Protein 3H1T (pdb70)

B-factor: mean 43.78, std 17.28, range [9.85, 126.11]

Secondary structure (DSSP, 8-state):
----HHHHIIIIIHHHHHHTTTTSTT-EEEEEEE-----EEEETTEEEE----EEEEEEEEETTEEEEEEEE--TTS-GGG--HHHHHHHHHT-SEEEEE-SS-EEEEETTT--EEEESSPPPHHHHHHHHHHHHT--GGGHHHHT--------HHHHHHHHHHHHHHHTT-SEE-B--TTS-HHHHHHHHHHHHHHTT--SS-SSSPP-EEEEE---TTT-SSEEE-----SS-SEEEEEGGG---GGGGS-TTS-SEEEES----HHHHHHSTTSEEE---S-S-TTTHHHHHHS-S-SB---HHHHHHHTSS--EEEEEEEETT----SHHHHHHHHHTHHHHHHHHHH---S-TTSEEEEEESSHHHHH--HHHHHHTHHHHTT-TTSEEE-SSTTHHHHHHHHHHHH-TT-----EEEESSTTTTT---TTEEEEEEES-----HHHHHHTTS---BGGGTBS-EEEEE-SSSHHHHT--HHHH---SEEEEEEE-TTS-EE-

Organism: Vibrio vulnificus (strain YJ016) (NCBI:txid196600)

Radius of gyration: 26.31 Å; Cα contacts (8 Å, |Δi|>4): 1021; chains: 1; bounding box: 69×50×73 Å

CATH classification: 3.90.1570.30 (+2 more: 3.40.50.300, 3.40.50.300)

Foldseek 3Di:
DADDLVRLCVVFVVVLQVVQPQVPPQKHKDAFAFFFDAFWDADDPGIDGHDTDTFGIWIALGPLRTAEGEHTDTLVDDQVPCVVQVVVCVVLVHQWGWTYNRQWIWIQGNLVRDIGIDNGDHHSVRRVVSVCVSLVADPLCPQLLVQDFDDVAGSQLSNLLNLLLSCVRSPQLFAEAEAPQRCPPSSVQRNLNSQQVSCHFDVPDNHGFAEEEEECPNCVQPPLEDEQPPADLPHGYYYYYVVRPVVVCVVAQLASGQEYEYPAQLPVCSVVSNPPRRYYYHHDADDDVRPVSCVRRNDHSYYCFLANCSRRQAWAFEAEEEEEAPVPCDDDVVLLVVLLLLLQLVLLQVCVCCVPDLQQAEEAAAAAQVSQVVLVNNCVSVVVVCVVPVQCEEEQEVVCPPVNVVQLVQSQDLPHRDVRYYYYHQCQLQNHDRASRAEQEYSHDDDDSSLSSSVRNHTGAPVVSVRRHHYYYHHSNPSCVVPPDCPRNNDGPYYDYFYAYSNNHTDD

InterPro domains:
  IPR001650 Helicase, C-terminal domain-like [PF00271] (428-543)
  IPR006935 Helicase/UvrB, N-terminal [PF04851] (177-342)
  IPR013670 EcoEI R protein C-terminal domain [PF08463] (658-814)
  IPR014001 Helicase superfamily 1/2, ATP-binding domain [PS51192] (192-359)
  IPR014001 Helicase superfamily 1/2, ATP-binding domain [SM00487] (175-377)
  IPR027417 P-loop containing nucleoside triphosphate hydrolase [G3DSA:3.40.50.300] (158-359)
  IPR027417 P-loop containing nucleoside triphosphate hydrolase [G3DSA:3.40.50.300] (360-589)
  IPR027417 P-loop containing nucleoside triphosphate hydrolase [SSF52540] (168-383)
  IPR027417 P-loop containing nucleoside triphosphate hydrolase [SSF52540] (298-549)

Structure (mmCIF, N/CA/C/O backbone):
data_3H1T
#
_entry.id   3H1T
#
_cell.length_a   71.244
_cell.length_b   88.780
_cell.length_c   114.227
_cell.angle_alpha   90.00
_cell.angle_beta   90.00
_cell.angle_gamma   90.00
#
_symmetry.space_group_name_H-M   'P 21 21 21'
#
loop_
_entity.id
_entity.type
_entity.pdbx_description
1 polymer 'Type I site-specific restriction-modification system, R (Restriction) subunit'
2 water water
#
loop_
_atom_site.group_PDB
_atom_site.id
_atom_site.type_symbol
_atom_site.label_atom_id
_atom_site.label_alt_id
_atom_site.label_comp_id
_atom_site.label_asym_id
_atom_site.label_entity_id
_atom_site.label_seq_id
_atom_site.pdbx_PDB_ins_code
_atom_site.Cartn_x
_atom_site.Cartn_y
_atom_site.Cartn_z
_atom_site.occupancy
_atom_site.B_iso_or_equiv
_atom_site.auth_seq_id
_atom_site.auth_comp_id
_atom_site.auth_asym_id
_atom_site.auth_atom_id
_atom_site.pdbx_PDB_model_num
ATOM 1 N N . SER A 1 21 ? 35.947 34.785 71.351 1.00 57.10 21 SER A N 1
ATOM 2 C CA . SER A 1 21 ? 35.565 35.831 72.369 1.00 58.91 21 SER A CA 1
ATOM 3 C C . SER A 1 21 ? 36.784 36.466 73.004 1.00 60.31 21 SER A C 1
ATOM 4 O O . SER A 1 21 ? 36.693 37.517 73.642 1.00 60.80 21 SER A O 1
ATOM 14 N N . ALA A 1 23 ? 39.364 36.221 71.012 1.00 52.00 23 ALA A N 1
ATOM 15 C CA . ALA A 1 23 ? 39.835 36.492 69.666 1.00 47.09 23 ALA A CA 1
ATOM 16 C C . ALA A 1 23 ? 39.755 37.971 69.319 1.00 45.35 23 ALA A C 1
ATOM 17 O O . ALA A 1 23 ? 38.776 38.652 69.659 1.00 42.30 23 ALA A O 1
ATOM 19 N N . LEU A 1 24 ? 40.805 38.464 68.664 1.00 40.28 24 LEU A N 1
ATOM 20 C CA . LEU A 1 24 ? 40.875 39.859 68.273 1.00 39.04 24 LEU A CA 1
ATOM 21 C C . LEU A 1 24 ? 40.329 40.171 66.894 1.00 39.34 24 LEU A C 1
ATOM 22 O O . LEU A 1 24 ? 40.509 39.412 65.926 1.00 38.19 24 LEU A O 1
ATOM 27 N N . ASN A 1 25 ? 39.654 41.318 66.852 1.00 61.90 25 ASN A N 1
ATOM 28 C CA . ASN A 1 25 ? 39.031 41.942 65.683 1.00 61.72 25 ASN A CA 1
ATOM 29 C C . ASN A 1 25 ? 40.099 42.070 64.608 1.00 61.32 25 ASN A C 1
ATOM 30 O O . ASN A 1 25 ? 41.291 41.951 64.905 1.00 62.06 25 ASN A O 1
ATOM 35 N N . GLU A 1 26 ? 39.702 42.313 63.363 1.00 45.82 26 GLU A N 1
ATOM 36 C CA . GLU A 1 26 ? 40.715 42.504 62.338 1.00 42.40 26 GLU A CA 1
ATOM 37 C C . GLU A 1 26 ? 41.363 43.813 62.753 1.00 40.81 26 GLU A C 1
ATOM 38 O O . GLU A 1 26 ? 42.574 43.979 62.715 1.00 41.12 26 GLU A O 1
ATOM 44 N N . ALA A 1 27 ? 40.517 44.748 63.159 1.00 37.86 27 ALA A N 1
ATOM 45 C CA . ALA A 1 27 ? 40.954 46.065 63.583 1.00 35.47 27 ALA A CA 1
ATOM 46 C C . ALA A 1 27 ? 41.792 45.966 64.838 1.00 36.19 27 ALA A C 1
ATOM 47 O O . ALA A 1 27 ? 42.809 46.641 64.960 1.00 35.32 27 ALA A O 1
ATOM 49 N N . ASP A 1 28 ? 41.385 45.101 65.763 1.00 37.71 28 ASP A N 1
ATOM 50 C CA . ASP A 1 28 ? 42.130 44.944 67.002 1.00 37.28 28 ASP A CA 1
ATOM 51 C C . ASP A 1 28 ? 43.509 44.341 66.756 1.00 35.08 28 ASP A C 1
ATOM 52 O O . ASP A 1 28 ? 44.490 44.772 67.367 1.00 33.81 28 ASP A O 1
ATOM 57 N N . THR A 1 29 ? 43.611 43.380 65.839 1.00 34.40 29 THR A N 1
ATOM 58 C CA . THR A 1 29 ? 44.925 42.786 65.595 1.00 31.90 29 THR A CA 1
ATOM 59 C C . THR A 1 29 ? 45.862 43.701 64.822 1.00 31.44 29 THR A C 1
ATOM 60 O O . THR A 1 29 ? 47.078 43.544 64.882 1.00 33.53 29 THR A O 1
ATOM 64 N N . CYS A 1 30 ? 45.311 44.656 64.088 1.00 32.49 30 CYS A N 1
ATOM 65 C CA . CYS A 1 30 ? 46.159 45.593 63.366 1.00 31.33 30 CYS A CA 1
ATOM 66 C C . CYS A 1 30 ? 46.741 46.556 64.393 1.00 32.46 30 CYS A C 1
ATOM 67 O O . CYS A 1 30 ? 47.895 46.978 64.292 1.00 32.85 30 CYS A O 1
ATOM 70 N N . ARG A 1 31 ? 45.933 46.911 65.383 1.00 32.58 31 ARG A N 1
ATOM 71 C CA . ARG A 1 31 ? 46.372 47.843 66.415 1.00 33.97 31 ARG A CA 1
ATOM 72 C C . ARG A 1 31 ? 47.389 47.170 67.330 1.00 33.99 31 ARG A C 1
ATOM 73 O O . ARG A 1 31 ? 48.447 47.734 67.630 1.00 32.80 31 ARG A O 1
ATOM 81 N N . VAL A 1 32 ? 47.097 45.940 67.735 1.00 36.00 32 VAL A N 1
ATOM 82 C CA . VAL A 1 32 ? 47.980 45.214 68.632 1.00 35.18 32 VAL A CA 1
ATOM 83 C C . VAL A 1 32 ? 49.196 44.546 67.966 1.00 36.73 32 VAL A C 1
ATOM 84 O O . VAL A 1 32 ? 50.292 44.552 68.553 1.00 34.79 32 VAL A O 1
ATOM 88 N N . TYR A 1 33 ? 49.043 43.997 66.757 1.00 35.23 33 TYR A N 1
ATOM 89 C CA . TYR A 1 33 ? 50.197 43.362 66.106 1.00 33.64 33 TYR A CA 1
ATOM 90 C C . TYR A 1 33 ? 50.742 44.010 64.843 1.00 35.35 33 TYR A C 1
ATOM 91 O O . TYR A 1 33 ? 51.922 44.372 64.782 1.00 35.24 33 TYR A O 1
ATOM 100 N N . VAL A 1 34 ? 49.891 44.137 63.825 1.00 28.70 34 VAL A N 1
ATOM 101 C CA . VAL A 1 34 ? 50.322 44.654 62.544 1.00 24.79 34 VAL A CA 1
ATOM 102 C C . VAL A 1 34 ? 50.990 46.021 62.538 1.00 26.80 34 VAL A C 1
ATOM 103 O O . VAL A 1 34 ? 52.139 46.137 62.100 1.00 26.91 34 VAL A O 1
ATOM 107 N N . THR A 1 35 ? 50.296 47.056 63.000 1.00 29.56 35 THR A N 1
ATOM 108 C CA . THR A 1 35 ? 50.897 48.391 63.017 1.00 28.54 35 THR A CA 1
ATOM 109 C C . THR A 1 35 ? 52.190 48.440 63.844 1.00 29.10 35 THR A C 1
ATOM 110 O O . THR A 1 35 ? 53.181 49.035 63.434 1.00 30.57 35 THR A O 1
ATOM 114 N N . PRO A 1 36 ? 52.194 47.825 65.034 1.00 26.03 36 PRO A N 1
ATOM 115 C CA . PRO A 1 36 ? 53.448 47.887 65.784 1.00 23.96 36 PRO A CA 1
ATOM 116 C C . PRO A 1 36 ? 54.607 47.238 65.016 1.00 25.12 36 PRO A C 1
ATOM 117 O O . PRO A 1 36 ? 55.707 47.782 64.954 1.00 25.86 36 PRO A O 1
ATOM 121 N N . LYS A 1 37 ? 54.356 46.084 64.410 1.00 29.93 37 LYS A N 1
ATOM 122 C CA . LYS A 1 37 ? 55.408 45.393 63.660 1.00 27.73 37 LYS A CA 1
ATOM 123 C C . LYS A 1 37 ? 55.859 46.204 62.455 1.00 28.82 37 LYS A C 1
ATOM 124 O O . LYS A 1 37 ? 57.032 46.154 62.074 1.00 31.23 37 LYS A O 1
ATOM 130 N N . LEU A 1 38 ? 54.947 46.957 61.849 1.00 25.74 38 LEU A N 1
ATOM 131 C CA . LEU A 1 38 ? 55.339 47.775 60.700 1.00 27.93 38 LEU A CA 1
ATOM 132 C C . LEU A 1 38 ? 56.268 48.908 61.172 1.00 29.27 38 LEU A C 1
ATOM 133 O O . LEU A 1 38 ? 57.279 49.218 60.520 1.00 28.39 38 LEU A O 1
ATOM 138 N N . LYS A 1 39 ? 55.934 49.515 62.312 1.00 32.86 39 LYS A N 1
ATOM 139 C CA . LYS A 1 39 ? 56.746 50.593 62.869 1.00 33.03 39 LYS A CA 1
ATOM 140 C C . LYS A 1 39 ? 58.099 50.051 63.331 1.00 34.00 39 LYS A C 1
ATOM 141 O O . LYS A 1 39 ? 59.140 50.672 63.128 1.00 35.04 39 LYS A O 1
ATOM 147 N N . GLU A 1 40 ? 58.082 48.890 63.961 1.00 31.50 40 GLU A N 1
ATOM 148 C CA . GLU A 1 40 ? 59.315 48.269 64.409 1.00 32.07 40 GLU A CA 1
ATOM 149 C C . GLU A 1 40 ? 60.266 48.074 63.214 1.00 31.99 40 GLU A C 1
ATOM 150 O O . GLU A 1 40 ? 61.487 48.068 63.381 1.00 31.51 40 GLU A O 1
ATOM 156 N N . SER A 1 41 ? 59.712 47.921 62.011 1.00 32.65 41 SER A N 1
ATOM 157 C CA . SER A 1 41 ? 60.543 47.717 60.828 1.00 32.74 41 SER A CA 1
ATOM 158 C C . SER A 1 41 ? 60.910 49.011 60.108 1.00 34.06 41 SER A C 1
ATOM 159 O O . SER A 1 41 ? 61.456 48.980 59.007 1.00 33.62 41 SER A O 1
ATOM 162 N N . GLY A 1 42 ? 60.602 50.146 60.733 1.00 33.76 42 GLY A N 1
ATOM 163 C CA . GLY A 1 42 ? 60.966 51.436 60.171 1.00 31.80 42 GLY A CA 1
ATOM 164 C C . GLY A 1 42 ? 60.136 52.086 59.096 1.00 34.31 42 GLY A C 1
ATOM 165 O O . GLY A 1 42 ? 60.648 52.992 58.430 1.00 35.52 42 GLY A O 1
ATOM 166 N N . TRP A 1 43 ? 58.878 51.676 58.939 1.00 32.80 43 TRP A N 1
ATOM 167 C CA . TRP A 1 43 ? 58.023 52.240 57.898 1.00 33.98 43 TRP A CA 1
ATOM 168 C C . TRP A 1 43 ? 57.403 53.578 58.242 1.00 36.14 43 TRP A C 1
ATOM 169 O O . TRP A 1 43 ? 56.693 54.171 57.419 1.00 35.55 43 TRP A O 1
ATOM 180 N N . GLU A 1 44 ? 57.711 54.078 59.436 1.00 39.07 44 GLU A N 1
ATOM 181 C CA . GLU A 1 44 ? 57.176 55.361 59.889 1.00 40.90 44 GLU A CA 1
ATOM 182 C C . GLU A 1 44 ? 58.279 56.402 60.096 1.00 40.32 44 GLU A C 1
ATOM 183 O O . GLU A 1 44 ? 58.017 57.509 60.561 1.00 41.63 44 GLU A O 1
ATOM 189 N N . ASN A 1 45 ? 59.507 56.026 59.743 1.00 39.44 45 ASN A N 1
ATOM 190 C CA . ASN A 1 45 ? 60.677 56.890 59.859 1.00 39.29 45 ASN A CA 1
ATOM 191 C C . ASN A 1 45 ? 60.883 57.585 58.521 1.00 40.80 45 ASN A C 1
ATOM 192 O O . ASN A 1 45 ? 61.190 56.931 57.519 1.00 40.69 45 ASN A O 1
ATOM 197 N N . ASN A 1 46 ? 60.747 58.910 58.513 1.00 52.90 46 ASN A N 1
ATOM 198 C CA . ASN A 1 46 ? 60.878 59.722 57.298 1.00 53.26 46 ASN A CA 1
ATOM 199 C C . ASN A 1 46 ? 62.125 59.375 56.462 1.00 52.75 46 ASN A C 1
ATOM 200 O O . ASN A 1 46 ? 63.206 59.184 57.006 1.00 52.63 46 ASN A O 1
ATOM 205 N N . PRO A 1 47 ? 62.000 59.416 55.120 1.00 41.26 47 PRO A N 1
ATOM 206 C CA . PRO A 1 47 ? 60.815 59.740 54.318 1.00 39.77 47 PRO A CA 1
ATOM 207 C C . PRO A 1 47 ? 59.739 58.664 54.153 1.00 37.82 47 PRO A C 1
ATOM 208 O O . PRO A 1 47 ? 58.677 58.933 53.594 1.00 37.61 47 PRO A O 1
ATOM 212 N N . SER A 1 48 ? 59.986 57.456 54.641 1.00 42.64 48 SER A N 1
ATOM 213 C CA . SER A 1 48 ? 58.994 56.394 54.487 1.00 41.90 48 SER A CA 1
ATOM 214 C C . SER A 1 48 ? 57.726 56.672 55.281 1.00 42.14 48 SER A C 1
ATOM 215 O O . SER A 1 48 ? 57.752 57.439 56.244 1.00 42.28 48 SER A O 1
ATOM 218 N N . ALA A 1 49 ? 56.619 56.051 54.878 1.00 39.89 49 ALA A N 1
ATOM 219 C CA . ALA A 1 49 ? 55.351 56.235 55.580 1.00 38.13 49 ALA A CA 1
ATOM 220 C C . ALA A 1 49 ? 54.454 55.002 55.466 1.00 39.50 49 ALA A C 1
ATOM 221 O O . ALA A 1 49 ? 54.731 54.076 54.691 1.00 39.70 49 ALA A O 1
ATOM 223 N N . ILE A 1 50 ? 53.398 54.997 56.276 1.00 38.81 50 ILE A N 1
ATOM 224 C CA . ILE A 1 50 ? 52.397 53.936 56.305 1.00 38.85 50 ILE A CA 1
ATOM 225 C C . ILE A 1 50 ? 51.076 54.646 56.148 1.00 37.14 50 ILE A C 1
ATOM 226 O O . ILE A 1 50 ? 50.809 55.627 56.843 1.00 39.02 50 ILE A O 1
ATOM 231 N N . THR A 1 51 ? 50.247 54.186 55.228 1.00 31.27 51 THR A N 1
ATOM 232 C CA . THR A 1 51 ? 48.939 54.782 55.082 1.00 27.32 51 THR A CA 1
ATOM 233 C C . THR A 1 51 ? 47.922 53.652 55.159 1.00 27.93 51 THR A C 1
ATOM 234 O O . THR A 1 51 ? 47.769 52.824 54.251 1.00 27.65 51 THR A O 1
ATOM 238 N N . GLU A 1 52 ? 47.261 53.592 56.305 1.00 33.87 52 GLU A N 1
ATOM 239 C CA . GLU A 1 52 ? 46.246 52.587 56.562 1.00 35.73 52 GLU A CA 1
ATOM 240 C C . GLU A 1 52 ? 44.988 52.943 55.798 1.00 35.82 52 GLU A C 1
ATOM 241 O O . GLU A 1 52 ? 44.656 54.115 55.628 1.00 36.66 52 GLU A O 1
ATOM 247 N N . GLN A 1 53 ? 44.271 51.916 55.375 1.00 31.86 53 GLN A N 1
ATOM 248 C CA . GLN A 1 53 ? 43.045 52.123 54.643 1.00 33.71 53 GLN A CA 1
ATOM 249 C C . GLN A 1 53 ? 43.307 53.089 53.494 1.00 32.91 53 GLN A C 1
ATOM 250 O O . GLN A 1 53 ? 42.748 54.179 53.453 1.00 32.76 53 GLN A O 1
ATOM 256 N N . TYR A 1 54 ? 44.173 52.687 52.571 1.00 36.56 54 TYR A N 1
ATOM 257 C CA . TYR A 1 54 ? 44.496 53.503 51.405 1.00 34.15 54 TYR A CA 1
ATOM 258 C C . TYR A 1 54 ? 43.341 53.376 50.405 1.00 32.80 54 TYR A C 1
ATOM 259 O O . TYR A 1 54 ? 43.117 52.305 49.834 1.00 32.36 54 TYR A O 1
ATOM 268 N N . THR A 1 55 ? 42.586 54.454 50.234 1.00 32.51 55 THR A N 1
ATOM 269 C CA . THR A 1 55 ? 41.474 54.460 49.296 1.00 31.48 55 THR A CA 1
ATOM 270 C C . THR A 1 55 ? 42.036 55.124 48.055 1.00 30.37 55 THR A C 1
ATOM 271 O O . THR A 1 55 ? 42.539 56.245 48.120 1.00 30.27 55 THR A O 1
ATOM 275 N N . PHE A 1 56 ? 41.968 54.436 46.924 1.00 29.61 56 PHE A N 1
ATOM 276 C CA . PHE A 1 56 ? 42.543 54.981 45.706 1.00 29.75 56 PHE A CA 1
ATOM 277 C C . PHE A 1 56 ? 41.610 54.961 44.506 1.00 30.64 56 PHE A C 1
ATOM 278 O O . PHE A 1 56 ? 42.040 55.233 43.387 1.00 31.01 56 PHE A O 1
ATOM 286 N N . THR A 1 57 ? 40.346 54.623 44.733 1.00 29.34 57 THR A N 1
ATOM 287 C CA . THR A 1 57 ? 39.350 54.574 43.664 1.00 30.10 57 THR A CA 1
ATOM 288 C C . THR A 1 57 ? 38.152 55.438 44.073 1.00 31.59 57 THR A C 1
ATOM 289 O O . THR A 1 57 ? 38.032 55.809 45.239 1.00 30.07 57 THR A O 1
ATOM 293 N N . ASP A 1 58 ? 37.294 55.797 43.120 1.00 31.46 58 ASP A N 1
ATOM 294 C CA . ASP A 1 58 ? 36.138 56.634 43.428 1.00 29.93 58 ASP A CA 1
ATOM 295 C C . ASP A 1 58 ? 34.813 55.899 43.447 1.00 30.80 58 ASP A C 1
ATOM 296 O O . ASP A 1 58 ? 33.798 56.488 43.803 1.00 29.91 58 ASP A O 1
ATOM 301 N N . GLY A 1 59 ? 34.814 54.623 43.076 1.00 29.15 59 GLY A N 1
ATOM 302 C CA . GLY A 1 59 ? 33.573 53.869 43.092 1.00 28.25 59 GLY A CA 1
ATOM 303 C C . GLY A 1 59 ? 32.905 53.794 41.732 1.00 27.94 59 GLY A C 1
ATOM 304 O O . GLY A 1 59 ? 32.541 54.808 41.135 1.00 27.49 59 GLY A O 1
ATOM 305 N N . ARG A 1 60 ? 32.728 52.583 41.232 1.00 29.29 60 ARG A N 1
ATOM 306 C CA . ARG A 1 60 ? 32.099 52.424 39.934 1.00 32.26 60 ARG A CA 1
ATOM 307 C C . ARG A 1 60 ? 30.689 52.991 39.941 1.00 33.09 60 ARG A C 1
ATOM 308 O O . ARG A 1 60 ? 29.911 52.732 40.859 1.00 34.08 60 ARG A O 1
ATOM 316 N N . VAL A 1 61 ? 30.373 53.793 38.928 1.00 34.71 61 VAL A N 1
ATOM 317 C CA . VAL A 1 61 ? 29.034 54.342 38.807 1.00 36.36 61 VAL A CA 1
ATOM 318 C C . VAL A 1 61 ? 28.150 53.155 38.453 1.00 40.14 61 VAL A C 1
ATOM 319 O O . VAL A 1 61 ? 28.333 52.517 37.414 1.00 39.79 61 VAL A O 1
ATOM 323 N N . GLN A 1 62 ? 27.205 52.851 39.332 1.00 44.10 62 GLN A N 1
ATOM 324 C CA . GLN A 1 62 ? 26.300 51.725 39.140 1.00 48.55 62 GLN A CA 1
ATOM 325 C C . GLN A 1 62 ? 24.853 52.164 39.048 1.00 51.64 62 GLN A C 1
ATOM 326 O O . GLN A 1 62 ? 24.534 53.350 39.169 1.00 52.12 62 GLN A O 1
ATOM 332 N N . PHE A 1 63 ? 23.972 51.188 38.844 1.00 70.85 63 PHE A N 1
ATOM 333 C CA . PHE A 1 63 ? 22.540 51.444 38.764 1.00 74.65 63 PHE A CA 1
ATOM 334 C C . PHE A 1 63 ? 21.794 50.441 39.631 1.00 77.36 63 PHE A C 1
ATOM 335 O O . PHE A 1 63 ? 22.219 49.299 39.809 1.00 78.11 63 PHE A O 1
ATOM 343 N N . LYS A 1 64 ? 20.681 50.881 40.194 1.00 91.81 64 LYS A N 1
ATOM 344 C CA . LYS A 1 64 ? 19.871 50.017 41.049 1.00 93.76 64 LYS A CA 1
ATOM 345 C C . LYS A 1 64 ? 18.442 50.451 40.810 1.00 94.77 64 LYS A C 1
ATOM 346 O O . LYS A 1 64 ? 18.083 51.598 41.110 1.00 95.23 64 LYS A O 1
ATOM 352 N N . GLY A 1 65 ? 17.614 49.543 40.304 1.00 85.53 65 GLY A N 1
ATOM 353 C CA . GLY A 1 65 ? 16.243 49.913 40.014 1.00 85.85 65 GLY A CA 1
ATOM 354 C C . GLY A 1 65 ? 16.341 50.973 38.930 1.00 85.85 65 GLY A C 1
ATOM 355 O O . GLY A 1 65 ? 17.113 50.846 37.974 1.00 85.26 65 GLY A O 1
ATOM 356 N N . SER A 1 66 ? 15.585 52.044 39.074 1.00 91.11 66 SER A N 1
ATOM 357 C CA . SER A 1 66 ? 15.622 53.121 38.102 1.00 91.32 66 SER A CA 1
ATOM 358 C C . SER A 1 66 ? 16.597 54.198 38.575 1.00 90.38 66 SER A C 1
ATOM 359 O O . SER A 1 66 ? 16.714 55.249 37.946 1.00 90.38 66 SER A O 1
ATOM 362 N N . LYS A 1 67 ? 17.332 53.925 39.653 1.00 78.83 67 LYS A N 1
ATOM 363 C CA . LYS A 1 67 ? 18.241 54.921 40.234 1.00 77.41 67 LYS A CA 1
ATOM 364 C C . LYS A 1 67 ? 19.749 54.629 40.199 1.00 75.72 67 LYS A C 1
ATOM 365 O O . LYS A 1 67 ? 20.167 53.470 40.248 1.00 75.28 67 LYS A O 1
ATOM 371 N N . VAL A 1 68 ? 20.561 55.684 40.115 1.00 66.35 68 VAL A N 1
ATOM 372 C CA . VAL A 1 68 ? 22.024 55.537 40.019 1.00 63.53 68 VAL A CA 1
ATOM 373 C C . VAL A 1 68 ? 22.846 55.875 41.263 1.00 61.15 68 VAL A C 1
ATOM 374 O O . VAL A 1 68 ? 22.443 56.708 42.069 1.00 60.48 68 VAL A O 1
ATOM 378 N N . GLN A 1 69 ? 24.011 55.231 41.384 1.00 59.18 69 GLN A N 1
ATOM 379 C CA . GLN A 1 69 ? 24.933 55.444 42.511 1.00 57.65 69 GLN A CA 1
ATOM 380 C C . GLN A 1 69 ? 26.314 54.836 42.250 1.00 54.48 69 GLN A C 1
ATOM 381 O O . GLN A 1 69 ? 26.520 54.128 41.270 1.00 54.05 69 GLN A O 1
ATOM 387 N N . ARG A 1 70 ? 27.263 55.138 43.127 1.00 44.41 70 ARG A N 1
ATOM 388 C CA . ARG A 1 70 ? 28.606 54.585 43.036 1.00 41.48 70 ARG A CA 1
ATOM 389 C C . ARG A 1 70 ? 28.601 53.447 44.055 1.00 40.42 70 ARG A C 1
ATOM 390 O O . ARG A 1 70 ? 27.975 53.566 45.100 1.00 39.88 70 ARG A O 1
ATOM 398 N N . GLY A 1 71 ? 29.228 52.322 43.753 1.00 35.63 71 GLY A N 1
ATOM 399 C CA . GLY A 1 71 ? 29.324 51.269 44.745 1.00 38.22 71 GLY A CA 1
ATOM 400 C C . GLY A 1 71 ? 30.816 51.304 44.928 1.00 35.40 71 GLY A C 1
ATOM 401 O O . GLY A 1 71 ? 31.350 52.348 45.279 1.00 34.18 71 GLY A O 1
ATOM 402 N N . GLU A 1 72 ? 31.459 50.152 44.833 1.00 51.45 72 GLU A N 1
ATOM 403 C CA . GLU A 1 72 ? 32.915 50.066 44.830 1.00 50.28 72 GLU A CA 1
ATOM 404 C C . GLU A 1 72 ? 33.702 50.829 45.923 1.00 47.68 72 GLU A C 1
ATOM 405 O O . GLU A 1 72 ? 33.395 50.694 47.091 1.00 48.99 72 GLU A O 1
ATOM 411 N N . GLN A 1 73 ? 34.733 51.575 45.487 1.00 35.59 73 GLN A N 1
ATOM 412 C CA . GLN A 1 73 ? 35.658 52.345 46.348 1.00 34.49 73 GLN A CA 1
ATOM 413 C C . GLN A 1 73 ? 36.763 51.410 46.836 1.00 32.47 73 GLN A C 1
ATOM 414 O O . GLN A 1 73 ? 36.693 50.899 47.936 1.00 34.50 73 GLN A O 1
ATOM 420 N N . LYS A 1 74 ? 37.776 51.177 46.000 1.00 28.94 74 LYS A N 1
ATOM 421 C CA . LYS A 1 74 ? 38.864 50.258 46.343 1.00 27.53 74 LYS A CA 1
ATOM 422 C C . LYS A 1 74 ? 39.776 50.782 47.444 1.00 28.42 74 LYS A C 1
ATOM 423 O O . LYS A 1 74 ? 40.178 51.950 47.431 1.00 27.52 74 LYS A O 1
ATOM 429 N N . ARG A 1 75 ? 40.141 49.895 48.369 1.00 35.91 75 ARG A N 1
ATOM 430 C CA . ARG A 1 75 ? 40.934 50.268 49.534 1.00 35.26 75 ARG A CA 1
ATOM 431 C C . ARG A 1 75 ? 41.854 49.120 49.959 1.00 33.18 75 ARG A C 1
ATOM 432 O O . ARG A 1 75 ? 41.456 47.952 49.949 1.00 33.76 75 ARG A O 1
ATOM 440 N N . ALA A 1 76 ? 43.087 49.456 50.307 1.00 26.54 76 ALA A N 1
ATOM 441 C CA . ALA A 1 76 ? 44.041 48.460 50.767 1.00 25.27 76 ALA A CA 1
ATOM 442 C C . ALA A 1 76 ? 44.276 48.702 52.262 1.00 24.75 76 ALA A C 1
ATOM 443 O O . ALA A 1 76 ? 44.362 49.850 52.690 1.00 24.42 76 ALA A O 1
ATOM 445 N N . ASP A 1 77 ? 44.363 47.637 53.053 1.00 25.94 77 ASP A N 1
ATOM 446 C CA . ASP A 1 77 ? 44.576 47.797 54.489 1.00 27.46 77 ASP A CA 1
ATOM 447 C C . ASP A 1 77 ? 45.765 48.707 54.783 1.00 27.76 77 ASP A C 1
ATOM 448 O O . ASP A 1 77 ? 45.644 49.647 55.564 1.00 29.31 77 ASP A O 1
ATOM 453 N N . TYR A 1 78 ? 46.907 48.432 54.161 1.00 26.22 78 TYR A N 1
ATOM 454 C CA . TYR A 1 78 ? 48.088 49.252 54.348 1.00 25.27 78 TYR A CA 1
ATOM 455 C C . TYR A 1 78 ? 48.838 49.411 53.048 1.00 25.20 78 TYR A C 1
ATOM 456 O O . TYR A 1 78 ? 48.898 48.500 52.233 1.00 24.90 78 TYR A O 1
ATOM 465 N N . LEU A 1 79 ? 49.422 50.587 52.874 1.00 29.28 79 LEU A N 1
ATOM 466 C CA . LEU A 1 79 ? 50.211 50.892 51.710 1.00 28.58 79 LEU A CA 1
ATOM 467 C C . LEU A 1 79 ? 51.525 51.310 52.346 1.00 29.84 79 LEU A C 1
ATOM 468 O O . LEU A 1 79 ? 51.543 52.149 53.243 1.00 31.27 79 LEU A O 1
ATOM 473 N N . LEU A 1 80 ? 52.627 50.713 51.912 1.00 24.78 80 LEU A N 1
ATOM 474 C CA . LEU A 1 80 ? 53.921 51.052 52.480 1.00 24.54 80 LEU A CA 1
ATOM 475 C C . LEU A 1 80 ? 54.656 51.908 51.476 1.00 25.14 80 LEU A C 1
ATOM 476 O O . LEU A 1 80 ? 54.972 51.450 50.391 1.00 25.73 80 LEU A O 1
ATOM 481 N N . LYS A 1 81 ? 54.914 53.161 51.831 1.00 27.47 81 LYS A N 1
ATOM 482 C CA . LYS A 1 81 ? 55.603 54.064 50.924 1.00 28.16 81 LYS A CA 1
ATOM 483 C C . LYS A 1 81 ? 57.059 54.213 51.312 1.00 28.76 81 LYS A C 1
ATOM 484 O O . LYS A 1 81 ? 57.376 54.503 52.466 1.00 29.33 81 LYS A O 1
ATOM 490 N N . TYR A 1 82 ? 57.948 53.972 50.355 1.00 36.36 82 TYR A N 1
ATOM 491 C CA . TYR A 1 82 ? 59.370 54.117 50.624 1.00 36.93 82 TYR A CA 1
ATOM 492 C C . TYR A 1 82 ? 59.623 55.602 50.846 1.00 36.71 82 TYR A C 1
ATOM 493 O O . TYR A 1 82 ? 60.356 56.014 51.745 1.00 37.02 82 TYR A O 1
ATOM 502 N N . THR A 1 83 ? 58.982 56.386 49.993 1.00 30.72 83 THR A N 1
ATOM 503 C CA . THR A 1 83 ? 59.054 57.829 50.012 1.00 32.56 83 THR A CA 1
ATOM 504 C C . THR A 1 83 ? 57.613 58.321 49.892 1.00 32.91 83 THR A C 1
ATOM 505 O O . THR A 1 83 ? 56.695 57.520 49.678 1.00 33.44 83 THR A O 1
ATOM 509 N N . ARG A 1 84 ? 57.407 59.619 50.082 1.00 34.23 84 ARG A N 1
ATOM 510 C CA . ARG A 1 84 ? 56.078 60.197 50.015 1.00 34.48 84 ARG A CA 1
ATOM 511 C C . ARG A 1 84 ? 55.496 59.944 48.641 1.00 34.23 84 ARG A C 1
ATOM 512 O O . ARG A 1 84 ? 54.359 59.496 48.521 1.00 33.82 84 ARG A O 1
ATOM 520 N N . ASP A 1 85 ? 56.292 60.214 47.610 1.00 34.19 85 ASP A N 1
ATOM 521 C CA . ASP A 1 85 ? 55.877 60.034 46.229 1.00 33.41 85 ASP A CA 1
ATOM 522 C C . ASP A 1 85 ? 56.352 58.716 45.651 1.00 33.48 85 ASP A C 1
ATOM 523 O O . ASP A 1 85 ? 56.449 58.575 44.431 1.00 32.81 85 ASP A O 1
ATOM 528 N N . PHE A 1 86 ? 56.644 57.752 46.521 1.00 34.26 86 PHE A N 1
ATOM 529 C CA . PHE A 1 86 ? 57.119 56.461 46.033 1.00 34.55 86 PHE A CA 1
ATOM 530 C C . PHE A 1 86 ? 56.625 55.235 46.808 1.00 33.71 86 PHE A C 1
ATOM 531 O O . PHE A 1 86 ? 57.322 54.709 47.680 1.00 33.31 86 PHE A O 1
ATOM 539 N N . PRO A 1 87 ? 55.407 54.765 46.500 1.00 31.73 87 PRO A N 1
ATOM 540 C CA . PRO A 1 87 ? 54.830 53.588 47.152 1.00 28.25 87 PRO A CA 1
ATOM 541 C C . PRO A 1 87 ? 55.666 52.354 46.783 1.00 28.41 87 PRO A C 1
ATOM 542 O O . PRO A 1 87 ? 56.264 52.310 45.707 1.00 29.13 87 PRO A O 1
ATOM 546 N N . ILE A 1 88 ? 55.732 51.355 47.650 1.00 24.06 88 ILE A N 1
ATOM 547 C CA . ILE A 1 88 ? 56.529 50.200 47.318 1.00 23.64 88 ILE A CA 1
ATOM 548 C C . ILE A 1 88 ? 55.953 48.834 47.699 1.00 22.21 88 ILE A C 1
ATOM 549 O O . ILE A 1 88 ? 56.323 47.835 47.102 1.00 24.05 88 ILE A O 1
ATOM 554 N N . ALA A 1 89 ? 55.048 48.775 48.668 1.00 19.54 89 ALA A N 1
ATOM 555 C CA . ALA A 1 89 ? 54.440 47.496 49.059 1.00 18.16 89 ALA A CA 1
ATOM 556 C C . ALA A 1 89 ? 53.005 47.628 49.566 1.00 19.92 89 ALA A C 1
ATOM 557 O O . ALA A 1 89 ? 52.512 48.726 49.819 1.00 19.67 89 ALA A O 1
ATOM 559 N N . VAL A 1 90 ? 52.337 46.496 49.730 1.00 22.75 90 VAL A N 1
ATOM 560 C CA . VAL A 1 90 ? 50.965 46.524 50.207 1.00 23.78 90 VAL A CA 1
ATOM 561 C C . VAL A 1 90 ? 50.681 45.357 51.155 1.00 25.06 90 VAL A C 1
ATOM 562 O O . VAL A 1 90 ? 51.256 44.277 51.011 1.00 24.14 90 VAL A O 1
ATOM 566 N N . VAL A 1 91 ? 49.807 45.584 52.128 1.00 22.79 91 VAL A N 1
ATOM 567 C CA . VAL A 1 91 ? 49.492 44.560 53.111 1.00 23.24 91 VAL A CA 1
ATOM 568 C C . VAL A 1 91 ? 48.005 44.258 53.272 1.00 24.82 91 VAL A C 1
ATOM 569 O O . VAL A 1 91 ? 47.174 45.160 53.323 1.00 24.73 91 VAL A O 1
ATOM 573 N N . GLU A 1 92 ? 47.671 42.982 53.367 1.00 30.26 92 GLU A N 1
ATOM 574 C CA . GLU A 1 92 ? 46.294 42.576 53.592 1.00 33.02 92 GLU A CA 1
ATOM 575 C C . GLU A 1 92 ? 46.287 42.015 55.014 1.00 34.34 92 GLU A C 1
ATOM 576 O O . GLU A 1 92 ? 46.993 41.054 55.308 1.00 35.45 92 GLU A O 1
ATOM 582 N N . ALA A 1 93 ? 45.512 42.615 55.903 1.00 37.21 93 ALA A N 1
ATOM 583 C CA . ALA A 1 93 ? 45.474 42.130 57.272 1.00 38.80 93 ALA A CA 1
ATOM 584 C C . ALA A 1 93 ? 44.217 41.310 57.472 1.00 38.62 93 ALA A C 1
ATOM 585 O O . ALA A 1 93 ? 43.239 41.469 56.745 1.00 39.77 93 ALA A O 1
ATOM 587 N N . LYS A 1 94 ? 44.259 40.405 58.434 1.00 33.72 94 LYS A N 1
ATOM 588 C CA . LYS A 1 94 ? 43.125 39.565 58.735 1.00 33.53 94 LYS A CA 1
ATOM 589 C C . LYS A 1 94 ? 43.130 39.380 60.241 1.00 33.85 94 LYS A C 1
ATOM 590 O O . LYS A 1 94 ? 44.143 39.620 60.894 1.00 33.80 94 LYS A O 1
ATOM 596 N N . PRO A 1 95 ? 41.995 38.977 60.827 1.00 30.68 95 PRO A N 1
ATOM 597 C CA . PRO A 1 95 ? 41.968 38.778 62.284 1.00 29.71 95 PRO A CA 1
ATOM 598 C C . PRO A 1 95 ? 42.975 37.708 62.742 1.00 29.50 95 PRO A C 1
ATOM 599 O O . PRO A 1 95 ? 43.226 36.749 62.014 1.00 28.98 95 PRO A O 1
ATOM 603 N N . GLU A 1 96 ? 43.550 37.855 63.937 1.00 35.07 96 GLU A N 1
ATOM 604 C CA . GLU A 1 96 ? 44.538 36.881 64.422 1.00 37.92 96 GLU A CA 1
ATOM 605 C C . GLU A 1 96 ? 44.133 35.412 64.365 1.00 38.74 96 GLU A C 1
ATOM 606 O O . GLU A 1 96 ? 44.975 34.546 64.147 1.00 39.97 96 GLU A O 1
ATOM 612 N N . ASN A 1 97 ? 42.849 35.129 64.525 1.00 39.86 97 ASN A N 1
ATOM 613 C CA . ASN A 1 97 ? 42.355 33.750 64.494 1.00 40.50 97 ASN A CA 1
ATOM 614 C C . ASN A 1 97 ? 42.312 33.079 63.122 1.00 40.88 97 ASN A C 1
ATOM 615 O O . ASN A 1 97 ? 42.126 31.865 63.031 1.00 41.87 97 ASN A O 1
ATOM 620 N N . SER A 1 98 ? 42.471 33.850 62.053 1.00 38.30 98 SER A N 1
ATOM 621 C CA . SER A 1 98 ? 42.433 33.277 60.711 1.00 38.78 98 SER A CA 1
ATOM 622 C C . SER A 1 98 ? 43.814 33.010 60.099 1.00 38.34 98 SER A C 1
ATOM 623 O O . SER A 1 98 ? 44.784 33.706 60.381 1.00 38.56 98 SER A O 1
ATOM 626 N N . PRO A 1 99 ? 43.908 31.985 59.245 1.00 46.77 99 PRO A N 1
ATOM 627 C CA . PRO A 1 99 ? 45.144 31.577 58.557 1.00 46.49 99 PRO A CA 1
ATOM 628 C C . PRO A 1 99 ? 45.745 32.681 57.668 1.00 46.45 99 PRO A C 1
ATOM 629 O O . PRO A 1 99 ? 44.997 33.406 57.006 1.00 46.61 99 PRO A O 1
ATOM 633 N N . VAL A 1 100 ? 47.071 32.817 57.642 1.00 34.23 100 VAL A N 1
ATOM 634 C CA . VAL A 1 100 ? 47.701 33.857 56.822 1.00 33.64 100 VAL A CA 1
ATOM 635 C C . VAL A 1 100 ? 47.513 33.722 55.320 1.00 33.33 100 VAL A C 1
ATOM 636 O O . VAL A 1 100 ? 47.195 34.696 54.652 1.00 33.56 100 VAL A O 1
ATOM 640 N N . GLY A 1 101 ? 47.713 32.520 54.793 1.00 30.68 101 GLY A N 1
ATOM 641 C CA . GLY A 1 101 ? 47.575 32.295 53.367 1.00 33.09 101 GLY A CA 1
ATOM 642 C C . GLY A 1 101 ? 46.260 32.750 52.772 1.00 34.97 101 GLY A C 1
ATOM 643 O O . GLY A 1 101 ? 46.097 32.730 51.555 1.00 35.11 101 GLY A O 1
ATOM 644 N N . GLN A 1 102 ? 45.322 33.153 53.622 1.00 58.44 102 GLN A N 1
ATOM 645 C CA . GLN A 1 102 ? 44.004 33.577 53.173 1.00 58.60 102 GLN A CA 1
ATOM 646 C C . GLN A 1 102 ? 44.073 34.860 52.355 1.00 57.28 102 GLN A C 1
ATOM 647 O O . GLN A 1 102 ? 43.621 34.890 51.210 1.00 60.05 102 GLN A O 1
ATOM 653 N N . GLY A 1 103 ? 44.644 35.915 52.931 1.00 37.33 103 GLY A N 1
ATOM 654 C CA . GLY A 1 103 ? 44.742 37.185 52.227 1.00 33.40 103 GLY A CA 1
ATOM 655 C C . GLY A 1 103 ? 45.818 37.304 51.161 1.00 31.04 103 GLY A C 1
ATOM 656 O O . GLY A 1 103 ? 46.002 38.391 50.619 1.00 29.45 103 GLY A O 1
ATOM 665 N N . GLN A 1 105 ? 46.173 36.016 47.870 1.00 34.09 105 GLN A N 1
ATOM 666 C CA . GLN A 1 105 ? 45.751 36.378 46.526 1.00 33.00 105 GLN A CA 1
ATOM 667 C C . GLN A 1 105 ? 45.124 37.771 46.514 1.00 30.72 105 GLN A C 1
ATOM 668 O O . GLN A 1 105 ? 45.282 38.503 45.548 1.00 32.03 105 GLN A O 1
ATOM 674 N N . GLN A 1 106 ? 44.454 38.159 47.594 1.00 29.89 106 GLN A N 1
ATOM 675 C CA . GLN A 1 106 ? 43.870 39.500 47.651 1.00 29.95 106 GLN A CA 1
ATOM 676 C C . GLN A 1 106 ? 44.965 40.571 47.694 1.00 30.52 106 GLN A C 1
ATOM 677 O O . GLN A 1 106 ? 44.837 41.634 47.094 1.00 30.33 106 GLN A O 1
ATOM 683 N N . ALA A 1 107 ? 46.035 40.288 48.427 1.00 28.13 107 ALA A N 1
ATOM 684 C CA . ALA A 1 107 ? 47.146 41.222 48.540 1.00 27.51 107 ALA A CA 1
ATOM 685 C C . ALA A 1 107 ? 47.902 41.294 47.221 1.00 24.94 107 ALA A C 1
ATOM 686 O O . ALA A 1 107 ? 48.351 42.360 46.816 1.00 23.16 107 ALA A O 1
ATOM 688 N N . LYS A 1 108 ? 48.048 40.151 46.559 1.00 26.65 108 LYS A N 1
ATOM 689 C CA . LYS A 1 108 ? 48.733 40.095 45.269 1.00 28.03 108 LYS A CA 1
ATOM 690 C C . LYS A 1 108 ? 47.939 40.898 44.232 1.00 29.82 108 LYS A C 1
ATOM 691 O O . LYS A 1 108 ? 48.505 41.565 43.374 1.00 30.40 108 LYS A O 1
ATOM 697 N N . ASP A 1 109 ? 46.615 40.834 44.333 1.00 28.77 109 ASP A N 1
ATOM 698 C CA . ASP A 1 109 ? 45.742 41.547 43.412 1.00 30.24 109 ASP A CA 1
ATOM 699 C C . ASP A 1 109 ? 45.887 43.063 43.544 1.00 30.45 109 ASP A C 1
ATOM 700 O O . ASP A 1 109 ? 45.783 43.773 42.552 1.00 30.85 109 ASP A O 1
ATOM 705 N N . TYR A 1 110 ? 46.119 43.556 44.759 1.00 29.94 110 TYR A N 1
ATOM 706 C CA . TYR A 1 110 ? 46.279 44.991 44.988 1.00 29.13 110 TYR A CA 1
ATOM 707 C C . TYR A 1 110 ? 47.654 45.439 44.519 1.00 27.71 110 TYR A C 1
ATOM 708 O O . TYR A 1 110 ? 47.840 46.570 44.063 1.00 28.45 110 TYR A O 1
ATOM 717 N N . ALA A 1 111 ? 48.618 44.542 44.667 1.00 24.04 111 ALA A N 1
ATOM 718 C CA . ALA A 1 111 ? 49.985 44.806 44.264 1.00 22.02 111 ALA A CA 1
ATOM 719 C C . ALA A 1 111 ? 49.990 44.989 42.764 1.00 22.12 111 ALA A C 1
ATOM 720 O O . ALA A 1 111 ? 50.534 45.953 42.238 1.00 21.90 111 ALA A O 1
ATOM 722 N N . GLU A 1 112 ? 49.361 44.044 42.077 1.00 25.51 112 GLU A N 1
ATOM 723 C CA . GLU A 1 112 ? 49.268 44.079 40.626 1.00 26.70 112 GLU A CA 1
ATOM 724 C C . GLU A 1 112 ? 48.511 45.337 40.159 1.00 27.89 112 GLU A C 1
ATOM 725 O O . GLU A 1 112 ? 48.923 45.984 39.199 1.00 30.05 112 GLU A O 1
ATOM 731 N N . ILE A 1 113 ? 47.429 45.711 40.835 1.00 19.95 113 ILE A N 1
ATOM 732 C CA . ILE A 1 113 ? 46.683 46.903 40.441 1.00 19.26 113 ILE A CA 1
ATOM 733 C C . ILE A 1 113 ? 47.436 48.217 40.701 1.00 20.73 113 ILE A C 1
ATOM 734 O O . ILE A 1 113 ? 47.347 49.149 39.917 1.00 22.45 113 ILE A O 1
ATOM 739 N N . LEU A 1 114 ? 48.164 48.280 41.811 1.00 24.33 114 LEU A N 1
ATOM 740 C CA . LEU A 1 114 ? 48.916 49.469 42.188 1.00 24.56 114 LEU A CA 1
ATOM 741 C C . LEU A 1 114 ? 50.333 49.478 41.619 1.00 25.10 114 LEU A C 1
ATOM 742 O O . LEU A 1 114 ? 51.103 50.397 41.883 1.00 27.36 114 LEU A O 1
ATOM 747 N N . GLY A 1 115 ? 50.686 48.456 40.855 1.00 22.85 115 GLY A N 1
ATOM 748 C CA . GLY A 1 115 ? 52.017 48.404 40.280 1.00 23.97 115 GLY A CA 1
ATOM 749 C C . GLY A 1 115 ? 53.151 48.173 41.259 1.00 26.30 115 GLY A C 1
ATOM 750 O O . GLY A 1 115 ? 54.259 48.686 41.055 1.00 27.67 115 GLY A O 1
ATOM 751 N N . LEU A 1 116 ? 52.897 47.401 42.311 1.00 27.75 116 LEU A N 1
ATOM 752 C CA . LEU A 1 116 ? 53.918 47.147 43.325 1.00 26.53 116 LEU A CA 1
ATOM 753 C C . LEU A 1 116 ? 54.541 45.776 43.152 1.00 28.11 116 LEU A C 1
ATOM 754 O O . LEU A 1 116 ? 53.933 44.879 42.569 1.00 28.92 116 LEU A O 1
ATOM 759 N N . LYS A 1 117 ? 55.763 45.628 43.656 1.00 27.32 117 LYS A N 1
ATOM 760 C CA . LYS A 1 117 ? 56.524 44.385 43.562 1.00 26.33 117 LYS A CA 1
ATOM 761 C C . LYS A 1 117 ? 56.558 43.589 44.859 1.00 24.96 117 LYS A C 1
ATOM 762 O O . LYS A 1 117 ? 57.175 42.529 44.907 1.00 27.44 117 LYS A O 1
ATOM 768 N N . PHE A 1 118 ? 55.920 44.083 45.912 1.00 22.35 118 PHE A N 1
ATOM 769 C CA . PHE A 1 118 ? 55.922 43.360 47.178 1.00 20.24 118 PHE A CA 1
ATOM 770 C C . PHE A 1 118 ? 54.528 43.277 47.792 1.00 21.42 118 PHE A C 1
ATOM 771 O O . PHE A 1 118 ? 53.835 44.280 47.929 1.00 20.61 118 PHE A O 1
ATOM 779 N N . ALA A 1 119 ? 54.110 42.076 48.160 1.00 22.01 119 ALA A N 1
ATOM 780 C CA . ALA A 1 119 ? 52.789 41.911 48.741 1.00 22.51 119 ALA A CA 1
ATOM 781 C C . ALA A 1 119 ? 52.831 41.093 50.022 1.00 23.21 119 ALA A C 1
ATOM 782 O O . ALA A 1 119 ? 53.557 40.106 50.102 1.00 24.52 119 ALA A O 1
ATOM 784 N N . TYR A 1 120 ? 52.047 41.494 51.019 1.00 24.80 120 TYR A N 1
ATOM 785 C CA . TYR A 1 120 ? 52.025 40.801 52.301 1.00 23.53 120 TYR A CA 1
ATOM 786 C C . TYR A 1 120 ? 50.643 40.460 52.808 1.00 21.59 120 TYR A C 1
ATOM 787 O O . TYR A 1 120 ? 49.700 41.212 52.656 1.00 23.62 120 TYR A O 1
ATOM 796 N N . SER A 1 121 ? 50.530 39.301 53.420 1.00 21.50 121 SER A N 1
ATOM 797 C CA . SER A 1 121 ? 49.295 38.887 54.019 1.00 23.20 121 SER A CA 1
ATOM 798 C C . SER A 1 121 ? 49.707 38.613 55.457 1.00 25.00 121 SER A C 1
ATOM 799 O O . SER A 1 121 ? 50.730 37.973 55.697 1.00 27.48 121 SER A O 1
ATOM 802 N N . THR A 1 122 ? 48.933 39.100 56.419 1.00 22.38 122 THR A N 1
ATOM 803 C CA . THR A 1 122 ? 49.282 38.891 57.805 1.00 22.94 122 THR A CA 1
ATOM 804 C C . THR A 1 122 ? 48.060 38.771 58.678 1.00 24.74 122 THR A C 1
ATOM 805 O O . THR A 1 122 ? 47.006 39.315 58.356 1.00 25.40 122 THR A O 1
ATOM 809 N N . ASN A 1 123 ? 48.212 38.047 59.785 1.00 25.79 123 ASN A N 1
ATOM 810 C CA . ASN A 1 123 ? 47.139 37.867 60.748 1.00 25.19 123 ASN A CA 1
ATOM 811 C C . ASN A 1 123 ? 47.640 38.334 62.102 1.00 25.41 123 ASN A C 1
ATOM 812 O O . ASN A 1 123 ? 47.120 37.925 63.140 1.00 27.23 123 ASN A O 1
ATOM 817 N N . GLY A 1 124 ? 48.642 39.207 62.085 1.00 22.91 124 GLY A N 1
ATOM 818 C CA . GLY A 1 124 ? 49.197 39.695 63.331 1.00 27.51 124 GLY A CA 1
ATOM 819 C C . GLY A 1 124 ? 50.436 38.928 63.763 1.00 28.60 124 GLY A C 1
ATOM 820 O O . GLY A 1 124 ? 51.542 39.482 63.790 1.00 28.66 124 GLY A O 1
ATOM 821 N N . HIS A 1 125 ? 50.285 37.646 64.087 1.00 33.89 125 HIS A N 1
ATOM 822 C CA . HIS A 1 125 ? 51.454 36.887 64.501 1.00 36.73 125 HIS A CA 1
ATOM 823 C C . HIS A 1 125 ? 52.246 36.333 63.340 1.00 36.10 125 HIS A C 1
ATOM 824 O O . HIS A 1 125 ? 53.450 36.165 63.453 1.00 37.36 125 HIS A O 1
ATOM 831 N N . GLU A 1 126 ? 51.593 36.081 62.215 1.00 34.86 126 GLU A N 1
ATOM 832 C CA . GLU A 1 126 ? 52.310 35.555 61.056 1.00 32.38 126 GLU A CA 1
ATOM 833 C C . GLU A 1 126 ? 52.342 36.546 59.902 1.00 31.49 126 GLU A C 1
ATOM 834 O O . GLU A 1 126 ? 51.470 37.401 59.775 1.00 29.32 126 GLU A O 1
ATOM 840 N N . ILE A 1 127 ? 53.358 36.413 59.056 1.00 29.88 127 ILE A N 1
ATOM 841 C CA . ILE A 1 127 ? 53.519 37.287 57.908 1.00 28.82 127 ILE A CA 1
ATOM 842 C C . ILE A 1 127 ? 53.876 36.462 56.685 1.00 27.94 127 ILE A C 1
ATOM 843 O O . ILE A 1 127 ? 54.842 35.713 56.700 1.00 29.80 127 ILE A O 1
ATOM 848 N N . LEU A 1 128 ? 53.085 36.586 55.633 1.00 29.45 128 LEU A N 1
ATOM 849 C CA . LEU A 1 128 ? 53.325 35.847 54.400 1.00 29.02 128 LEU A CA 1
ATOM 850 C C . LEU A 1 128 ? 53.689 36.842 53.299 1.00 27.89 128 LEU A C 1
ATOM 851 O O . LEU A 1 128 ? 52.939 37.773 53.035 1.00 27.38 128 LEU A O 1
ATOM 856 N N . GLU A 1 129 ? 54.828 36.642 52.646 1.00 33.13 129 GLU A N 1
ATOM 857 C CA . GLU A 1 129 ? 55.269 37.553 51.600 1.00 30.93 129 GLU A CA 1
ATOM 858 C C . GLU A 1 129 ? 55.313 36.939 50.199 1.00 31.01 129 GLU A C 1
ATOM 859 O O . GLU A 1 129 ? 55.725 35.796 50.029 1.00 31.65 129 GLU A O 1
ATOM 865 N N . PHE A 1 130 ? 54.852 37.689 49.205 1.00 26.48 130 PHE A N 1
ATOM 866 C CA . PHE A 1 130 ? 54.975 37.235 47.840 1.00 26.32 130 PHE A CA 1
ATOM 867 C C . PHE A 1 130 ? 55.838 38.316 47.222 1.00 27.45 130 PHE A C 1
ATOM 868 O O . PHE A 1 130 ? 55.472 39.490 47.197 1.00 26.48 130 PHE A O 1
ATOM 876 N N . ASP A 1 131 ? 56.998 37.922 46.732 1.00 29.29 131 ASP A N 1
ATOM 877 C CA . ASP A 1 131 ? 57.919 38.875 46.147 1.00 30.04 131 ASP A CA 1
ATOM 878 C C . ASP A 1 131 ? 57.921 38.709 44.631 1.00 30.60 131 ASP A C 1
ATOM 879 O O . ASP A 1 131 ? 58.351 37.675 44.115 1.00 30.84 131 ASP A O 1
ATOM 884 N N . TYR A 1 132 ? 57.433 39.720 43.917 1.00 29.58 132 TYR A N 1
ATOM 885 C CA . TYR A 1 132 ? 57.398 39.640 42.469 1.00 28.88 132 TYR A CA 1
ATOM 886 C C . TYR A 1 132 ? 58.782 39.603 41.830 1.00 31.86 132 TYR A C 1
ATOM 887 O O . TYR A 1 132 ? 58.929 39.092 40.717 1.00 30.70 132 TYR A O 1
ATOM 896 N N . THR A 1 133 ? 59.797 40.113 42.530 1.00 32.29 133 THR A N 1
ATOM 897 C CA . THR A 1 133 ? 61.144 40.116 41.970 1.00 31.42 133 THR A CA 1
ATOM 898 C C . THR A 1 133 ? 61.777 38.719 41.981 1.00 32.65 133 THR A C 1
ATOM 899 O O . THR A 1 133 ? 62.700 38.461 41.219 1.00 32.57 133 THR A O 1
ATOM 903 N N . THR A 1 134 ? 61.289 37.820 42.831 1.00 30.44 134 THR A N 1
ATOM 904 C CA . THR A 1 134 ? 61.828 36.462 42.863 1.00 31.35 134 THR A CA 1
ATOM 905 C C . THR A 1 134 ? 60.763 35.410 42.569 1.00 32.85 134 THR A C 1
ATOM 906 O O . THR A 1 134 ? 61.075 34.288 42.179 1.00 33.12 134 THR A O 1
ATOM 910 N N . GLY A 1 135 ? 59.504 35.772 42.771 1.00 36.23 135 GLY A N 1
ATOM 911 C CA . GLY A 1 135 ? 58.429 34.835 42.534 1.00 34.27 135 GLY A CA 1
ATOM 912 C C . GLY A 1 135 ? 58.268 33.860 43.682 1.00 35.60 135 GLY A C 1
ATOM 913 O O . GLY A 1 135 ? 57.488 32.921 43.582 1.00 36.54 135 GLY A O 1
ATOM 914 N N . GLU A 1 136 ? 59.001 34.072 44.771 1.00 33.51 136 GLU A N 1
ATOM 915 C CA . GLU A 1 136 ? 58.942 33.212 45.949 1.00 34.18 136 GLU A CA 1
ATOM 916 C C . GLU A 1 136 ? 57.885 33.672 46.953 1.00 35.04 136 GLU A C 1
ATOM 917 O O . GLU A 1 136 ? 57.723 34.868 47.188 1.00 34.55 136 GLU A O 1
ATOM 923 N N . GLU A 1 137 ? 57.161 32.727 47.547 1.00 29.80 137 GLU A N 1
ATOM 924 C CA . GLU A 1 137 ? 56.155 33.064 48.546 1.00 29.43 137 GLU A CA 1
ATOM 925 C C . GLU A 1 137 ? 56.602 32.416 49.845 1.00 29.65 137 GLU A C 1
ATOM 926 O O . GLU A 1 137 ? 56.801 31.203 49.900 1.00 29.64 137 GLU A O 1
ATOM 932 N N . GLN A 1 138 ? 56.752 33.209 50.897 1.00 35.26 138 GLN A N 1
ATOM 933 C CA . GLN A 1 138 ? 57.219 32.640 52.151 1.00 36.12 138 GLN A CA 1
ATOM 934 C C . GLN A 1 138 ? 56.864 33.416 53.412 1.00 35.98 138 GLN A C 1
ATOM 935 O O . GLN A 1 138 ? 56.561 34.604 53.376 1.00 36.80 138 GLN A O 1
ATOM 941 N N . LEU A 1 139 ? 56.904 32.716 54.536 1.00 34.44 139 LEU A N 1
ATOM 942 C CA . LEU A 1 139 ? 56.630 33.322 55.829 1.00 33.15 139 LEU A CA 1
ATOM 943 C C . LEU A 1 139 ? 57.884 34.051 56.319 1.00 32.57 139 LEU A C 1
ATOM 944 O O . LEU A 1 139 ? 59.003 33.562 56.139 1.00 33.40 139 LEU A O 1
ATOM 949 N N . LEU A 1 140 ? 57.707 35.220 56.925 1.00 30.66 140 LEU A N 1
ATOM 950 C CA . LEU A 1 140 ? 58.844 35.978 57.431 1.00 28.73 140 LEU A CA 1
ATOM 951 C C . LEU A 1 140 ? 58.708 36.114 58.928 1.00 29.46 140 LEU A C 1
ATOM 952 O O . LEU A 1 140 ? 57.607 36.002 59.476 1.00 28.05 140 LEU A O 1
ATOM 957 N N . SER A 1 141 ? 59.833 36.358 59.594 1.00 34.33 141 SER A N 1
ATOM 958 C CA . SER A 1 141 ? 59.834 36.530 61.042 1.00 34.67 141 SER A CA 1
ATOM 959 C C . SER A 1 141 ? 59.488 37.974 61.369 1.00 33.00 141 SER A C 1
ATOM 960 O O . SER A 1 141 ? 59.294 38.334 62.528 1.00 34.17 141 SER A O 1
ATOM 963 N N . ARG A 1 142 ? 59.408 38.788 60.326 1.00 29.40 142 ARG A N 1
ATOM 964 C CA . ARG A 1 142 ? 59.093 40.198 60.476 1.00 29.25 142 ARG A CA 1
ATOM 965 C C . ARG A 1 142 ? 59.014 40.882 59.109 1.00 28.00 142 ARG A C 1
ATOM 966 O O . ARG A 1 142 ? 59.422 40.319 58.098 1.00 25.84 142 ARG A O 1
ATOM 974 N N . PHE A 1 143 ? 58.468 42.093 59.089 1.00 27.29 143 PHE A N 1
ATOM 975 C CA . PHE A 1 143 ? 58.359 42.870 57.860 1.00 24.88 143 PHE A CA 1
ATOM 976 C C . PHE A 1 143 ? 59.703 43.401 57.396 1.00 24.27 143 PHE A C 1
ATOM 977 O O . PHE A 1 143 ? 60.534 43.785 58.199 1.00 23.13 143 PHE A O 1
ATOM 985 N N . PRO A 1 144 ? 59.936 43.423 56.076 1.00 28.24 144 PRO A N 1
ATOM 986 C CA . PRO A 1 144 ? 61.200 43.948 55.566 1.00 27.65 144 PRO A CA 1
ATOM 987 C C . PRO A 1 144 ? 61.214 45.450 55.881 1.00 30.69 144 PRO A C 1
ATOM 988 O O . PRO A 1 144 ? 60.161 46.065 56.119 1.00 27.73 144 PRO A O 1
ATOM 992 N N . THR A 1 145 ? 62.396 46.054 55.855 1.00 34.50 145 THR A N 1
ATOM 993 C CA . THR A 1 145 ? 62.498 47.470 56.129 1.00 34.21 145 THR A CA 1
ATOM 994 C C . THR A 1 145 ? 62.416 48.220 54.805 1.00 35.41 145 THR A C 1
ATOM 995 O O . THR A 1 145 ? 62.642 47.643 53.738 1.00 35.34 145 THR A O 1
ATOM 999 N N . PRO A 1 146 ? 62.071 49.522 54.852 1.00 29.55 146 PRO A N 1
ATOM 1000 C CA . PRO A 1 146 ? 61.991 50.304 53.615 1.00 30.29 146 PRO A CA 1
ATOM 1001 C C . PRO A 1 146 ? 63.247 50.149 52.764 1.00 31.30 146 PRO A C 1
ATOM 1002 O O . PRO A 1 146 ? 63.178 49.991 51.548 1.00 32.65 146 PRO A O 1
ATOM 1006 N N . ASP A 1 147 ? 64.393 50.200 53.421 1.00 31.82 147 ASP A N 1
ATOM 1007 C CA . ASP A 1 147 ? 65.683 50.086 52.752 1.00 33.76 147 ASP A CA 1
ATOM 1008 C C . ASP A 1 147 ? 65.880 48.723 52.095 1.00 33.29 147 ASP A C 1
ATOM 1009 O O . ASP A 1 147 ? 66.356 48.643 50.960 1.00 34.06 147 ASP A O 1
ATOM 1014 N N . GLU A 1 148 ? 65.514 47.654 52.801 1.00 34.80 148 GLU A N 1
ATOM 1015 C CA . GLU A 1 148 ? 65.656 46.303 52.260 1.00 34.54 148 GLU A CA 1
ATOM 1016 C C . GLU A 1 148 ? 64.838 46.147 50.972 1.00 34.49 148 GLU A C 1
ATOM 1017 O O . GLU A 1 148 ? 65.350 45.655 49.964 1.00 34.99 148 GLU A O 1
ATOM 1023 N N . LEU A 1 149 ? 63.571 46.564 50.996 1.00 31.23 149 LEU A N 1
ATOM 1024 C CA . LEU A 1 149 ? 62.731 46.454 49.808 1.00 30.62 149 LEU A CA 1
ATOM 1025 C C . LEU A 1 149 ? 63.210 47.302 48.632 1.00 31.63 149 LEU A C 1
ATOM 1026 O O . LEU A 1 149 ? 63.205 46.842 47.491 1.00 31.25 149 LEU A O 1
ATOM 1031 N N . PHE A 1 150 ? 63.611 48.542 48.905 1.00 30.70 150 PHE A N 1
ATOM 1032 C CA . PHE A 1 150 ? 64.082 49.448 47.863 1.00 31.05 150 PHE A CA 1
ATOM 1033 C C . PHE A 1 150 ? 65.374 48.913 47.245 1.00 31.42 150 PHE A C 1
ATOM 1034 O O . PHE A 1 150 ? 65.639 49.121 46.065 1.00 31.07 150 PHE A O 1
ATOM 1042 N N . LYS A 1 151 ? 66.183 48.226 48.047 1.00 38.84 151 LYS A N 1
ATOM 1043 C CA . LYS A 1 151 ? 67.427 47.650 47.534 1.00 39.88 151 LYS A CA 1
ATOM 1044 C C . LYS A 1 151 ? 67.064 46.472 46.631 1.00 39.97 151 LYS A C 1
ATOM 1045 O O . LYS A 1 151 ? 67.765 46.185 45.663 1.00 39.41 151 LYS A O 1
ATOM 1051 N N . ARG A 1 152 ? 65.981 45.774 46.975 1.00 39.88 152 ARG A N 1
ATOM 1052 C CA . ARG A 1 152 ? 65.507 44.640 46.177 1.00 39.69 152 ARG A CA 1
ATOM 1053 C C . ARG A 1 152 ? 64.902 45.178 44.882 1.00 39.86 152 ARG A C 1
ATOM 1054 O O . ARG A 1 152 ? 65.099 44.620 43.809 1.00 42.20 152 ARG A O 1
ATOM 1062 N N . LEU A 1 153 ? 64.152 46.265 45.003 1.00 33.86 153 LEU A N 1
ATOM 1063 C CA . LEU A 1 153 ? 63.490 46.887 43.873 1.00 34.59 153 LEU A CA 1
ATOM 1064 C C . LEU A 1 153 ? 64.493 47.401 42.845 1.00 36.18 153 LEU A C 1
ATOM 1065 O O . LEU A 1 153 ? 64.352 47.125 41.654 1.00 36.68 153 LEU A O 1
ATOM 1070 N N . CYS A 1 154 ? 65.521 48.114 43.300 1.00 39.51 154 CYS A N 1
ATOM 1071 C CA . CYS A 1 154 ? 66.527 48.649 42.390 1.00 38.52 154 CYS A CA 1
ATOM 1072 C C . CYS A 1 154 ? 67.394 47.558 41.779 1.00 38.69 154 CYS A C 1
ATOM 1073 O O . CYS A 1 154 ? 67.822 47.670 40.633 1.00 37.79 154 CYS A O 1
ATOM 1076 N N . GLY A 1 155 ? 67.634 46.496 42.541 1.00 47.83 155 GLY A N 1
ATOM 1077 C CA . GLY A 1 155 ? 68.453 45.402 42.045 1.00 49.12 155 GLY A CA 1
ATOM 1078 C C . GLY A 1 155 ? 67.827 44.663 40.871 1.00 51.42 155 GLY A C 1
ATOM 1079 O O . GLY A 1 155 ? 68.486 44.382 39.860 1.00 52.65 155 GLY A O 1
ATOM 1080 N N . ASP A 1 156 ? 66.545 44.340 41.004 1.00 49.30 156 ASP A N 1
ATOM 1081 C CA . ASP A 1 156 ? 65.820 43.628 39.969 1.00 49.68 156 ASP A CA 1
ATOM 1082 C C . ASP A 1 156 ? 65.554 44.496 38.750 1.00 50.60 156 ASP A C 1
ATOM 1083 O O . ASP A 1 156 ? 65.530 44.005 37.621 1.00 51.16 156 ASP A O 1
ATOM 1088 N N . GLU A 1 157 ? 65.363 45.789 38.986 1.00 43.11 157 GLU A N 1
ATOM 1089 C CA . GLU A 1 157 ? 65.094 46.763 37.931 1.00 43.84 157 GLU A CA 1
ATOM 1090 C C . GLU A 1 157 ? 66.390 47.337 37.326 1.00 44.71 157 GLU A C 1
ATOM 1091 O O . GLU A 1 157 ? 66.354 48.022 36.302 1.00 43.61 157 GLU A O 1
ATOM 1097 N N . GLY A 1 158 ? 67.534 47.066 37.953 1.00 59.03 158 GLY A N 1
ATOM 1098 C CA . GLY A 1 158 ? 68.796 47.556 37.421 1.00 57.58 158 GLY A CA 1
ATOM 1099 C C . GLY A 1 158 ? 68.951 49.061 37.355 1.00 57.48 158 GLY A C 1
ATOM 1100 O O . GLY A 1 158 ? 69.072 49.638 36.281 1.00 60.38 158 GLY A O 1
ATOM 1101 N N . ILE A 1 159 ? 68.981 49.704 38.511 1.00 46.08 159 ILE A N 1
ATOM 1102 C CA . ILE A 1 159 ? 69.136 51.148 38.558 1.00 44.82 159 ILE A CA 1
ATOM 1103 C C . ILE A 1 159 ? 70.382 51.467 39.368 1.00 45.81 159 ILE A C 1
ATOM 1104 O O . ILE A 1 159 ? 70.477 51.133 40.551 1.00 45.23 159 ILE A O 1
ATOM 1109 N N . LYS A 1 160 ? 71.340 52.101 38.698 1.00 52.06 160 LYS A N 1
ATOM 1110 C CA . LYS A 1 160 ? 72.627 52.475 39.281 1.00 52.32 160 LYS A CA 1
ATOM 1111 C C . LYS A 1 160 ? 72.457 53.464 40.423 1.00 52.12 160 LYS A C 1
ATOM 1112 O O . LYS A 1 160 ? 71.445 54.155 40.493 1.00 51.43 160 LYS A O 1
ATOM 1118 N N . ASP A 1 161 ? 73.441 53.527 41.318 1.00 54.30 161 ASP A N 1
ATOM 1119 C CA . ASP A 1 161 ? 73.355 54.437 42.455 1.00 56.34 161 ASP A CA 1
ATOM 1120 C C . ASP A 1 161 ? 73.236 55.898 42.025 1.00 56.13 161 ASP A C 1
ATOM 1121 O O . ASP A 1 161 ? 72.546 56.690 42.681 1.00 55.08 161 ASP A O 1
ATOM 1126 N N . GLU A 1 162 ? 73.901 56.253 40.928 1.00 58.81 162 GLU A N 1
ATOM 1127 C CA . GLU A 1 162 ? 73.861 57.615 40.415 1.00 59.21 162 GLU A CA 1
ATOM 1128 C C . GLU A 1 162 ? 72.444 58.040 40.031 1.00 59.26 162 GLU A C 1
ATOM 1129 O O . GLU A 1 162 ? 72.124 59.230 40.057 1.00 60.89 162 GLU A O 1
ATOM 1135 N N . ASP A 1 163 ? 71.593 57.080 39.682 1.00 46.05 163 ASP A N 1
ATOM 1136 C CA . ASP A 1 163 ? 70.236 57.398 39.254 1.00 43.19 163 ASP A CA 1
ATOM 1137 C C . ASP A 1 163 ? 69.176 57.299 40.334 1.00 40.65 163 ASP A C 1
ATOM 1138 O O . ASP A 1 163 ? 68.000 57.506 40.063 1.00 39.79 163 ASP A O 1
ATOM 1143 N N . LEU A 1 164 ? 69.584 56.996 41.558 1.00 42.76 164 LEU A N 1
ATOM 1144 C CA . LEU A 1 164 ? 68.620 56.890 42.645 1.00 42.02 164 LEU A CA 1
ATOM 1145 C C . LEU A 1 164 ? 67.878 58.193 42.951 1.00 41.34 164 LEU A C 1
ATOM 1146 O O . LEU A 1 164 ? 66.707 58.167 43.323 1.00 41.74 164 LEU A O 1
ATOM 1151 N N . ASP A 1 165 ? 68.546 59.331 42.793 1.00 47.40 165 ASP A N 1
ATOM 1152 C CA . ASP A 1 165 ? 67.897 60.599 43.105 1.00 47.14 165 ASP A CA 1
ATOM 1153 C C . ASP A 1 165 ? 66.928 61.037 42.025 1.00 47.18 165 ASP A C 1
ATOM 1154 O O . ASP A 1 165 ? 66.071 61.897 42.263 1.00 48.55 165 ASP A O 1
ATOM 1159 N N . THR A 1 166 ? 67.060 60.475 40.830 1.00 36.64 166 THR A N 1
ATOM 1160 C CA . THR A 1 166 ? 66.129 60.834 39.787 1.00 33.40 166 THR A CA 1
ATOM 1161 C C . THR A 1 166 ? 64.915 59.954 40.019 1.00 32.39 166 THR A C 1
ATOM 1162 O O . THR A 1 166 ? 63.778 60.429 39.987 1.00 33.04 166 THR A O 1
ATOM 1166 N N . LEU A 1 167 ? 65.159 58.680 40.303 1.00 32.04 167 LEU A N 1
ATOM 1167 C CA . LEU A 1 167 ? 64.082 57.738 40.549 1.00 30.00 167 LEU A CA 1
ATOM 1168 C C . LEU A 1 167 ? 63.177 58.223 41.666 1.00 29.35 167 LEU A C 1
ATOM 1169 O O . LEU A 1 167 ? 61.968 58.003 41.619 1.00 30.09 167 LEU A O 1
ATOM 1174 N N . LEU A 1 168 ? 63.759 58.892 42.662 1.00 29.67 168 LEU A N 1
ATOM 1175 C CA . LEU A 1 168 ? 62.987 59.384 43.800 1.00 30.07 168 LEU A CA 1
ATOM 1176 C C . LEU A 1 168 ? 62.666 60.870 43.731 1.00 30.89 168 LEU A C 1
ATOM 1177 O O . LEU A 1 168 ? 62.063 61.414 44.656 1.00 32.44 168 LEU A O 1
ATOM 1182 N N . SER A 1 169 ? 63.066 61.530 42.648 1.00 31.09 169 SER A N 1
ATOM 1183 C CA . SER A 1 169 ? 62.797 62.960 42.480 1.00 32.35 169 SER A CA 1
ATOM 1184 C C . SER A 1 169 ? 61.309 63.210 42.733 1.00 31.96 169 SER A C 1
ATOM 1185 O O . SER A 1 169 ? 60.465 62.596 42.099 1.00 30.89 169 SER A O 1
ATOM 1188 N N . PRO A 1 170 ? 60.977 64.121 43.667 1.00 33.45 170 PRO A N 1
ATOM 1189 C CA . PRO A 1 170 ? 59.605 64.484 44.051 1.00 34.41 170 PRO A CA 1
ATOM 1190 C C . PRO A 1 170 ? 58.685 64.968 42.939 1.00 34.50 170 PRO A C 1
ATOM 1191 O O . PRO A 1 170 ? 59.136 65.582 41.970 1.00 34.35 170 PRO A O 1
ATOM 1195 N N . TYR A 1 171 ? 57.398 64.654 43.065 1.00 40.75 171 TYR A N 1
ATOM 1196 C CA . TYR A 1 171 ? 56.413 65.120 42.111 1.00 43.40 171 TYR A CA 1
ATOM 1197 C C . TYR A 1 171 ? 56.285 66.590 42.441 1.00 46.08 171 TYR A C 1
ATOM 1198 O O . TYR A 1 171 ? 56.876 67.093 43.405 1.00 46.42 171 TYR A O 1
ATOM 1207 N N . HIS A 1 172 ? 55.487 67.277 41.644 1.00 35.54 172 HIS A N 1
ATOM 1208 C CA . HIS A 1 172 ? 55.221 68.669 41.892 1.00 38.18 172 HIS A CA 1
ATOM 1209 C C . HIS A 1 172 ? 53.815 68.592 42.489 1.00 41.64 172 HIS A C 1
ATOM 1210 O O . HIS A 1 172 ? 52.879 68.153 41.815 1.00 41.07 172 HIS A O 1
ATOM 1217 N N . HIS A 1 173 ? 53.651 68.998 43.751 1.00 66.12 173 HIS A N 1
ATOM 1218 C CA . HIS A 1 173 ? 52.346 68.877 44.404 1.00 68.75 173 HIS A CA 1
ATOM 1219 C C . HIS A 1 173 ? 51.458 70.071 44.710 1.00 70.13 173 HIS A C 1
ATOM 1220 O O . HIS A 1 173 ? 51.869 71.226 44.650 1.00 71.15 173 HIS A O 1
ATOM 1227 N N . VAL A 1 174 ? 50.218 69.718 45.061 1.00 80.36 174 VAL A N 1
ATOM 1228 C CA . VAL A 1 174 ? 49.154 70.649 45.436 1.00 80.67 174 VAL A CA 1
ATOM 1229 C C . VAL A 1 174 ? 48.873 71.719 44.400 1.00 81.24 174 VAL A C 1
ATOM 1230 O O . VAL A 1 174 ? 48.371 71.409 43.315 1.00 81.83 174 VAL A O 1
ATOM 1234 N N . PRO A 1 179 ? 48.519 63.164 41.913 1.00 37.31 179 PRO A N 1
ATOM 1235 C CA . PRO A 1 179 ? 48.192 62.241 40.826 1.00 35.99 179 PRO A CA 1
ATOM 1236 C C . PRO A 1 179 ? 47.647 60.899 41.302 1.00 35.43 179 PRO A C 1
ATOM 1237 O O . PRO A 1 179 ? 48.151 60.313 42.260 1.00 36.04 179 PRO A O 1
ATOM 1241 N N . ARG A 1 180 ? 46.597 60.438 40.629 1.00 31.17 180 ARG A N 1
ATOM 1242 C CA . ARG A 1 180 ? 45.946 59.172 40.942 1.00 28.59 180 ARG A CA 1
ATOM 1243 C C . ARG A 1 180 ? 46.922 57.996 40.886 1.00 26.57 180 ARG A C 1
ATOM 1244 O O . ARG A 1 180 ? 48.019 58.111 40.340 1.00 27.26 180 ARG A O 1
ATOM 1252 N N . TYR A 1 181 ? 46.508 56.868 41.453 1.00 32.21 181 TYR A N 1
ATOM 1253 C CA . TYR A 1 181 ? 47.332 55.668 41.496 1.00 30.27 181 TYR A CA 1
ATOM 1254 C C . TYR A 1 181 ? 47.853 55.208 40.136 1.00 29.78 181 TYR A C 1
ATOM 1255 O O . TYR A 1 181 ? 49.026 54.858 40.023 1.00 29.26 181 TYR A O 1
ATOM 1264 N N . TYR A 1 182 ? 47.013 55.222 39.102 1.00 23.49 182 TYR A N 1
ATOM 1265 C CA . TYR A 1 182 ? 47.471 54.774 37.792 1.00 24.18 182 TYR A CA 1
ATOM 1266 C C . TYR A 1 182 ? 48.407 55.759 37.099 1.00 25.95 182 TYR A C 1
ATOM 1267 O O . TYR A 1 182 ? 49.278 55.351 36.337 1.00 26.51 182 TYR A O 1
ATOM 1276 N N . GLN A 1 183 ? 48.240 57.050 37.371 1.00 28.73 183 GLN A N 1
ATOM 1277 C CA . GLN A 1 183 ? 49.122 58.054 36.769 1.00 28.38 183 GLN A CA 1
ATOM 1278 C C . GLN A 1 183 ? 50.517 57.882 37.344 1.00 27.03 183 GLN A C 1
ATOM 1279 O O . GLN A 1 183 ? 51.526 58.084 36.662 1.00 28.83 183 GLN A O 1
ATOM 1285 N N . GLN A 1 184 ? 50.565 57.509 38.617 1.00 25.26 184 GLN A N 1
ATOM 1286 C CA . GLN A 1 184 ? 51.822 57.281 39.288 1.00 25.22 184 GLN A CA 1
ATOM 1287 C C . GLN A 1 184 ? 52.528 56.057 38.697 1.00 26.38 184 GLN A C 1
ATOM 1288 O O . GLN A 1 184 ? 53.749 56.065 38.557 1.00 26.79 184 GLN A O 1
ATOM 1294 N N . ILE A 1 185 ? 51.771 55.004 38.373 1.00 24.46 185 ILE A N 1
ATOM 1295 C CA . ILE A 1 185 ? 52.346 53.803 37.779 1.00 24.37 185 ILE A CA 1
ATOM 1296 C C . ILE A 1 185 ? 52.998 54.227 36.478 1.00 23.56 185 ILE A C 1
ATOM 1297 O O . ILE A 1 185 ? 54.164 53.949 36.225 1.00 25.18 185 ILE A O 1
ATOM 1302 N N . ALA A 1 186 ? 52.221 54.923 35.659 1.00 25.72 186 ALA A N 1
ATOM 1303 C CA . ALA A 1 186 ? 52.696 55.402 34.377 1.00 26.89 186 ALA A CA 1
ATOM 1304 C C . ALA A 1 186 ? 53.967 56.231 34.542 1.00 28.59 186 ALA A C 1
ATOM 1305 O O . ALA A 1 186 ? 54.995 55.949 33.928 1.00 29.26 186 ALA A O 1
ATOM 1307 N N . ILE A 1 187 ? 53.896 57.249 35.387 1.00 28.11 187 ILE A N 1
ATOM 1308 C CA . ILE A 1 187 ? 55.035 58.117 35.607 1.00 29.74 187 ILE A CA 1
ATOM 1309 C C . ILE A 1 187 ? 56.303 57.404 36.051 1.00 29.75 187 ILE A C 1
ATOM 1310 O O . ILE A 1 187 ? 57.366 57.627 35.480 1.00 32.61 187 ILE A O 1
ATOM 1315 N N . ASN A 1 188 ? 56.197 56.549 37.061 1.00 31.11 188 ASN A N 1
ATOM 1316 C CA . ASN A 1 188 ? 57.346 55.821 37.584 1.00 31.13 188 ASN A CA 1
ATOM 1317 C C . ASN A 1 188 ? 57.967 54.825 36.598 1.00 31.78 188 ASN A C 1
ATOM 1318 O O . ASN A 1 188 ? 59.190 54.677 36.553 1.00 31.95 188 ASN A O 1
ATOM 1323 N N . ARG A 1 189 ? 57.139 54.145 35.808 1.00 26.83 189 ARG A N 1
ATOM 1324 C CA . ARG A 1 189 ? 57.672 53.181 34.850 1.00 26.89 189 ARG A CA 1
ATOM 1325 C C . ARG A 1 189 ? 58.366 53.868 33.692 1.00 26.28 189 ARG A C 1
ATOM 1326 O O . ARG A 1 189 ? 59.251 53.289 33.061 1.00 25.38 189 ARG A O 1
ATOM 1334 N N . ALA A 1 190 ? 57.953 55.100 33.415 1.00 29.41 190 ALA A N 1
ATOM 1335 C CA . ALA A 1 190 ? 58.538 55.884 32.343 1.00 29.73 190 ALA A CA 1
ATOM 1336 C C . ALA A 1 190 ? 59.924 56.320 32.790 1.00 30.19 190 ALA A C 1
ATOM 1337 O O . ALA A 1 190 ? 60.913 56.102 32.089 1.00 31.26 190 ALA A O 1
ATOM 1339 N N . VAL A 1 191 ? 59.983 56.923 33.974 1.00 29.27 191 VAL A N 1
ATOM 1340 C CA . VAL A 1 191 ? 61.235 57.395 34.557 1.00 29.17 191 VAL A CA 1
ATOM 1341 C C . VAL A 1 191 ? 62.200 56.237 34.728 1.00 28.68 191 VAL A C 1
ATOM 1342 O O . VAL A 1 191 ? 63.401 56.372 34.507 1.00 27.86 191 VAL A O 1
ATOM 1346 N N . GLN A 1 192 ? 61.647 55.096 35.125 1.00 29.25 192 GLN A N 1
ATOM 1347 C CA . GLN A 1 192 ? 62.413 53.866 35.332 1.00 31.53 192 GLN A CA 1
ATOM 1348 C C . GLN A 1 192 ? 62.977 53.410 33.986 1.00 32.00 192 GLN A C 1
ATOM 1349 O O . GLN A 1 192 ? 64.157 53.086 33.868 1.00 30.47 192 GLN A O 1
ATOM 1355 N N . SER A 1 193 ? 62.114 53.379 32.977 1.00 32.91 193 SER A N 1
ATOM 1356 C CA . SER A 1 193 ? 62.504 52.980 31.626 1.00 36.40 193 SER A CA 1
ATOM 1357 C C . SER A 1 193 ? 63.703 53.792 31.135 1.00 37.19 193 SER A C 1
ATOM 1358 O O . SER A 1 193 ? 64.682 53.239 30.628 1.00 35.62 193 SER A O 1
ATOM 1361 N N . VAL A 1 194 ? 63.606 55.109 31.275 1.00 42.00 194 VAL A N 1
ATOM 1362 C CA . VAL A 1 194 ? 64.658 56.017 30.854 1.00 41.87 194 VAL A CA 1
ATOM 1363 C C . VAL A 1 194 ? 65.948 55.734 31.606 1.00 40.61 194 VAL A C 1
ATOM 1364 O O . VAL A 1 194 ? 67.024 55.693 31.019 1.00 41.37 194 VAL A O 1
ATOM 1368 N N . LEU A 1 195 ? 65.838 55.506 32.906 1.00 47.45 195 LEU A N 1
ATOM 1369 C CA . LEU A 1 195 ? 67.024 55.230 33.699 1.00 47.94 195 LEU A CA 1
ATOM 1370 C C . LEU A 1 195 ? 67.692 53.920 33.299 1.00 48.80 195 LEU A C 1
ATOM 1371 O O . LEU A 1 195 ? 68.890 53.754 33.529 1.00 51.00 195 LEU A O 1
ATOM 1376 N N . GLN A 1 196 ? 66.935 53.004 32.691 1.00 39.11 196 GLN A N 1
ATOM 1377 C CA . GLN A 1 196 ? 67.471 51.700 32.267 1.00 38.17 196 GLN A CA 1
ATOM 1378 C C . GLN A 1 196 ? 68.041 51.763 30.845 1.00 38.39 196 GLN A C 1
ATOM 1379 O O . GLN A 1 196 ? 68.578 50.779 30.326 1.00 37.52 196 GLN A O 1
ATOM 1385 N N . GLY A 1 197 ? 67.891 52.920 30.214 1.00 38.50 197 GLY A N 1
ATOM 1386 C CA . GLY A 1 197 ? 68.397 53.092 28.871 1.00 38.62 197 GLY A CA 1
ATOM 1387 C C . GLY A 1 197 ? 67.477 52.657 27.744 1.00 38.04 197 GLY A C 1
ATOM 1388 O O . GLY A 1 197 ? 67.947 52.322 26.658 1.00 38.52 197 GLY A O 1
ATOM 1389 N N . LYS A 1 198 ? 66.172 52.639 27.991 1.00 32.88 198 LYS A N 1
ATOM 1390 C CA . LYS A 1 198 ? 65.201 52.293 26.956 1.00 33.47 198 LYS A CA 1
ATOM 1391 C C . LYS A 1 198 ? 64.896 53.581 26.216 1.00 34.47 198 LYS A C 1
ATOM 1392 O O . LYS A 1 198 ? 64.152 54.432 26.711 1.00 34.89 198 LYS A O 1
ATOM 1398 N N . LYS A 1 199 ? 65.480 53.730 25.036 1.00 41.93 199 LYS A N 1
ATOM 1399 C CA . LYS A 1 199 ? 65.298 54.925 24.234 1.00 44.01 199 LYS A CA 1
ATOM 1400 C C . LYS A 1 199 ? 63.960 55.003 23.506 1.00 43.95 199 LYS A C 1
ATOM 1401 O O . LYS A 1 199 ? 63.752 55.899 22.694 1.00 43.93 199 LYS A O 1
ATOM 1407 N N . ARG A 1 200 ? 63.023 54.115 23.811 1.00 39.71 200 ARG A N 1
ATOM 1408 C CA . ARG A 1 200 ? 61.757 54.137 23.082 1.00 38.93 200 ARG A CA 1
ATOM 1409 C C . ARG A 1 200 ? 60.658 53.447 23.918 1.00 38.24 200 ARG A C 1
ATOM 1410 O O . ARG A 1 200 ? 60.617 52.216 23.961 1.00 38.56 200 ARG A O 1
ATOM 1418 N N . SER A 1 201 ? 59.779 54.204 24.582 1.00 38.45 201 SER A N 1
ATOM 1419 C CA . SER A 1 201 ? 58.712 53.588 25.399 1.00 38.16 201 SER A CA 1
ATOM 1420 C C . SER A 1 201 ? 57.280 54.023 25.060 1.00 37.31 201 SER A C 1
ATOM 1421 O O . SER A 1 201 ? 57.036 55.165 24.658 1.00 36.45 201 SER A O 1
ATOM 1424 N N . LEU A 1 202 ? 56.326 53.119 25.263 1.00 39.42 202 LEU A N 1
ATOM 1425 C CA . LEU A 1 202 ? 54.927 53.431 24.980 1.00 38.39 202 LEU A CA 1
ATOM 1426 C C . LEU A 1 202 ? 54.014 53.328 26.216 1.00 37.66 202 LEU A C 1
ATOM 1427 O O . LEU A 1 202 ? 54.196 52.458 27.078 1.00 36.66 202 LEU A O 1
ATOM 1432 N N . ILE A 1 203 ? 53.040 54.235 26.296 1.00 31.60 203 ILE A N 1
ATOM 1433 C CA . ILE A 1 203 ? 52.070 54.262 27.384 1.00 29.65 203 ILE A CA 1
ATOM 1434 C C . ILE A 1 203 ? 50.689 54.383 26.762 1.00 28.70 203 ILE A C 1
ATOM 1435 O O . ILE A 1 203 ? 50.454 55.274 25.955 1.00 30.21 203 ILE A O 1
ATOM 1440 N N . THR A 1 204 ? 49.782 53.487 27.126 1.00 28.73 204 THR A N 1
ATOM 1441 C CA . THR A 1 204 ? 48.425 53.533 26.608 1.00 29.51 204 THR A CA 1
ATOM 1442 C C . THR A 1 204 ? 47.475 53.918 27.735 1.00 28.81 204 THR A C 1
ATOM 1443 O O . THR A 1 204 ? 47.410 53.255 28.772 1.00 27.39 204 THR A O 1
ATOM 1455 N N . ALA A 1 206 ? 43.385 55.474 28.291 1.00 29.76 206 ALA A N 1
ATOM 1456 C CA . ALA A 1 206 ? 42.108 55.846 27.703 1.00 28.66 206 ALA A CA 1
ATOM 1457 C C . ALA A 1 206 ? 41.969 57.369 27.760 1.00 30.35 206 ALA A C 1
ATOM 1458 O O . ALA A 1 206 ? 42.420 58.015 28.708 1.00 30.20 206 ALA A O 1
ATOM 1460 N N . THR A 1 207 ? 41.360 57.944 26.731 1.00 28.56 207 THR A N 1
ATOM 1461 C CA . THR A 1 207 ? 41.182 59.383 26.684 1.00 30.81 207 THR A CA 1
ATOM 1462 C C . THR A 1 207 ? 40.430 59.911 27.907 1.00 29.90 207 THR A C 1
ATOM 1463 O O . THR A 1 207 ? 39.428 59.335 28.339 1.00 27.48 207 THR A O 1
ATOM 1467 N N . GLY A 1 208 ? 40.931 61.001 28.473 1.00 33.53 208 GLY A N 1
ATOM 1468 C CA . GLY A 1 208 ? 40.289 61.583 29.634 1.00 33.55 208 GLY A CA 1
ATOM 1469 C C . GLY A 1 208 ? 40.779 61.022 30.951 1.00 35.11 208 GLY A C 1
ATOM 1470 O O . GLY A 1 208 ? 40.119 61.170 31.970 1.00 37.33 208 GLY A O 1
ATOM 1471 N N . THR A 1 209 ? 41.942 60.391 30.949 1.00 34.55 209 THR A N 1
ATOM 1472 C CA . THR A 1 209 ? 42.464 59.832 32.184 1.00 34.29 209 THR A CA 1
ATOM 1473 C C . THR A 1 209 ? 43.688 60.558 32.751 1.00 34.17 209 THR A C 1
ATOM 1474 O O . THR A 1 209 ? 44.183 60.188 33.812 1.00 34.43 209 THR A O 1
ATOM 1478 N N . GLY A 1 210 ? 44.182 61.578 32.053 1.00 31.68 210 GLY A N 1
ATOM 1479 C CA . GLY A 1 210 ? 45.318 62.336 32.554 1.00 31.97 210 GLY A CA 1
ATOM 1480 C C . GLY A 1 210 ? 46.675 62.167 31.904 1.00 33.93 210 GLY A C 1
ATOM 1481 O O . GLY A 1 210 ? 47.700 62.249 32.584 1.00 35.81 210 GLY A O 1
ATOM 1482 N N . LYS A 1 211 ? 46.701 61.960 30.596 1.00 34.68 211 LYS A N 1
ATOM 1483 C CA . LYS A 1 211 ? 47.958 61.786 29.893 1.00 34.68 211 LYS A CA 1
ATOM 1484 C C . LYS A 1 211 ? 48.875 62.990 30.112 1.00 33.33 211 LYS A C 1
ATOM 1485 O O . LYS A 1 211 ? 50.089 62.837 30.221 1.00 33.15 211 LYS A O 1
ATOM 1491 N N . THR A 1 212 ? 48.290 64.181 30.210 1.00 38.87 212 THR A N 1
ATOM 1492 C CA . THR A 1 212 ? 49.084 65.394 30.421 1.00 40.67 212 THR A CA 1
ATOM 1493 C C . THR A 1 212 ? 49.663 65.479 31.829 1.00 40.73 212 THR A C 1
ATOM 1494 O O . THR A 1 212 ? 50.764 66.012 32.012 1.00 41.26 212 THR A O 1
ATOM 1498 N N . VAL A 1 213 ? 48.939 64.962 32.821 1.00 39.29 213 VAL A N 1
ATOM 1499 C CA . VAL A 1 213 ? 49.422 64.968 34.204 1.00 36.75 213 VAL A CA 1
ATOM 1500 C C . VAL A 1 213 ? 50.692 64.110 34.258 1.00 37.49 213 VAL A C 1
ATOM 1501 O O . VAL A 1 213 ? 51.686 64.465 34.907 1.00 38.55 213 VAL A O 1
ATOM 1505 N N . VAL A 1 214 ? 50.643 62.981 33.560 1.00 31.43 214 VAL A N 1
ATOM 1506 C CA . VAL A 1 214 ? 51.769 62.065 33.466 1.00 31.62 214 VAL A CA 1
ATOM 1507 C C . VAL A 1 214 ? 52.927 62.715 32.698 1.00 31.25 214 VAL A C 1
ATOM 1508 O O . VAL A 1 214 ? 54.062 62.712 33.156 1.00 29.44 214 VAL A O 1
ATOM 1512 N N . ALA A 1 215 ? 52.625 63.292 31.538 1.00 32.02 215 ALA A N 1
ATOM 1513 C CA . ALA A 1 215 ? 53.638 63.953 30.724 1.00 31.79 215 ALA A CA 1
ATOM 1514 C C . ALA A 1 215 ? 54.393 64.992 31.541 1.00 32.60 215 ALA A C 1
ATOM 1515 O O . ALA A 1 215 ? 55.624 65.049 31.487 1.00 31.41 215 ALA A O 1
ATOM 1517 N N . PHE A 1 216 ? 53.648 65.791 32.308 1.00 36.49 216 PHE A N 1
ATOM 1518 C CA . PHE A 1 216 ? 54.224 66.835 33.158 1.00 35.81 216 PHE A CA 1
ATOM 1519 C C . PHE A 1 216 ? 55.096 66.310 34.298 1.00 34.27 216 PHE A C 1
ATOM 1520 O O . PHE A 1 216 ? 56.208 66.786 34.488 1.00 35.06 216 PHE A O 1
ATOM 1528 N N . GLN A 1 217 ? 54.612 65.323 35.045 1.00 33.32 217 GLN A N 1
ATOM 1529 C CA . GLN A 1 217 ? 55.399 64.802 36.165 1.00 34.82 217 GLN A CA 1
ATOM 1530 C C . GLN A 1 217 ? 56.664 64.038 35.758 1.00 34.72 217 GLN A C 1
ATOM 1531 O O . GLN A 1 217 ? 57.634 63.998 36.513 1.00 34.17 217 GLN A O 1
ATOM 1537 N N . ILE A 1 218 ? 56.669 63.432 34.576 1.00 32.34 218 ILE A N 1
ATOM 1538 C CA . ILE A 1 218 ? 57.868 62.731 34.129 1.00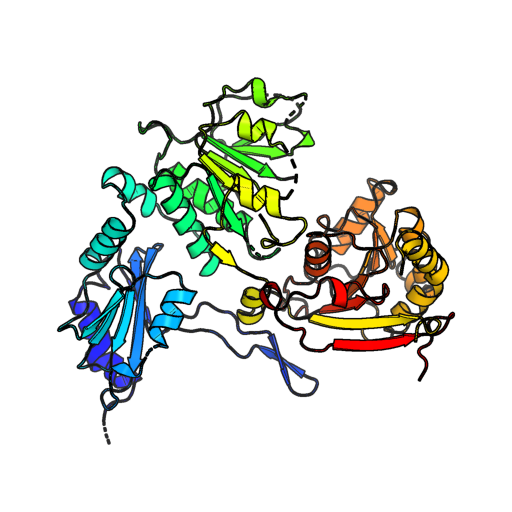 33.25 218 ILE A CA 1
ATOM 1539 C C . ILE A 1 218 ? 58.920 63.821 33.893 1.00 34.68 218 ILE A C 1
ATOM 1540 O O . ILE A 1 218 ? 60.057 63.730 34.360 1.00 35.57 218 ILE A O 1
ATOM 1545 N N . SER A 1 219 ? 58.507 64.863 33.173 1.00 38.29 219 SER A N 1
ATOM 1546 C CA . SER A 1 219 ? 59.368 65.999 32.853 1.00 39.17 219 SER A CA 1
ATOM 1547 C C . SER A 1 219 ? 59.892 66.645 34.126 1.00 38.77 219 SER A C 1
ATOM 1548 O O . SER A 1 219 ? 61.089 66.891 34.258 1.00 38.49 219 SER A O 1
ATOM 1551 N N . TRP A 1 220 ? 58.999 66.921 35.066 1.00 33.57 220 TRP A N 1
ATOM 1552 C CA . TRP A 1 220 ? 59.423 67.547 36.304 1.00 35.25 220 TRP A CA 1
ATOM 1553 C C . TRP A 1 220 ? 60.424 66.661 37.053 1.00 36.63 220 TRP A C 1
ATOM 1554 O O . TRP A 1 220 ? 61.500 67.125 37.440 1.00 36.48 220 TRP A O 1
ATOM 1565 N N . LYS A 1 221 ? 60.092 65.385 37.233 1.00 36.81 221 LYS A N 1
ATOM 1566 C CA . LYS A 1 221 ? 60.985 64.469 37.935 1.00 36.87 221 LYS A CA 1
ATOM 1567 C C . LYS A 1 221 ? 62.397 64.489 37.346 1.00 37.73 221 LYS A C 1
ATOM 1568 O O . LYS A 1 221 ? 63.367 64.738 38.064 1.00 38.17 221 LYS A O 1
ATOM 1574 N N . LEU A 1 222 ? 62.512 64.241 36.044 1.00 41.82 222 LEU A N 1
ATOM 1575 C CA . LEU A 1 222 ? 63.815 64.227 35.387 1.00 42.88 222 LEU A CA 1
ATOM 1576 C C . LEU A 1 222 ? 64.484 65.602 35.308 1.00 44.16 222 LEU A C 1
ATOM 1577 O O . LEU A 1 222 ? 65.703 65.701 35.441 1.00 44.09 222 LEU A O 1
ATOM 1582 N N . TRP A 1 223 ? 63.699 66.658 35.107 1.00 44.59 223 TRP A N 1
ATOM 1583 C CA . TRP A 1 223 ? 64.259 68.006 35.004 1.00 46.25 223 TRP A CA 1
ATOM 1584 C C . TRP A 1 223 ? 64.891 68.470 36.315 1.00 47.20 223 TRP A C 1
ATOM 1585 O O . TRP A 1 223 ? 66.102 68.687 36.408 1.00 47.60 223 TRP A O 1
ATOM 1596 N N . SER A 1 224 ? 64.057 68.623 37.331 1.00 45.32 224 SER A N 1
ATOM 1597 C CA . SER A 1 224 ? 64.523 69.069 38.627 1.00 45.77 224 SER A CA 1
ATOM 1598 C C . SER A 1 224 ? 65.679 68.233 39.166 1.00 44.90 224 SER A C 1
ATOM 1599 O O . SER A 1 224 ? 66.465 68.720 39.972 1.00 46.01 224 SER A O 1
ATOM 1602 N N . ALA A 1 225 ? 65.786 66.985 38.718 1.00 41.96 225 ALA A N 1
ATOM 1603 C CA . ALA A 1 225 ? 66.833 66.077 39.182 1.00 42.58 225 ALA A CA 1
ATOM 1604 C C . ALA A 1 225 ? 68.144 66.240 38.412 1.00 44.10 225 ALA A C 1
ATOM 1605 O O . ALA A 1 225 ? 69.153 65.598 38.734 1.00 42.99 225 ALA A O 1
ATOM 1607 N N . ARG A 1 226 ? 68.119 67.095 37.396 1.00 53.97 226 ARG A N 1
ATOM 1608 C CA . ARG A 1 226 ? 69.286 67.351 36.562 1.00 54.74 226 ARG A CA 1
ATOM 1609 C C . ARG A 1 226 ? 69.688 66.096 35.782 1.00 53.52 226 ARG A C 1
ATOM 1610 O O . ARG A 1 226 ? 70.876 65.855 35.552 1.00 54.69 226 ARG A O 1
ATOM 1618 N N . TRP A 1 227 ? 68.704 65.290 35.385 1.00 44.63 227 TRP A N 1
ATOM 1619 C CA . TRP A 1 227 ? 68.964 64.083 34.602 1.00 42.93 227 TRP A CA 1
ATOM 1620 C C . TRP A 1 227 ? 69.181 64.461 33.141 1.00 43.50 227 TRP A C 1
ATOM 1621 O O . TRP A 1 227 ? 68.642 65.462 32.660 1.00 43.92 227 TRP A O 1
ATOM 1632 N N . ASN A 1 228 ? 69.956 63.656 32.425 1.00 35.89 228 ASN A N 1
ATOM 1633 C CA . ASN A 1 228 ? 70.166 63.901 31.011 1.00 38.20 228 ASN A CA 1
ATOM 1634 C C . ASN A 1 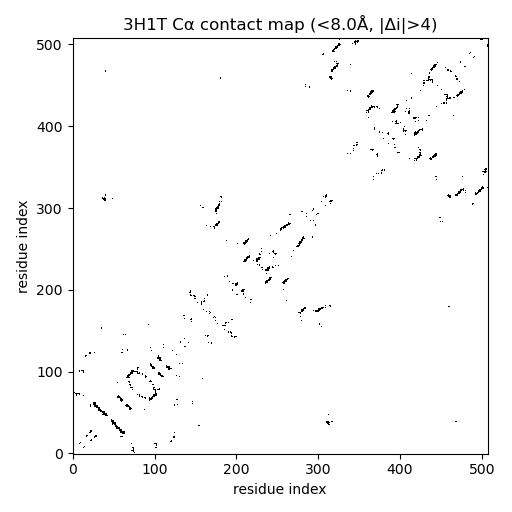228 ? 70.956 62.783 30.354 1.00 38.92 228 ASN A C 1
ATOM 1635 O O . ASN A 1 228 ? 71.535 61.934 31.034 1.00 38.06 228 ASN A O 1
ATOM 1640 N N . ARG A 1 229 ? 70.940 62.771 29.026 1.00 56.81 229 ARG A N 1
ATOM 1641 C CA . ARG A 1 229 ? 71.630 61.765 28.223 1.00 59.27 229 ARG A CA 1
ATOM 1642 C C . ARG A 1 229 ? 73.135 61.595 28.469 1.00 61.78 229 ARG A C 1
ATOM 1643 O O . ARG A 1 229 ? 73.651 60.464 28.497 1.00 61.44 229 ARG A O 1
ATOM 1651 N N . THR A 1 230 ? 73.845 62.709 28.626 1.00 66.64 230 THR A N 1
ATOM 1652 C CA . THR A 1 230 ? 75.291 62.654 28.820 1.00 67.58 230 THR A CA 1
ATOM 1653 C C . THR A 1 230 ? 75.737 62.407 30.259 1.00 67.94 230 THR A C 1
ATOM 1654 O O . THR A 1 230 ? 76.810 61.841 30.499 1.00 69.12 230 THR A O 1
ATOM 1658 N N . GLY A 1 231 ? 74.929 62.859 31.211 1.00 63.27 231 GLY A N 1
ATOM 1659 C CA . GLY A 1 231 ? 75.248 62.625 32.609 1.00 63.97 231 GLY A CA 1
ATOM 1660 C C . GLY A 1 231 ? 76.086 63.658 33.339 1.00 64.47 231 GLY A C 1
ATOM 1661 O O . GLY A 1 231 ? 76.778 63.336 34.308 1.00 64.55 231 GLY A O 1
ATOM 1662 N N . ASP A 1 232 ? 76.051 64.901 32.885 1.00 65.62 232 ASP A N 1
ATOM 1663 C CA . ASP A 1 232 ? 76.769 65.943 33.591 1.00 67.15 232 ASP A CA 1
ATOM 1664 C C . ASP A 1 232 ? 75.730 66.613 34.487 1.00 69.07 232 ASP A C 1
ATOM 1665 O O . ASP A 1 232 ? 74.703 66.009 34.828 1.00 68.91 232 ASP A O 1
ATOM 1670 N N . TYR A 1 233 ? 75.964 67.869 34.842 1.00 88.00 233 TYR A N 1
ATOM 1671 C CA . TYR A 1 233 ? 75.022 68.568 35.700 1.00 88.87 233 TYR A CA 1
ATOM 1672 C C . TYR A 1 233 ? 73.905 69.348 34.995 1.00 88.14 233 TYR A C 1
ATOM 1673 O O . TYR A 1 233 ? 72.891 69.673 35.623 1.00 88.00 233 TYR A O 1
ATOM 1682 N N . ARG A 1 234 ? 74.056 69.612 33.699 1.00 70.00 234 ARG A N 1
ATOM 1683 C CA . ARG A 1 234 ? 73.052 70.371 32.943 1.00 67.69 234 ARG A CA 1
ATOM 1684 C C . ARG A 1 234 ? 71.621 69.865 33.075 1.00 65.24 234 ARG A C 1
ATOM 1685 O O . ARG A 1 234 ? 71.385 68.665 33.249 1.00 64.64 234 ARG A O 1
ATOM 1693 N N . LYS A 1 235 ? 70.668 70.793 3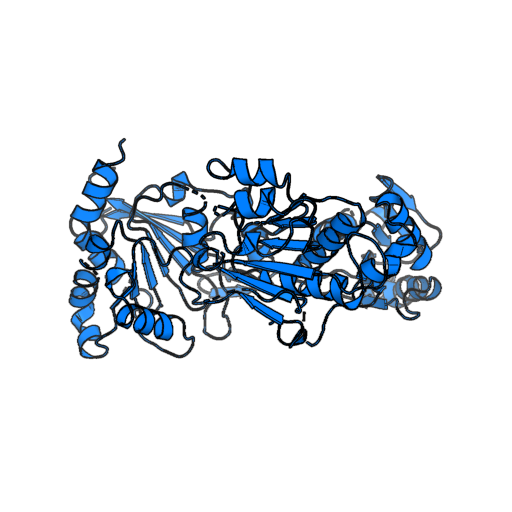3.005 1.00 58.34 235 LYS A N 1
ATOM 1694 C CA . LYS A 1 235 ? 69.256 70.447 33.028 1.00 55.26 235 LYS A CA 1
ATOM 1695 C C . LYS A 1 235 ? 69.021 69.712 31.710 1.00 54.39 235 LYS A C 1
ATOM 1696 O O . LYS A 1 235 ? 69.776 69.864 30.741 1.00 53.42 235 LYS A O 1
ATOM 1702 N N . PRO A 1 236 ? 67.967 68.898 31.653 1.00 58.46 236 PRO A N 1
ATOM 1703 C CA . PRO A 1 236 ? 67.709 68.189 30.402 1.00 58.82 236 PRO A CA 1
ATOM 1704 C C . PRO A 1 236 ? 66.914 69.080 29.442 1.00 59.40 236 PRO A C 1
ATOM 1705 O O . PRO A 1 236 ? 66.306 70.070 29.854 1.00 60.05 236 PRO A O 1
ATOM 1709 N N . ARG A 1 237 ? 66.921 68.750 28.157 1.00 59.03 237 ARG A N 1
ATOM 1710 C CA . ARG A 1 237 ? 66.138 69.535 27.208 1.00 59.41 237 ARG A CA 1
ATOM 1711 C C . ARG A 1 237 ? 65.015 68.586 26.798 1.00 58.38 237 ARG A C 1
ATOM 1712 O O . ARG A 1 237 ? 65.274 67.446 26.375 1.00 57.74 237 ARG A O 1
ATOM 1720 N N . ILE A 1 238 ? 63.775 69.060 26.919 1.00 44.93 238 ILE A N 1
ATOM 1721 C CA . ILE A 1 238 ? 62.595 68.247 26.652 1.00 43.31 238 ILE A CA 1
ATOM 1722 C C . ILE A 1 238 ? 61.611 68.885 25.679 1.00 41.87 238 ILE A C 1
ATOM 1723 O O . ILE A 1 238 ? 61.207 70.039 25.861 1.00 41.61 238 ILE A O 1
ATOM 1728 N N . LEU A 1 239 ? 61.196 68.114 24.675 1.00 40.83 239 LEU A N 1
ATOM 1729 C CA . LEU A 1 239 ? 60.230 68.570 23.676 1.00 39.72 239 LEU A CA 1
ATOM 1730 C C . LEU A 1 239 ? 58.893 67.827 23.804 1.00 39.85 239 LEU A C 1
ATOM 1731 O O . LEU A 1 239 ? 58.848 66.603 23.710 1.00 39.09 239 LEU A O 1
ATOM 1736 N N . PHE A 1 240 ? 57.812 68.569 24.018 1.00 37.87 240 PHE A N 1
ATOM 1737 C CA . PHE A 1 240 ? 56.482 67.980 24.112 1.00 39.70 240 PHE A CA 1
ATOM 1738 C C . PHE A 1 240 ? 55.804 68.304 22.776 1.00 40.11 240 PHE A C 1
ATOM 1739 O O . PHE A 1 240 ? 55.766 69.462 22.372 1.00 39.06 240 PHE A O 1
ATOM 1747 N N . LEU A 1 241 ? 55.294 67.281 22.091 1.00 45.92 241 LEU A N 1
ATOM 1748 C CA . LEU A 1 241 ? 54.627 67.445 20.798 1.00 45.95 241 LEU A CA 1
ATOM 1749 C C . LEU A 1 241 ? 53.192 66.942 20.886 1.00 47.83 241 LEU A C 1
ATOM 1750 O O . LEU A 1 241 ? 52.944 65.837 21.363 1.00 48.11 241 LEU A O 1
ATOM 1755 N N . ALA A 1 242 ? 52.251 67.735 20.403 1.00 56.57 242 ALA A N 1
ATOM 1756 C CA . ALA A 1 242 ? 50.859 67.347 20.397 1.00 58.84 242 ALA A CA 1
ATOM 1757 C C . ALA A 1 242 ? 50.283 68.029 19.171 1.00 60.42 242 ALA A C 1
ATOM 1758 O O . ALA A 1 242 ? 51.012 68.322 18.212 1.00 60.35 242 ALA A O 1
ATOM 1760 N N . ASP A 1 243 ? 48.972 68.244 19.177 1.00 67.26 243 ASP A N 1
ATOM 1761 C CA . ASP A 1 243 ? 48.302 68.975 18.100 1.00 68.44 243 ASP A CA 1
ATOM 1762 C C . ASP A 1 243 ? 47.037 69.618 18.663 1.00 68.21 243 ASP A C 1
ATOM 1763 O O . ASP A 1 243 ? 46.819 70.817 18.520 1.00 67.97 243 ASP A O 1
ATOM 1768 N N . THR A 1 255 ? 49.172 73.909 33.033 1.00 68.68 255 THR A N 1
ATOM 1769 C CA . THR A 1 255 ? 49.606 72.752 33.809 1.00 69.00 255 THR A CA 1
ATOM 1770 C C . THR A 1 255 ? 51.119 72.786 33.974 1.00 69.28 255 THR A C 1
ATOM 1771 O O . THR A 1 255 ? 51.659 72.295 34.968 1.00 69.27 255 THR A O 1
ATOM 1775 N N . PHE A 1 256 ? 51.795 73.378 32.992 1.00 66.79 256 PHE A N 1
ATOM 1776 C CA . PHE A 1 256 ? 53.247 73.457 33.004 1.00 66.36 256 PHE A CA 1
ATOM 1777 C C . PHE A 1 256 ? 53.822 74.746 33.561 1.00 66.35 256 PHE A C 1
ATOM 1778 O O . PHE A 1 256 ? 55.035 74.934 33.530 1.00 67.05 256 PHE A O 1
ATOM 1786 N N . THR A 1 257 ? 52.973 75.625 34.076 1.00 65.78 257 THR A N 1
ATOM 1787 C CA . THR A 1 257 ? 53.433 76.892 34.636 1.00 66.56 257 THR A CA 1
ATOM 1788 C C . THR A 1 257 ? 54.620 76.758 35.602 1.00 65.43 257 THR A C 1
ATOM 1789 O O . THR A 1 257 ? 55.481 77.637 35.665 1.00 65.03 257 THR A O 1
ATOM 1793 N N . PRO A 1 258 ? 54.683 75.650 36.370 1.00 56.84 258 PRO A N 1
ATOM 1794 C CA . PRO A 1 258 ? 55.781 75.414 37.313 1.00 56.03 258 PRO A CA 1
ATOM 1795 C C . PRO A 1 258 ? 57.167 75.496 36.670 1.00 56.77 258 PRO A C 1
ATOM 1796 O O . PRO A 1 258 ? 58.184 75.652 37.356 1.00 56.85 258 PRO A O 1
ATOM 1800 N N . PHE A 1 259 ? 57.199 75.351 35.352 1.00 72.16 259 PHE A N 1
ATOM 1801 C CA . PHE A 1 259 ? 58.440 75.393 34.586 1.00 73.15 259 PHE A CA 1
ATOM 1802 C C . PHE A 1 259 ? 58.862 76.821 34.241 1.00 74.29 259 PHE A C 1
ATOM 1803 O O . PHE A 1 259 ? 60.041 77.172 34.356 1.00 73.86 259 PHE A O 1
ATOM 1811 N N . GLY A 1 260 ? 57.884 77.619 33.818 1.00 76.90 260 GLY A N 1
ATOM 1812 C CA . GLY A 1 260 ? 58.093 79.006 33.462 1.00 77.04 260 GLY A CA 1
ATOM 1813 C C . GLY A 1 260 ? 59.488 79.510 33.163 1.00 77.83 260 GLY A C 1
ATOM 1814 O O . GLY A 1 260 ? 60.402 79.446 33.995 1.00 78.20 260 GLY A O 1
ATOM 1815 N N . ASP A 1 261 ? 59.637 80.015 31.942 1.00 70.01 261 ASP A N 1
ATOM 1816 C CA . ASP A 1 261 ? 60.879 80.605 31.466 1.00 69.62 261 ASP A CA 1
ATOM 1817 C C . ASP A 1 261 ? 61.914 79.578 31.105 1.00 69.81 261 ASP A C 1
ATOM 1818 O O . ASP A 1 261 ? 63.001 79.911 30.609 1.00 69.13 261 ASP A O 1
ATOM 1823 N N . ALA A 1 262 ? 61.583 78.323 31.370 1.00 78.50 262 ALA A N 1
ATOM 1824 C CA . ALA A 1 262 ? 62.426 77.212 30.970 1.00 78.07 262 ALA A CA 1
ATOM 1825 C C . ALA A 1 262 ? 61.612 76.800 29.736 1.00 77.43 262 ALA A C 1
ATOM 1826 O O . ALA A 1 262 ? 62.095 76.175 28.792 1.00 77.81 262 ALA A O 1
ATOM 1828 N N . ARG A 1 263 ? 60.355 77.232 29.788 1.00 65.34 263 ARG A N 1
ATOM 1829 C CA . ARG A 1 263 ? 59.327 77.010 28.788 1.00 65.22 263 ARG A CA 1
ATOM 1830 C C . ARG A 1 263 ? 59.510 77.820 27.508 1.00 66.69 263 ARG A C 1
ATOM 1831 O O . ARG A 1 263 ? 59.957 78.971 27.541 1.00 67.47 263 ARG A O 1
ATOM 1839 N N . HIS A 1 264 ? 59.148 77.204 26.386 1.00 71.03 264 HIS A N 1
ATOM 1840 C CA . HIS A 1 264 ? 59.235 77.850 25.094 1.00 71.14 264 HIS A CA 1
ATOM 1841 C C . HIS A 1 264 ? 58.382 77.152 24.037 1.00 70.59 264 HIS A C 1
ATOM 1842 O O . HIS A 1 264 ? 58.542 75.958 23.781 1.00 70.86 264 HIS A O 1
ATOM 1849 N N . LYS A 1 265 ? 57.473 77.889 23.418 1.00 54.07 265 LYS A N 1
ATOM 1850 C CA . LYS A 1 265 ? 56.662 77.293 22.377 1.00 53.87 265 LYS A CA 1
ATOM 1851 C C . LYS A 1 265 ? 57.356 77.627 21.067 1.00 53.69 265 LYS A C 1
ATOM 1852 O O . LYS A 1 265 ? 57.865 78.735 20.882 1.00 52.77 265 LYS A O 1
ATOM 1858 N N . ILE A 1 266 ? 57.405 76.672 20.158 1.00 78.85 266 ILE A N 1
ATOM 1859 C CA . ILE A 1 266 ? 58.039 76.946 18.894 1.00 79.87 266 ILE A CA 1
ATOM 1860 C C . ILE A 1 266 ? 56.930 77.473 17.985 1.00 81.11 266 ILE A C 1
ATOM 1861 O O . ILE A 1 266 ? 56.027 76.719 17.596 1.00 80.26 266 ILE A O 1
ATOM 1866 N N . GLU A 1 267 ? 56.982 78.773 17.689 1.00 79.10 267 GLU A N 1
ATOM 1867 C CA . GLU A 1 267 ? 55.994 79.450 16.845 1.00 79.90 267 GLU A CA 1
ATOM 1868 C C . GLU A 1 267 ? 56.625 80.229 15.693 1.00 80.33 267 GLU A C 1
ATOM 1869 O O . GLU A 1 267 ? 57.850 80.394 15.620 1.00 80.91 267 GLU A O 1
ATOM 1875 N N . GLY A 1 268 ? 55.759 80.719 14.808 1.00 73.61 268 GLY A N 1
ATOM 1876 C CA . GLY A 1 268 ? 56.189 81.502 13.661 1.00 73.17 268 GLY A CA 1
ATOM 1877 C C . GLY A 1 268 ? 57.187 80.788 12.769 1.00 72.64 268 GLY A C 1
ATOM 1878 O O . GLY A 1 268 ? 58.393 81.015 12.894 1.00 71.54 268 GLY A O 1
ATOM 1879 N N . VAL A 1 271 ? 62.868 77.960 16.932 1.00 91.53 271 VAL A N 1
ATOM 1880 C CA . VAL A 1 271 ? 63.824 78.984 16.536 1.00 91.09 271 VAL A CA 1
ATOM 1881 C C . VAL A 1 271 ? 64.854 79.224 17.624 1.00 90.48 271 VAL A C 1
ATOM 1882 O O . VAL A 1 271 ? 66.043 79.396 17.348 1.00 91.05 271 VAL A O 1
ATOM 1886 N N . VAL A 1 272 ? 64.387 79.209 18.866 1.00 79.79 272 VAL A N 1
ATOM 1887 C CA . VAL A 1 272 ? 65.211 79.465 20.039 1.00 77.39 272 VAL A CA 1
ATOM 1888 C C . VAL A 1 272 ? 65.931 78.272 20.652 1.00 76.19 272 VAL A C 1
ATOM 1889 O O . VAL A 1 272 ? 65.286 77.319 21.080 1.00 76.50 272 VAL A O 1
ATOM 1893 N N . LYS A 1 273 ? 67.260 78.347 20.719 1.00 71.57 273 LYS A N 1
ATOM 1894 C CA . LYS A 1 273 ? 68.080 77.280 21.308 1.00 71.80 273 LYS A CA 1
ATOM 1895 C C . LYS A 1 273 ? 68.634 77.630 22.688 1.00 71.11 273 LYS A C 1
ATOM 1896 O O . LYS A 1 273 ? 69.724 77.183 23.058 1.00 70.87 273 LYS A O 1
ATOM 1902 N N . SER A 1 274 ? 67.887 78.414 23.458 1.00 79.81 274 SER A N 1
ATOM 1903 C CA . SER A 1 274 ? 68.351 78.780 24.789 1.00 79.91 274 SER A CA 1
ATOM 1904 C C . SER A 1 274 ? 67.454 78.272 25.928 1.00 79.52 274 SER A C 1
ATOM 1905 O O . SER A 1 274 ? 67.902 78.187 27.075 1.00 78.77 274 SER A O 1
ATOM 1908 N N . ARG A 1 275 ? 66.201 77.931 25.619 1.00 67.21 275 ARG A N 1
ATOM 1909 C CA . ARG A 1 275 ? 65.267 77.431 26.638 1.00 66.26 275 ARG A CA 1
ATOM 1910 C C . ARG A 1 275 ? 65.524 75.966 27.035 1.00 65.04 275 ARG A C 1
ATOM 1911 O O . ARG A 1 275 ? 66.494 75.356 26.573 1.00 64.76 275 ARG A O 1
ATOM 1919 N N . GLU A 1 276 ? 64.659 75.407 27.889 1.00 75.69 276 GLU A N 1
ATOM 1920 C CA . GLU A 1 276 ? 64.814 74.016 28.353 1.00 74.29 276 GLU A CA 1
ATOM 1921 C C . GLU A 1 276 ? 63.607 73.109 28.096 1.00 72.34 276 GLU A C 1
ATOM 1922 O O . GLU A 1 276 ? 63.768 71.932 27.767 1.00 72.89 276 GLU A O 1
ATOM 1928 N N . ILE A 1 277 ? 62.402 73.637 28.277 1.00 51.56 277 ILE A N 1
ATOM 1929 C CA . ILE A 1 277 ? 61.192 72.856 28.034 1.00 49.92 277 ILE A CA 1
ATOM 1930 C C . ILE A 1 277 ? 60.420 73.414 26.841 1.00 49.29 277 ILE A C 1
ATOM 1931 O O . ILE A 1 277 ? 59.845 74.505 26.917 1.00 47.69 277 ILE A O 1
ATOM 1936 N N . TYR A 1 278 ? 60.397 72.647 25.752 1.00 61.08 278 TYR A N 1
ATOM 1937 C CA . TYR A 1 278 ? 59.723 73.055 24.516 1.00 61.47 278 TYR A CA 1
ATOM 1938 C C . TYR A 1 278 ? 58.387 72.384 24.190 1.00 61.28 278 TYR A C 1
ATOM 1939 O O . TYR A 1 278 ? 58.178 71.206 24.492 1.00 61.20 278 TYR A O 1
ATOM 1948 N N . PHE A 1 279 ? 57.495 73.145 23.560 1.00 51.24 279 PHE A N 1
ATOM 1949 C CA . PHE A 1 279 ? 56.187 72.644 23.151 1.00 51.20 279 PHE A CA 1
ATOM 1950 C C . PHE A 1 279 ? 56.078 72.938 21.660 1.00 52.03 279 PHE A C 1
ATOM 1951 O O . PHE A 1 279 ? 56.586 73.954 21.190 1.00 51.91 279 PHE A O 1
ATOM 1959 N N . ALA A 1 280 ? 55.429 72.058 20.910 1.00 56.96 280 ALA A N 1
ATOM 1960 C CA . ALA A 1 280 ? 55.281 72.271 19.478 1.00 57.55 280 ALA A CA 1
ATOM 1961 C C . ALA A 1 280 ? 54.142 71.461 18.874 1.00 58.71 280 ALA A C 1
ATOM 1962 O O . ALA A 1 280 ? 53.898 70.313 19.256 1.00 59.86 280 ALA A O 1
ATOM 1964 N N . ILE A 1 281 ? 53.422 72.084 17.953 1.00 54.07 281 ILE A N 1
ATOM 1965 C CA . ILE A 1 281 ? 52.324 71.435 17.256 1.00 55.01 281 ILE A CA 1
ATOM 1966 C C . ILE A 1 281 ? 52.904 71.051 15.900 1.00 55.62 281 ILE A C 1
ATOM 1967 O O . ILE A 1 281 ? 53.694 71.802 15.334 1.00 55.48 281 ILE A O 1
ATOM 1972 N N . TYR A 1 282 ? 52.536 69.886 15.380 1.00 67.86 282 TYR A N 1
ATOM 1973 C CA . TYR A 1 282 ? 53.069 69.430 14.094 1.00 69.85 282 TYR A CA 1
ATOM 1974 C C . TYR A 1 282 ? 53.071 70.516 13.005 1.00 70.30 282 TYR A C 1
ATOM 1975 O O . TYR A 1 282 ? 54.045 70.655 12.264 1.00 70.89 282 TYR A O 1
ATOM 1984 N N . GLN A 1 283 ? 51.991 71.286 12.915 1.00 71.49 283 GLN A N 1
ATOM 1985 C CA . GLN A 1 283 ? 51.859 72.352 11.923 1.00 72.64 283 GLN A CA 1
ATOM 1986 C C . GLN A 1 283 ? 52.976 73.396 12.052 1.00 73.75 283 GLN A C 1
ATOM 1987 O O . GLN A 1 283 ? 53.356 74.041 11.073 1.00 74.33 283 GLN A O 1
ATOM 1993 N N . SER A 1 284 ? 53.503 73.554 13.264 1.00 68.97 284 SER A N 1
ATOM 1994 C CA . SER A 1 284 ? 54.554 74.533 13.538 1.00 67.59 284 SER A CA 1
ATOM 1995 C C . SER A 1 284 ? 55.966 73.963 13.422 1.00 66.54 284 SER A C 1
ATOM 1996 O O . SER A 1 284 ? 56.934 74.708 13.269 1.00 66.03 284 SER A O 1
ATOM 1999 N N . ILE A 1 285 ? 56.082 72.645 13.499 1.00 59.98 285 ILE A N 1
ATOM 2000 C CA . ILE A 1 285 ? 57.378 71.987 13.415 1.00 60.34 285 ILE A CA 1
ATOM 2001 C C . ILE A 1 285 ? 57.307 70.863 12.378 1.00 59.20 285 ILE A C 1
ATOM 2002 O O . ILE A 1 285 ? 58.061 70.843 11.406 1.00 58.71 285 ILE A O 1
ATOM 2007 N N . PRO A 1 292 ? 59.161 75.434 7.268 1.00 71.92 292 PRO A N 1
ATOM 2008 C CA . PRO A 1 292 ? 58.940 74.049 6.834 1.00 71.60 292 PRO A CA 1
ATOM 2009 C C . PRO A 1 292 ? 60.105 73.153 7.254 1.00 71.64 292 PRO A C 1
ATOM 2010 O O . PRO A 1 292 ? 61.189 73.243 6.682 1.00 71.29 292 PRO A O 1
ATOM 2014 N N . GLY A 1 293 ? 59.877 72.292 8.243 1.00 58.95 293 GLY A N 1
ATOM 2015 C CA . GLY A 1 293 ? 60.935 71.413 8.727 1.00 57.30 293 GLY A CA 1
ATOM 2016 C C . GLY A 1 293 ? 61.875 72.171 9.649 1.00 56.82 293 GLY A C 1
ATOM 2017 O O . GLY A 1 293 ? 63.086 71.915 9.709 1.00 55.94 293 GLY A O 1
ATOM 2018 N N . LEU A 1 294 ? 61.288 73.123 10.368 1.00 74.69 294 LEU A N 1
ATOM 2019 C CA . LEU A 1 294 ? 61.966 74.004 11.313 1.00 73.07 294 LEU A CA 1
ATOM 2020 C C . LEU A 1 294 ? 62.969 73.316 12.243 1.00 74.18 294 LEU A C 1
ATOM 2021 O O . LEU A 1 294 ? 64.067 73.824 12.469 1.00 75.57 294 LEU A O 1
ATOM 2026 N N . TYR A 1 295 ? 62.599 72.154 12.768 1.00 77.95 295 TYR A N 1
ATOM 2027 C CA . TYR A 1 295 ? 63.454 71.432 13.703 1.00 78.42 295 TYR A CA 1
ATOM 2028 C C . TYR A 1 295 ? 64.902 71.229 13.287 1.00 78.42 295 TYR A C 1
ATOM 2029 O O . TYR A 1 295 ? 65.788 71.139 14.145 1.00 78.92 295 TYR A O 1
ATOM 2038 N N . LYS A 1 296 ? 65.169 71.188 11.987 1.00 63.10 296 LYS A N 1
ATOM 2039 C CA . LYS A 1 296 ? 66.545 70.959 11.565 1.00 61.36 296 LYS A CA 1
ATOM 2040 C C . LYS A 1 296 ? 67.470 72.116 11.989 1.00 61.29 296 LYS A C 1
ATOM 2041 O O . LYS A 1 296 ? 68.693 72.025 11.869 1.00 60.49 296 LYS A O 1
ATOM 2047 N N . GLU A 1 297 ? 66.883 73.190 12.520 1.00 72.35 297 GLU A N 1
ATOM 2048 C CA . GLU A 1 297 ? 67.671 74.327 12.995 1.00 72.26 297 GLU A CA 1
ATOM 2049 C C . GLU A 1 297 ? 68.275 73.918 14.349 1.00 72.21 297 GLU A C 1
ATOM 2050 O O . GLU A 1 297 ? 69.234 74.529 14.840 1.00 72.00 297 GLU A O 1
ATOM 2056 N N . PHE A 1 298 ? 67.689 72.885 14.957 1.00 63.63 298 PHE A N 1
ATOM 2057 C CA . PHE A 1 298 ? 68.196 72.365 16.218 1.00 62.81 298 PHE A CA 1
ATOM 2058 C C . PHE A 1 298 ? 69.012 71.157 15.822 1.00 61.46 298 PHE A C 1
ATOM 2059 O O . PHE A 1 298 ? 68.670 70.447 14.872 1.00 60.73 298 PHE A O 1
ATOM 2067 N N . PRO A 1 299 ? 70.106 70.893 16.542 1.00 75.68 299 PRO A N 1
ATOM 2068 C CA . PRO A 1 299 ? 70.891 69.713 16.165 1.00 76.30 299 PRO A CA 1
ATOM 2069 C C . PRO A 1 299 ? 70.204 68.393 16.582 1.00 76.89 299 PRO A C 1
ATOM 2070 O O . PRO A 1 299 ? 69.271 68.391 17.399 1.00 78.03 299 PRO A O 1
ATOM 2074 N N . GLN A 1 300 ? 70.667 67.272 16.035 1.00 66.25 300 GLN A N 1
ATOM 2075 C CA . GLN A 1 300 ? 70.078 65.971 16.355 1.00 65.96 300 GLN A CA 1
ATOM 2076 C C . GLN A 1 300 ? 70.056 65.732 17.862 1.00 65.55 300 GLN A C 1
ATOM 2077 O O . GLN A 1 300 ? 69.011 65.441 18.450 1.00 65.71 300 GLN A O 1
ATOM 2083 N N . ASP A 1 301 ? 71.220 65.877 18.480 1.00 64.72 301 ASP A N 1
ATOM 2084 C CA . ASP A 1 301 ? 71.381 65.657 19.908 1.00 63.56 301 ASP A CA 1
ATOM 2085 C C . ASP A 1 301 ? 71.027 66.851 20.778 1.00 62.59 301 ASP A C 1
ATOM 2086 O O . ASP A 1 301 ? 71.599 67.026 21.860 1.00 63.76 301 ASP A O 1
ATOM 2091 N N . PHE A 1 302 ? 70.086 67.672 20.325 1.00 51.86 302 PHE A N 1
ATOM 2092 C CA . PHE A 1 302 ? 69.685 68.826 21.123 1.00 49.56 302 PHE A CA 1
ATOM 2093 C C . PHE A 1 302 ? 68.980 68.304 22.374 1.00 48.70 302 PHE A C 1
ATOM 2094 O O . PHE A 1 302 ? 69.520 68.388 23.484 1.00 49.14 302 PHE A O 1
ATOM 2102 N N . PHE A 1 303 ? 67.787 67.734 22.179 1.00 46.33 303 PHE A N 1
ATOM 2103 C CA . PHE A 1 303 ? 66.953 67.199 23.266 1.00 42.87 303 PHE A CA 1
ATOM 2104 C C . PHE A 1 303 ? 67.436 65.912 23.939 1.00 42.97 303 PHE A C 1
ATOM 2105 O O . PHE A 1 303 ? 68.063 65.053 23.314 1.00 41.97 303 PHE A O 1
ATOM 2113 N N . ASP A 1 304 ? 67.120 65.777 25.223 1.00 49.53 304 ASP A N 1
ATOM 2114 C CA . ASP A 1 304 ? 67.481 64.574 25.966 1.00 50.12 304 ASP A CA 1
ATOM 2115 C C . ASP A 1 304 ? 66.243 63.675 25.965 1.00 49.05 304 ASP A C 1
ATOM 2116 O O . ASP A 1 304 ? 66.328 62.441 26.070 1.00 48.22 304 ASP A O 1
ATOM 2121 N N . LEU A 1 305 ? 65.093 64.325 25.835 1.00 38.03 305 LEU A N 1
ATOM 2122 C CA . LEU A 1 305 ? 63.814 63.652 25.862 1.00 35.64 305 LEU A CA 1
ATOM 2123 C C . LEU A 1 305 ? 62.743 64.343 25.031 1.00 35.02 305 LEU A C 1
ATOM 2124 O O . LEU A 1 305 ? 62.690 65.571 24.939 1.00 35.47 305 LEU A O 1
ATOM 2129 N N . ILE A 1 306 ? 61.893 63.519 24.434 1.00 37.50 306 ILE A N 1
ATOM 2130 C CA . ILE A 1 306 ? 60.777 63.972 23.632 1.00 37.23 306 ILE A CA 1
ATOM 2131 C C . ILE A 1 306 ? 59.549 63.168 24.049 1.00 38.80 306 ILE A C 1
ATOM 2132 O O . ILE A 1 306 ? 59.605 61.936 24.121 1.00 39.17 306 ILE A O 1
ATOM 2137 N N . ILE A 1 307 ? 58.447 63.858 24.326 1.00 32.39 307 ILE A N 1
ATOM 2138 C CA . ILE A 1 307 ? 57.210 63.192 24.723 1.00 31.92 307 ILE A CA 1
ATOM 2139 C C . ILE A 1 307 ? 56.095 63.503 23.730 1.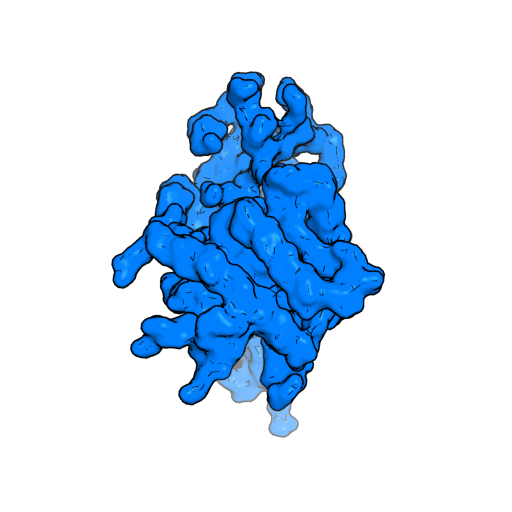00 32.50 307 ILE A C 1
ATOM 2140 O O . ILE A 1 307 ? 55.790 64.667 23.476 1.00 33.58 307 ILE A O 1
ATOM 2145 N N . ILE A 1 308 ? 55.491 62.463 23.164 1.00 34.62 308 ILE A N 1
ATOM 2146 C CA . ILE A 1 308 ? 54.430 62.644 22.178 1.00 36.74 308 ILE A CA 1
ATOM 2147 C C . ILE A 1 308 ? 53.033 62.445 22.753 1.00 39.58 308 ILE A C 1
ATOM 2148 O O . ILE A 1 308 ? 52.730 61.398 23.329 1.00 37.39 308 ILE A O 1
ATOM 2153 N N . ASP A 1 309 ? 52.190 63.459 22.574 1.00 40.51 309 ASP A N 1
ATOM 2154 C CA . ASP A 1 309 ? 50.816 63.457 23.065 1.00 42.12 309 ASP A CA 1
ATOM 2155 C C . ASP A 1 309 ? 50.026 62.247 22.566 1.00 43.37 309 ASP A C 1
ATOM 2156 O O . ASP A 1 309 ? 49.376 61.571 23.359 1.00 44.18 309 ASP A O 1
ATOM 2161 N N . GLU A 1 310 ? 50.058 61.997 21.256 1.00 42.54 310 GLU A N 1
ATOM 2162 C CA . GLU A 1 310 ? 49.369 60.853 20.634 1.00 44.48 310 GLU A CA 1
ATOM 2163 C C . GLU A 1 310 ? 50.197 60.343 19.466 1.00 46.10 310 GLU A C 1
ATOM 2164 O O . GLU A 1 310 ? 50.451 61.073 18.507 1.00 45.54 310 GLU A O 1
ATOM 2170 N N . CYS A 1 311 ? 50.582 59.072 19.548 1.00 61.09 311 CYS A N 1
ATOM 2171 C CA . CYS A 1 311 ? 51.410 58.432 18.532 1.00 63.63 311 CYS A CA 1
ATOM 2172 C C . CYS A 1 311 ? 50.685 57.966 17.271 1.00 64.14 311 CYS A C 1
ATOM 2173 O O . CYS A 1 311 ? 51.315 57.732 16.244 1.00 65.22 311 CYS A O 1
ATOM 2176 N N . HIS A 1 312 ? 49.368 57.826 17.332 1.00 61.86 312 HIS A N 1
ATOM 2177 C CA . HIS A 1 312 ? 48.642 57.391 16.148 1.00 61.90 312 HIS A CA 1
ATOM 2178 C C . HIS A 1 312 ? 47.765 58.513 15.588 1.00 62.42 312 HIS A C 1
ATOM 2179 O O . HIS A 1 312 ? 48.267 59.474 14.994 1.00 62.30 312 HIS A O 1
ATOM 2186 N N . TRP A 1 322 ? 56.180 63.357 10.569 1.00 76.62 322 TRP A N 1
ATOM 2187 C CA . TRP A 1 322 ? 56.301 63.125 12.001 1.00 75.89 322 TRP A CA 1
ATOM 2188 C C . TRP A 1 322 ? 57.398 62.115 12.397 1.00 75.42 322 TRP A C 1
ATOM 2189 O O . TRP A 1 322 ? 58.279 62.433 13.208 1.00 74.31 322 TRP A O 1
ATOM 2200 N N . ARG A 1 323 ? 57.348 60.908 11.833 1.00 60.03 323 ARG A N 1
ATOM 2201 C CA . ARG A 1 323 ? 58.353 59.894 12.146 1.00 56.35 323 ARG A CA 1
ATOM 2202 C C . ARG A 1 323 ? 59.715 60.466 11.761 1.00 56.11 323 ARG A C 1
ATOM 2203 O O . ARG A 1 323 ? 60.747 59.994 12.223 1.00 55.99 323 ARG A O 1
ATOM 2211 N N . GLU A 1 324 ? 59.712 61.496 10.917 1.00 45.79 324 GLU A N 1
ATOM 2212 C CA . GLU A 1 324 ? 60.955 62.131 10.479 1.00 44.80 324 GLU A CA 1
ATOM 2213 C C . GLU A 1 324 ? 61.567 62.996 11.566 1.00 42.67 324 GLU A C 1
ATOM 2214 O O . GLU A 1 324 ? 62.788 63.156 11.619 1.00 40.03 324 GLU A O 1
ATOM 2220 N N . ILE A 1 325 ? 60.714 63.568 12.414 1.00 47.25 325 ILE A N 1
ATOM 2221 C CA . ILE A 1 325 ? 61.170 64.403 13.522 1.00 46.88 325 ILE A CA 1
ATOM 2222 C C . ILE A 1 325 ? 61.800 63.447 14.512 1.00 45.71 325 ILE A C 1
ATOM 2223 O O . ILE A 1 325 ? 62.887 63.676 15.032 1.00 44.04 325 ILE A O 1
ATOM 2228 N N . LEU A 1 326 ? 61.089 62.353 14.743 1.00 52.77 326 LEU A N 1
ATOM 2229 C CA . LEU A 1 326 ? 61.530 61.320 15.656 1.00 53.27 326 LEU A CA 1
ATOM 2230 C C . LEU A 1 326 ? 62.775 60.622 15.140 1.00 54.75 326 LEU A C 1
ATOM 2231 O O . LEU A 1 326 ? 63.752 60.488 15.877 1.00 56.02 326 LEU A O 1
ATOM 2236 N N . GLU A 1 327 ? 62.769 60.174 13.887 1.00 72.66 327 GLU A N 1
ATOM 2237 C CA . GLU A 1 327 ? 63.966 59.502 13.384 1.00 74.01 327 GLU A CA 1
ATOM 2238 C C . GLU A 1 327 ? 65.101 60.509 13.187 1.00 74.10 327 GLU A C 1
ATOM 2239 O O . GLU A 1 327 ? 66.266 60.127 13.059 1.00 74.19 327 GLU A O 1
ATOM 2245 N N . TYR A 1 328 ? 64.761 61.795 13.168 1.00 54.65 328 TYR A N 1
ATOM 2246 C CA . TYR A 1 328 ? 65.779 62.828 13.033 1.00 53.76 328 TYR A CA 1
ATOM 2247 C C . TYR A 1 328 ? 66.344 63.086 14.417 1.00 53.54 328 TYR A C 1
ATOM 2248 O O . TYR A 1 328 ? 67.534 63.333 14.577 1.00 53.89 328 TYR A O 1
ATOM 2257 N N . PHE A 1 329 ? 65.479 63.020 15.420 1.00 58.90 329 PHE A N 1
ATOM 2258 C CA . PHE A 1 329 ? 65.908 63.293 16.771 1.00 59.02 329 PHE A CA 1
ATOM 2259 C C . PHE A 1 329 ? 66.374 62.124 17.607 1.00 58.81 329 PHE A C 1
ATOM 2260 O O . PHE A 1 329 ? 66.148 62.091 18.810 1.00 59.28 329 PHE A O 1
ATOM 2268 N N . GLU A 1 330 ? 66.977 61.131 16.968 1.00 67.59 330 GLU A N 1
ATOM 2269 C CA . GLU A 1 330 ? 67.571 60.036 17.720 1.00 67.58 330 GLU A CA 1
ATOM 2270 C C . GLU A 1 330 ? 68.879 60.774 18.023 1.00 68.86 330 GLU A C 1
ATOM 2271 O O . GLU A 1 330 ? 69.273 61.652 17.256 1.00 69.51 330 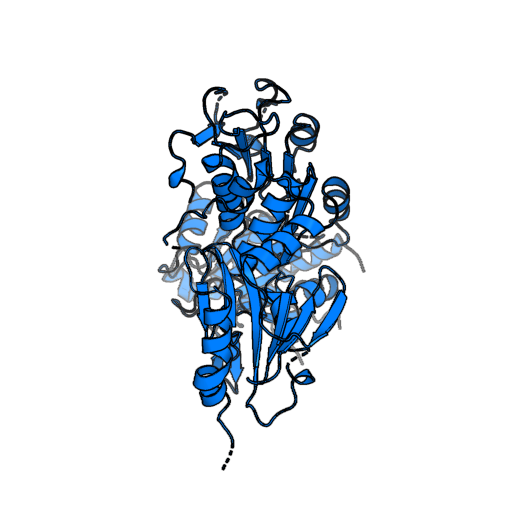GLU A O 1
ATOM 2277 N N . PRO A 1 331 ? 69.562 60.456 19.130 1.00 75.76 331 PRO A N 1
ATOM 2278 C CA . PRO A 1 331 ? 69.280 59.448 20.152 1.00 75.23 331 PRO A CA 1
ATOM 2279 C C . PRO A 1 331 ? 68.532 60.038 21.346 1.00 72.91 331 PRO A C 1
ATOM 2280 O O . PRO A 1 331 ? 68.783 59.646 22.491 1.00 74.81 331 PRO A O 1
ATOM 2284 N N . ALA A 1 332 ? 67.630 60.982 21.110 1.00 55.11 332 ALA A N 1
ATOM 2285 C CA . ALA A 1 332 ? 66.894 61.551 22.236 1.00 50.94 332 ALA A CA 1
ATOM 2286 C C . ALA A 1 332 ? 65.937 60.478 22.736 1.00 48.15 332 ALA A C 1
ATOM 2287 O O . ALA A 1 332 ? 65.315 59.774 21.931 1.00 48.14 332 ALA A O 1
ATOM 2289 N N . PHE A 1 333 ? 65.838 60.324 24.056 1.00 35.51 333 PHE A N 1
ATOM 2290 C CA . PHE A 1 333 ? 64.922 59.327 24.606 1.00 31.64 333 PHE A CA 1
ATOM 2291 C C . PHE A 1 333 ? 63.540 59.733 24.129 1.00 30.68 333 PHE A C 1
ATOM 2292 O O . PHE A 1 333 ? 63.226 60.926 24.071 1.00 28.87 333 PHE A O 1
ATOM 2300 N N . GLN A 1 334 ? 62.713 58.750 23.790 1.00 37.44 334 GLN A N 1
ATOM 2301 C CA . GLN A 1 334 ? 61.375 59.036 23.295 1.00 38.25 334 GLN A CA 1
ATOM 2302 C C . GLN A 1 334 ? 60.254 58.283 24.005 1.00 38.90 334 GLN A C 1
ATOM 2303 O O . GLN A 1 334 ? 60.267 57.049 24.057 1.00 39.23 334 GLN A O 1
ATOM 2309 N N . ILE A 1 335 ? 59.285 59.021 24.548 1.00 35.45 335 ILE A N 1
ATOM 2310 C CA . ILE A 1 335 ? 58.136 58.408 25.225 1.00 35.32 335 ILE A CA 1
ATOM 2311 C C . ILE A 1 335 ? 56.876 58.712 24.436 1.00 33.21 335 ILE A C 1
ATOM 2312 O O . ILE A 1 335 ? 56.480 59.873 24.272 1.00 34.35 335 ILE A O 1
ATOM 2317 N N . GLY A 1 336 ? 56.244 57.667 23.941 1.00 26.56 336 GLY A N 1
ATOM 2318 C CA . GLY A 1 336 ? 55.024 57.855 23.196 1.00 27.75 336 GLY A CA 1
ATOM 2319 C C . GLY A 1 336 ? 53.796 57.491 24.013 1.00 28.89 336 GLY A C 1
ATOM 2320 O O . GLY A 1 336 ? 53.779 56.513 24.772 1.00 28.65 336 GLY A O 1
ATOM 2329 N N . THR A 1 338 ? 49.526 56.922 23.727 1.00 32.03 338 THR A N 1
ATOM 2330 C CA . THR A 1 338 ? 48.450 56.671 22.783 1.00 31.54 338 THR A CA 1
ATOM 2331 C C . THR A 1 338 ? 47.200 56.388 23.589 1.00 29.24 338 THR A C 1
ATOM 2332 O O . THR A 1 338 ? 47.290 55.986 24.745 1.00 31.28 338 THR A O 1
ATOM 2336 N N . ALA A 1 339 ? 46.032 56.608 23.003 1.00 29.38 339 ALA A N 1
ATOM 2337 C CA . ALA A 1 339 ? 44.784 56.381 23.722 1.00 30.38 339 ALA A CA 1
ATOM 2338 C C . ALA A 1 339 ? 44.065 55.089 23.322 1.00 28.80 339 ALA A C 1
ATOM 2339 O O . ALA A 1 339 ? 43.061 54.722 23.918 1.00 28.11 339 ALA A O 1
ATOM 2341 N N . THR A 1 340 ? 44.584 54.396 22.322 1.00 29.73 340 THR A N 1
ATOM 2342 C CA . THR A 1 340 ? 43.967 53.159 21.874 1.00 30.37 340 THR A CA 1
ATOM 2343 C C . THR A 1 340 ? 44.988 52.027 21.969 1.00 28.10 340 THR A C 1
ATOM 2344 O O . THR A 1 340 ? 46.175 52.240 21.732 1.00 26.74 340 THR A O 1
ATOM 2348 N N . PRO A 1 341 ? 44.543 50.811 22.342 1.00 24.09 341 PRO A N 1
ATOM 2349 C CA . PRO A 1 341 ? 45.446 49.664 22.470 1.00 20.37 341 PRO A CA 1
ATOM 2350 C C . PRO A 1 341 ? 45.792 49.063 21.110 1.00 22.29 341 PRO A C 1
ATOM 2351 O O . PRO A 1 341 ? 45.229 49.452 20.097 1.00 23.21 341 PRO A O 1
ATOM 2355 N N . LEU A 1 342 ? 46.728 48.119 21.090 1.00 28.52 342 LEU A N 1
ATOM 2356 C CA . LEU A 1 342 ? 47.143 47.477 19.848 1.00 28.90 342 LEU A CA 1
ATOM 2357 C C . LEU A 1 342 ? 45.964 46.769 19.197 1.00 31.63 342 LEU A C 1
ATOM 2358 O O . LEU A 1 342 ? 45.438 45.802 19.744 1.00 30.84 342 LEU A O 1
ATOM 2363 N N . ARG A 1 343 ? 45.565 47.249 18.023 1.00 41.23 343 ARG A N 1
ATOM 2364 C CA . ARG A 1 343 ? 44.455 46.659 17.281 1.00 41.87 343 ARG A CA 1
ATOM 2365 C C . ARG A 1 343 ? 44.849 46.590 15.798 1.00 43.39 343 ARG A C 1
ATOM 2366 O O . ARG A 1 343 ? 46.038 46.597 15.482 1.00 46.66 343 ARG A O 1
ATOM 2374 N N . GLU A 1 344 ? 43.893 46.552 14.879 1.00 34.14 344 GLU A N 1
ATOM 2375 C CA . GLU A 1 344 ? 44.225 46.434 13.457 1.00 35.86 344 GLU A CA 1
ATOM 2376 C C . GLU A 1 344 ? 44.809 47.631 12.714 1.00 37.44 344 GLU A C 1
ATOM 2377 O O . GLU A 1 344 ? 45.665 47.456 11.833 1.00 35.73 344 GLU A O 1
ATOM 2383 N N . ASP A 1 345 ? 44.360 48.838 13.037 1.00 41.43 345 ASP A N 1
ATOM 2384 C CA . ASP A 1 345 ? 44.848 50.048 12.367 1.00 38.72 345 ASP A CA 1
ATOM 2385 C C . ASP A 1 345 ? 46.073 50.622 13.086 1.00 37.44 345 ASP A C 1
ATOM 2386 O O . ASP A 1 345 ? 46.800 51.463 12.558 1.00 38.45 345 ASP A O 1
ATOM 2391 N N . ASN A 1 346 ? 46.309 50.092 14.277 1.00 41.05 346 ASN A N 1
ATOM 2392 C CA . ASN A 1 346 ? 47.347 50.499 15.227 1.00 40.03 346 ASN A CA 1
ATOM 2393 C C . ASN A 1 346 ? 48.788 49.966 15.205 1.00 38.08 346 ASN A C 1
ATOM 2394 O O . ASN A 1 346 ? 49.690 50.611 15.765 1.00 37.75 346 ASN A O 1
ATOM 2399 N N . ARG A 1 347 ? 49.010 48.794 14.621 1.00 31.45 347 ARG A N 1
ATOM 2400 C CA . ARG A 1 347 ? 50.329 48.140 14.614 1.00 29.22 347 ARG A CA 1
ATOM 2401 C C . ARG A 1 347 ? 51.649 48.915 14.436 1.00 29.50 347 ARG A C 1
ATOM 2402 O O . ARG A 1 347 ? 52.607 48.668 15.199 1.00 28.51 347 ARG A O 1
ATOM 2410 N N . ASP A 1 348 ? 51.729 49.836 13.472 1.00 33.74 348 ASP A N 1
ATOM 2411 C CA . ASP A 1 348 ? 52.996 50.561 13.305 1.00 35.32 348 ASP A CA 1
ATOM 2412 C C . ASP A 1 348 ? 53.424 51.326 14.560 1.00 34.44 348 ASP A C 1
ATOM 2413 O O . ASP A 1 348 ? 54.626 51.498 14.823 1.00 35.43 348 ASP A O 1
ATOM 2418 N N . THR A 1 349 ? 52.455 51.786 15.336 1.00 35.00 349 THR A N 1
ATOM 2419 C CA . THR A 1 349 ? 52.782 52.495 16.553 1.00 34.66 349 THR A CA 1
ATOM 2420 C C . THR A 1 349 ? 53.420 51.564 17.560 1.00 31.57 349 THR A C 1
ATOM 2421 O O . THR A 1 349 ? 54.424 51.912 18.175 1.00 33.24 349 THR A O 1
ATOM 2425 N N . TYR A 1 350 ? 52.838 50.380 17.730 1.00 27.00 350 TYR A N 1
ATOM 2426 C CA . TYR A 1 350 ? 53.370 49.409 18.676 1.00 26.59 350 TYR A CA 1
ATOM 2427 C C . TYR A 1 350 ? 54.645 48.759 18.180 1.00 28.22 350 TYR A C 1
ATOM 2428 O O . TYR A 1 350 ? 55.365 48.135 18.957 1.00 27.04 350 TYR A O 1
ATOM 2437 N N . ARG A 1 351 ? 54.925 48.916 16.885 1.00 28.59 351 ARG A N 1
ATOM 2438 C CA . ARG A 1 351 ? 56.141 48.374 16.280 1.00 29.08 351 ARG A CA 1
ATOM 2439 C C . ARG A 1 351 ? 57.294 49.348 16.496 1.00 28.34 351 ARG A C 1
ATOM 2440 O O . ARG A 1 351 ? 58.416 48.952 16.790 1.00 29.42 351 ARG A O 1
ATOM 2448 N N . TYR A 1 352 ? 57.014 50.633 16.349 1.00 30.30 352 TYR A N 1
ATOM 2449 C CA . TYR A 1 352 ? 58.046 51.638 16.545 1.00 31.05 352 TYR A CA 1
ATOM 2450 C C . TYR A 1 352 ? 58.396 51.839 18.020 1.00 33.10 352 TYR A C 1
ATOM 2451 O O . TYR A 1 352 ? 59.568 51.828 18.381 1.00 33.56 352 TYR A O 1
ATOM 2460 N N . PHE A 1 353 ? 57.389 51.997 18.882 1.00 33.05 353 PHE A N 1
ATOM 2461 C CA . PHE A 1 353 ? 57.648 52.211 20.306 1.00 32.37 353 PHE A CA 1
ATOM 2462 C C . PHE A 1 353 ? 57.715 50.932 21.125 1.00 29.43 353 PHE A C 1
ATOM 2463 O O . PHE A 1 353 ? 58.208 50.938 22.246 1.00 30.62 353 PHE A O 1
ATOM 2471 N N . GLY A 1 354 ? 57.219 49.837 20.571 1.00 38.90 354 GLY A N 1
ATOM 2472 C CA . GLY A 1 354 ? 57.253 48.582 21.296 1.00 38.86 354 GLY A CA 1
ATOM 2473 C C . GLY A 1 354 ? 56.036 48.407 22.182 1.00 40.35 354 GLY A C 1
ATOM 2474 O O . GLY A 1 354 ? 55.136 49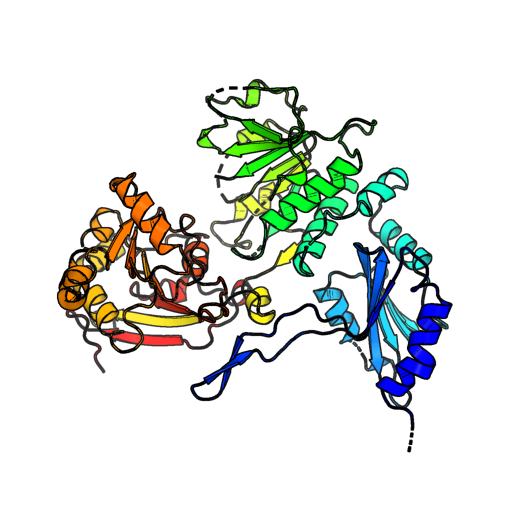.245 22.180 1.00 41.33 354 GLY A O 1
ATOM 2475 N N . ASN A 1 355 ? 55.991 47.322 22.945 1.00 36.05 355 ASN A N 1
ATOM 2476 C CA . ASN A 1 355 ? 54.853 47.100 23.810 1.00 37.02 355 ASN A CA 1
ATOM 2477 C C . ASN A 1 355 ? 54.812 48.090 24.959 1.00 34.93 355 ASN A C 1
ATOM 2478 O O . ASN A 1 355 ? 55.845 48.457 25.523 1.00 34.91 355 ASN A O 1
ATOM 2483 N N . PRO A 1 356 ? 53.601 48.540 25.310 1.00 22.94 356 PRO A N 1
ATOM 2484 C CA . PRO A 1 356 ? 53.364 49.503 26.387 1.00 21.86 356 PRO A CA 1
ATOM 2485 C C . PRO A 1 356 ? 53.943 49.107 27.743 1.00 20.79 356 PRO A C 1
ATOM 2486 O O . PRO A 1 356 ? 53.921 47.937 28.117 1.00 20.92 356 PRO A O 1
ATOM 2490 N N . ILE A 1 357 ? 54.474 50.088 28.467 1.00 27.52 357 ILE A N 1
ATOM 2491 C CA . ILE A 1 357 ? 55.032 49.837 29.794 1.00 27.32 357 ILE A CA 1
ATOM 2492 C C . ILE A 1 357 ? 53.894 49.825 30.819 1.00 27.09 357 ILE A C 1
ATOM 2493 O O . ILE A 1 357 ? 54.039 49.348 31.942 1.00 27.49 357 ILE A O 1
ATOM 2498 N N . TYR A 1 358 ? 52.747 50.344 30.387 1.00 26.69 358 TYR A N 1
ATOM 2499 C CA . TYR A 1 358 ? 51.547 50.400 31.199 1.00 26.39 358 TYR A CA 1
ATOM 2500 C C . TYR A 1 358 ? 50.330 50.712 30.329 1.00 28.56 358 TYR A C 1
ATOM 2501 O O . TYR A 1 358 ? 50.427 51.453 29.345 1.00 27.81 358 TYR A O 1
ATOM 2510 N N . THR A 1 359 ? 49.197 50.119 30.695 1.00 24.77 359 THR A N 1
ATOM 2511 C CA . THR A 1 359 ? 47.942 50.332 29.999 1.00 24.17 359 THR A CA 1
ATOM 2512 C C . THR A 1 359 ? 46.833 50.612 31.008 1.00 25.42 359 THR A C 1
ATOM 2513 O O . THR A 1 359 ? 46.615 49.831 31.926 1.00 24.17 359 THR A O 1
ATOM 2517 N N . TYR A 1 360 ? 46.146 51.741 30.852 1.00 29.64 360 TYR A N 1
ATOM 2518 C CA . TYR A 1 360 ? 45.014 52.075 31.711 1.00 26.77 360 TYR A CA 1
ATOM 2519 C C . TYR A 1 360 ? 43.841 52.165 30.751 1.00 26.40 360 TYR A C 1
ATOM 2520 O O . TYR A 1 360 ? 43.685 53.166 30.056 1.00 28.54 360 TYR A O 1
ATOM 2529 N N . SER A 1 361 ? 43.010 51.124 30.720 1.00 25.08 361 SER A N 1
ATOM 2530 C CA . SER A 1 361 ? 41.873 51.048 29.807 1.00 23.09 361 SER A CA 1
ATOM 2531 C C . SER A 1 361 ? 40.636 51.835 30.192 1.00 22.93 361 SER A C 1
ATOM 2532 O O . SER A 1 361 ? 40.571 52.453 31.247 1.00 24.42 361 SER A O 1
ATOM 2535 N N . LEU A 1 362 ? 39.655 51.799 29.297 1.00 27.43 362 LEU A N 1
ATOM 2536 C CA . LEU A 1 362 ? 38.377 52.457 29.522 1.00 28.67 362 LEU A CA 1
ATOM 2537 C C . LEU A 1 362 ? 37.677 51.605 30.568 1.00 28.24 362 LEU A C 1
ATOM 2538 O O . LEU A 1 362 ? 36.986 52.107 31.451 1.00 28.37 362 LEU A O 1
ATOM 2543 N N . ARG A 1 363 ? 37.875 50.298 30.435 1.00 23.85 363 ARG A N 1
ATOM 2544 C CA . ARG A 1 363 ? 37.324 49.295 31.331 1.00 21.14 363 ARG A CA 1
ATOM 2545 C C . ARG A 1 363 ? 37.752 49.575 32.773 1.00 22.68 363 ARG A C 1
ATOM 2546 O O . ARG A 1 363 ? 36.928 49.603 33.673 1.00 23.72 363 ARG A O 1
ATOM 2554 N N . GLN A 1 364 ? 39.046 49.777 32.992 1.00 25.86 364 GLN A N 1
ATOM 2555 C CA . GLN A 1 364 ? 39.547 50.052 34.336 1.00 26.36 364 GLN A CA 1
ATOM 2556 C C . GLN A 1 364 ? 39.051 51.413 34.826 1.00 26.87 364 GLN A C 1
ATOM 2557 O O . GLN A 1 364 ? 38.639 51.542 35.975 1.00 29.93 364 GLN A O 1
ATOM 2563 N N . GLY A 1 365 ? 39.097 52.419 33.957 1.00 23.82 365 GLY A N 1
ATOM 2564 C CA . GLY A 1 365 ? 38.617 53.734 34.325 1.00 25.31 365 GLY A CA 1
ATOM 2565 C C . GLY A 1 365 ? 37.172 53.700 34.796 1.00 27.39 365 GLY A C 1
ATOM 2566 O O . GLY A 1 365 ? 36.839 54.282 35.836 1.00 28.21 365 GLY A O 1
ATOM 2567 N N . ILE A 1 366 ? 36.299 53.023 34.062 1.00 23.98 366 ILE A N 1
ATOM 2568 C CA . ILE A 1 366 ? 34.905 52.947 34.483 1.00 24.60 366 ILE A CA 1
ATOM 2569 C C . ILE A 1 366 ? 34.810 52.209 35.809 1.00 25.75 366 ILE A C 1
ATOM 2570 O O . ILE A 1 366 ? 34.085 52.621 36.707 1.00 27.28 366 ILE A O 1
ATOM 2575 N N . ASP A 1 367 ? 35.552 51.118 35.938 1.00 31.28 367 ASP A N 1
ATOM 2576 C CA . ASP A 1 367 ? 35.504 50.370 37.176 1.00 31.07 367 ASP A CA 1
ATOM 2577 C C . ASP A 1 367 ? 36.036 51.148 38.371 1.00 31.17 367 ASP A C 1
ATOM 2578 O O . ASP A 1 367 ? 35.624 50.899 39.496 1.00 30.59 367 ASP A O 1
ATOM 2583 N N . ASP A 1 368 ? 36.939 52.092 38.134 1.00 25.29 368 ASP A N 1
ATOM 2584 C CA . ASP A 1 368 ? 37.499 52.863 39.233 1.00 24.62 368 ASP A CA 1
ATOM 2585 C C . ASP A 1 368 ? 36.671 54.104 39.547 1.00 25.86 368 ASP A C 1
ATOM 2586 O O . ASP A 1 368 ? 36.963 54.824 40.501 1.00 25.25 368 ASP A O 1
ATOM 2591 N N . GLY A 1 369 ? 35.650 54.351 38.733 1.00 25.87 369 GLY A N 1
ATOM 2592 C CA . GLY A 1 369 ? 34.812 55.514 38.939 1.00 27.69 369 GLY A CA 1
ATOM 2593 C C . GLY A 1 369 ? 35.440 56.791 38.400 1.00 27.24 369 GLY A C 1
ATOM 2594 O O . GLY A 1 369 ? 35.066 57.890 38.793 1.00 28.54 369 GLY A O 1
ATOM 2595 N N . PHE A 1 370 ? 36.396 56.645 37.487 1.00 30.93 370 PHE A N 1
ATOM 2596 C CA . PHE A 1 370 ? 37.092 57.789 36.909 1.00 29.83 370 PHE A CA 1
ATOM 2597 C C . PHE A 1 370 ? 36.660 58.148 35.499 1.00 28.71 370 PHE A C 1
ATOM 2598 O O . PHE A 1 370 ? 37.005 59.211 34.994 1.00 30.33 370 PHE A O 1
ATOM 2606 N N . LEU A 1 371 ? 35.930 57.247 34.862 1.00 24.67 371 LEU A N 1
ATOM 2607 C CA . LEU A 1 371 ? 35.415 57.477 33.521 1.00 25.90 371 LEU A CA 1
ATOM 2608 C C . LEU A 1 371 ? 33.956 57.056 33.587 1.00 26.85 371 LEU A C 1
ATOM 2609 O O . LEU A 1 371 ? 33.578 56.265 34.452 1.00 26.33 371 LEU A O 1
ATOM 2614 N N . ALA A 1 372 ? 33.138 57.568 32.673 1.00 30.50 372 ALA A N 1
ATOM 2615 C CA . ALA A 1 372 ? 31.710 57.281 32.696 1.00 30.28 372 ALA A CA 1
ATOM 2616 C C . ALA A 1 372 ? 31.215 56.050 31.948 1.00 30.09 372 ALA A C 1
ATOM 2617 O O . ALA A 1 372 ? 31.694 55.728 30.867 1.00 32.16 372 ALA A O 1
ATOM 2619 N N . PRO A 1 373 ? 30.250 55.328 32.533 1.00 27.04 373 PRO A N 1
ATOM 2620 C CA . PRO A 1 373 ? 29.681 54.132 31.888 1.00 27.26 373 PRO A CA 1
ATOM 2621 C C . PRO A 1 373 ? 28.712 54.542 30.755 1.00 29.13 373 PRO A C 1
ATOM 2622 O O . PRO A 1 373 ? 28.331 55.707 30.669 1.00 28.61 373 PRO A O 1
ATOM 2626 N N . TYR A 1 374 ? 28.291 53.610 29.905 1.00 30.14 374 TYR A N 1
ATOM 2627 C CA . TYR A 1 374 ? 27.423 53.984 28.789 1.00 31.58 374 TYR A CA 1
ATOM 2628 C C . TYR A 1 374 ? 26.356 52.966 28.396 1.00 32.97 374 TYR A C 1
ATOM 2629 O O . TYR A 1 374 ? 26.470 51.780 28.701 1.00 33.39 374 TYR A O 1
ATOM 2638 N N . ARG A 1 375 ? 25.316 53.454 27.725 1.00 32.82 375 ARG A N 1
ATOM 2639 C CA . ARG A 1 375 ? 24.245 52.606 27.214 1.00 32.80 375 ARG A CA 1
ATOM 2640 C C . ARG A 1 375 ? 24.317 52.646 25.696 1.00 32.85 375 ARG A C 1
ATOM 2641 O O . ARG A 1 375 ? 24.542 53.706 25.114 1.00 31.93 375 ARG A O 1
ATOM 2649 N N . VAL A 1 376 ? 24.149 51.505 25.044 1.00 32.69 376 VAL A N 1
ATOM 2650 C CA . VAL A 1 376 ? 24.157 51.510 23.600 1.00 32.47 376 VAL A CA 1
ATOM 2651 C C . VAL A 1 376 ? 22.738 51.291 23.078 1.00 32.29 376 VAL A C 1
ATOM 2652 O O . VAL A 1 376 ? 22.017 50.413 23.544 1.00 31.01 376 VAL A O 1
ATOM 2656 N N . HIS A 1 377 ? 22.334 52.129 22.132 1.00 37.38 377 HIS A N 1
ATOM 2657 C CA . HIS A 1 377 ? 21.025 52.033 21.504 1.00 37.13 377 HIS A CA 1
ATOM 2658 C C . HIS A 1 377 ? 21.348 51.923 20.030 1.00 37.79 377 HIS A C 1
ATOM 2659 O O . HIS A 1 377 ? 21.667 52.920 19.377 1.00 38.85 377 HIS A O 1
ATOM 2666 N N . ARG A 1 378 ? 21.328 50.696 19.525 1.00 33.49 378 ARG A N 1
ATOM 2667 C CA . ARG A 1 378 ? 21.613 50.411 18.127 1.00 33.64 378 ARG A CA 1
ATOM 2668 C C . ARG A 1 378 ? 20.280 50.617 17.397 1.00 34.55 378 ARG A C 1
ATOM 2669 O O . ARG A 1 378 ? 19.234 50.127 17.843 1.00 34.86 378 ARG A O 1
ATOM 2677 N N . VAL A 1 379 ? 20.305 51.368 16.303 1.00 32.23 379 VAL A N 1
ATOM 2678 C CA . VAL A 1 379 ? 19.094 51.620 15.543 1.00 33.03 379 VAL A CA 1
ATOM 2679 C C . VAL A 1 379 ? 19.279 51.182 14.109 1.00 34.48 379 VAL A C 1
ATOM 2680 O O . VAL A 1 379 ? 20.103 51.748 13.392 1.00 35.08 379 VAL A O 1
ATOM 2684 N N . ILE A 1 380 ? 18.529 50.175 13.680 1.00 29.41 380 ILE A N 1
ATOM 2685 C CA . ILE A 1 380 ? 18.664 49.720 12.313 1.00 32.03 380 ILE A CA 1
ATOM 2686 C C . ILE A 1 380 ? 17.411 50.030 11.496 1.00 33.36 380 ILE A C 1
ATOM 2687 O O . ILE A 1 380 ? 16.274 49.996 11.992 1.00 32.34 380 ILE A O 1
ATOM 2692 N N . SER A 1 381 ? 17.633 50.353 10.230 1.00 55.26 381 SER A N 1
ATOM 2693 C CA . SER A 1 381 ? 16.541 50.672 9.324 1.00 58.39 381 SER A CA 1
ATOM 2694 C C . SER A 1 381 ? 15.830 49.379 8.894 1.00 61.38 381 SER A C 1
ATOM 2695 O O . SER A 1 381 ? 16.477 48.374 8.568 1.00 61.23 381 SER A O 1
ATOM 2698 N N . GLU A 1 382 ? 14.498 49.416 8.892 1.00 63.41 382 GLU A N 1
ATOM 2699 C CA . GLU A 1 382 ? 13.672 48.261 8.534 1.00 65.79 382 GLU A CA 1
ATOM 2700 C C . GLU A 1 382 ? 14.082 47.521 7.270 1.00 66.78 382 GLU A C 1
ATOM 2701 O O . GLU A 1 382 ? 14.065 46.289 7.237 1.00 67.18 382 GLU A O 1
ATOM 2707 N N . VAL A 1 383 ? 14.440 48.249 6.223 1.00 68.68 383 VAL A N 1
ATOM 2708 C CA . VAL A 1 383 ? 14.802 47.582 4.983 1.00 70.90 383 VAL A CA 1
ATOM 2709 C C . VAL A 1 383 ? 15.783 46.447 5.254 1.00 73.20 383 VAL A C 1
ATOM 2710 O O . VAL A 1 383 ? 15.833 45.456 4.526 1.00 73.24 383 VAL A O 1
ATOM 2714 N N . ASP A 1 384 ? 16.582 46.587 6.303 1.00 85.34 384 ASP A N 1
ATOM 2715 C CA . ASP A 1 384 ? 17.485 45.506 6.646 1.00 87.66 384 ASP A CA 1
ATOM 2716 C C . ASP A 1 384 ? 16.920 44.872 7.901 1.00 89.27 384 ASP A C 1
ATOM 2717 O O . ASP A 1 384 ? 16.958 45.469 8.979 1.00 89.80 384 ASP A O 1
ATOM 2722 N N . ALA A 1 385 ? 16.358 43.676 7.752 1.00 97.12 385 ALA A N 1
ATOM 2723 C CA . ALA A 1 385 ? 15.804 42.939 8.882 1.00 97.49 385 ALA A CA 1
ATOM 2724 C C . ALA A 1 385 ? 15.929 41.449 8.592 1.00 97.58 385 ALA A C 1
ATOM 2725 O O . ALA A 1 385 ? 15.619 40.996 7.489 1.00 97.36 385 ALA A O 1
ATOM 2727 N N . THR A 1 409 ? 26.576 43.519 1.505 1.00 88.30 409 THR A N 1
ATOM 2728 C CA . THR A 1 409 ? 27.669 44.234 2.149 1.00 89.03 409 THR A CA 1
ATOM 2729 C C . THR A 1 409 ? 28.442 45.127 1.174 1.00 89.21 409 THR A C 1
ATOM 2730 O O . THR A 1 409 ? 28.779 44.710 0.062 1.00 89.36 409 THR A O 1
ATOM 2732 N N . LYS A 1 410 ? 28.710 46.363 1.591 1.00 83.26 410 LYS A N 1
ATOM 2733 C CA . LYS A 1 410 ? 29.455 47.310 0.766 1.00 82.45 410 LYS A CA 1
ATOM 2734 C C . LYS A 1 410 ? 30.060 48.418 1.622 1.00 81.99 410 LYS A C 1
ATOM 2735 O O . LYS A 1 410 ? 30.177 48.270 2.839 1.00 82.18 410 LYS A O 1
ATOM 2741 N N . ASP A 1 411 ? 30.429 49.538 1.009 1.00 78.72 411 ASP A N 1
ATOM 2742 C CA . ASP A 1 411 ? 31.057 50.605 1.776 1.00 77.79 411 ASP A CA 1
ATOM 2743 C C . ASP A 1 411 ? 30.731 52.002 1.265 1.00 76.53 411 ASP A C 1
ATOM 2744 O O . ASP A 1 411 ? 30.569 52.940 2.048 1.00 76.39 411 ASP A O 1
ATOM 2749 N N . PHE A 1 412 ? 30.655 52.137 -0.053 1.00 67.57 412 PHE A N 1
ATOM 2750 C CA . PHE A 1 412 ? 30.347 53.416 -0.665 1.00 65.37 412 PHE A CA 1
ATOM 2751 C C . PHE A 1 412 ? 28.834 53.618 -0.688 1.00 64.45 412 PHE A C 1
ATOM 2752 O O . PHE A 1 412 ? 28.354 54.747 -0.746 1.00 63.51 412 PHE A O 1
ATOM 2760 N N . GLU A 1 413 ? 28.088 52.516 -0.631 1.00 70.93 413 GLU A N 1
ATOM 2761 C CA . GLU A 1 413 ? 26.622 52.582 -0.609 1.00 70.06 413 GLU A CA 1
ATOM 2762 C C . GLU A 1 413 ? 26.217 52.816 0.836 1.00 67.88 413 GLU A C 1
ATOM 2763 O O . GLU A 1 413 ? 25.082 53.199 1.142 1.00 67.11 413 GLU A O 1
ATOM 2769 N N . ARG A 1 414 ? 27.164 52.540 1.725 1.00 75.86 414 ARG A N 1
ATOM 2770 C CA . ARG A 1 414 ? 26.960 52.697 3.152 1.00 72.18 414 ARG A CA 1
ATOM 2771 C C . ARG A 1 414 ? 26.671 54.160 3.424 1.00 69.29 414 ARG A C 1
ATOM 2772 O O . ARG A 1 414 ? 25.720 54.498 4.127 1.00 68.74 414 ARG A O 1
ATOM 2780 N N . VAL A 1 415 ? 27.490 55.026 2.839 1.00 49.60 415 VAL A N 1
ATOM 2781 C CA . VAL A 1 415 ? 27.332 56.452 3.030 1.00 46.35 415 VAL A CA 1
ATOM 2782 C C . VAL A 1 415 ? 26.126 56.938 2.245 1.00 45.09 415 VAL A C 1
ATOM 2783 O O . VAL A 1 415 ? 25.482 57.910 2.637 1.00 45.27 415 VAL A O 1
ATOM 2787 N N . ILE A 1 416 ? 25.804 56.269 1.144 1.00 39.91 416 ILE A N 1
ATOM 2788 C CA . ILE A 1 416 ? 24.632 56.665 0.375 1.00 38.06 416 ILE A CA 1
ATOM 2789 C C . ILE A 1 416 ? 23.407 56.561 1.272 1.00 35.88 416 ILE A C 1
ATOM 2790 O O . ILE A 1 416 ? 22.673 57.529 1.455 1.00 34.23 416 ILE A O 1
ATOM 2795 N N . ALA A 1 417 ? 23.208 55.375 1.833 1.00 40.47 417 ALA A N 1
ATOM 2796 C CA . ALA A 1 417 ? 22.090 55.107 2.716 1.00 39.48 417 ALA A CA 1
ATOM 2797 C C . ALA A 1 417 ? 22.067 56.048 3.908 1.00 39.20 417 ALA A C 1
ATOM 2798 O O . ALA A 1 417 ? 21.006 56.510 4.307 1.00 41.33 417 ALA A O 1
ATOM 2800 N N . LEU A 1 418 ? 23.236 56.340 4.469 1.00 45.68 418 LEU A N 1
ATOM 2801 C CA . LEU A 1 418 ? 23.323 57.233 5.625 1.00 45.55 418 LEU A CA 1
ATOM 2802 C C . LEU A 1 418 ? 22.850 58.649 5.325 1.00 43.64 418 LEU A C 1
ATOM 2803 O O . LEU A 1 418 ? 22.135 59.253 6.122 1.00 44.60 418 LEU A O 1
ATOM 2808 N N . LYS A 1 419 ? 23.249 59.183 4.181 1.00 40.01 419 LYS A N 1
ATOM 2809 C CA . LYS A 1 419 ? 22.831 60.535 3.816 1.00 38.84 419 LYS A CA 1
ATOM 2810 C C . LYS A 1 419 ? 21.378 60.589 3.348 1.00 37.85 419 LYS A C 1
ATOM 2811 O O . LYS A 1 419 ? 20.708 61.607 3.499 1.00 38.55 419 LYS A O 1
ATOM 2817 N N . ALA A 1 420 ? 20.890 59.490 2.792 1.00 36.15 420 ALA A N 1
ATOM 2818 C CA . ALA A 1 420 ? 19.522 59.434 2.310 1.00 35.84 420 ALA A CA 1
ATOM 2819 C C . ALA A 1 420 ? 18.541 59.307 3.479 1.00 37.01 420 ALA A C 1
ATOM 2820 O O . ALA A 1 420 ? 17.344 59.558 3.335 1.00 38.89 420 ALA A O 1
ATOM 2822 N N . ARG A 1 421 ? 19.044 58.941 4.651 1.00 34.17 421 ARG A N 1
ATOM 2823 C CA . ARG A 1 421 ? 18.167 58.777 5.807 1.00 34.40 421 ARG A CA 1
ATOM 2824 C C . ARG A 1 421 ? 18.301 59.850 6.875 1.00 33.35 421 ARG A C 1
ATOM 2825 O O . ARG A 1 421 ? 17.780 59.703 7.987 1.00 33.00 421 ARG A O 1
ATOM 2833 N N . THR A 1 422 ? 18.978 60.935 6.530 1.00 32.75 422 THR A N 1
ATOM 2834 C CA . THR A 1 422 ? 19.186 62.024 7.462 1.00 32.46 422 THR A CA 1
ATOM 2835 C C . THR A 1 422 ? 17.938 62.439 8.214 1.00 32.65 422 THR A C 1
ATOM 2836 O O . THR A 1 422 ? 17.997 62.701 9.403 1.00 34.02 422 THR A O 1
ATOM 2840 N N . ASP A 1 423 ? 16.800 62.498 7.536 1.00 32.67 423 ASP A N 1
ATOM 2841 C CA . ASP A 1 423 ? 15.579 62.907 8.209 1.00 32.25 423 ASP A CA 1
ATOM 2842 C C . ASP A 1 423 ? 15.008 61.850 9.134 1.00 30.68 423 ASP A C 1
ATOM 2843 O O . ASP A 1 423 ? 14.333 62.181 10.108 1.00 30.71 423 ASP A O 1
ATOM 2848 N N . ALA A 1 424 ? 15.257 60.577 8.843 1.00 34.52 424 ALA A N 1
ATOM 2849 C CA . ALA A 1 424 ? 14.748 59.519 9.718 1.00 32.00 424 ALA A CA 1
ATOM 2850 C C . ALA A 1 424 ? 15.478 59.582 11.052 1.00 30.31 424 ALA A C 1
ATOM 2851 O O . ALA A 1 424 ? 14.876 59.514 12.123 1.00 28.89 424 ALA A O 1
ATOM 2853 N N . PHE A 1 425 ? 16.797 59.694 10.955 1.00 28.32 425 PHE A N 1
ATOM 2854 C CA . PHE A 1 425 ? 17.668 59.762 12.113 1.00 26.26 425 PHE A CA 1
ATOM 2855 C C . PHE A 1 425 ? 17.335 60.973 12.955 1.00 26.43 425 PHE A C 1
ATOM 2856 O O . PHE A 1 425 ? 17.252 60.889 14.183 1.00 25.98 425 PHE A O 1
ATOM 2864 N N . ALA A 1 426 ? 17.131 62.106 12.291 1.00 25.40 426 ALA A N 1
ATOM 2865 C CA . ALA A 1 426 ? 16.801 63.335 13.007 1.00 28.05 426 ALA A CA 1
ATOM 2866 C C . ALA A 1 426 ? 15.475 63.205 13.724 1.00 28.24 426 ALA A C 1
ATOM 2867 O O . ALA A 1 426 ? 15.323 63.689 14.840 1.00 29.38 426 ALA A O 1
ATOM 2869 N N . LYS A 1 427 ? 14.508 62.544 13.097 1.00 28.62 427 LYS A N 1
ATOM 2870 C CA . LYS A 1 427 ? 13.212 62.391 13.741 1.00 31.02 427 LYS A CA 1
ATOM 2871 C C . LYS A 1 427 ? 13.373 61.471 14.946 1.00 30.05 427 LYS A C 1
ATOM 2872 O O . LYS A 1 427 ? 12.910 61.783 16.048 1.00 29.93 427 LYS A O 1
ATOM 2878 N N . HIS A 1 428 ? 14.045 60.343 14.745 1.00 30.53 428 HIS A N 1
ATOM 2879 C CA . HIS A 1 428 ? 14.252 59.407 15.839 1.00 30.53 428 HIS A CA 1
ATOM 2880 C C . HIS A 1 428 ? 15.049 59.992 17.008 1.00 30.14 428 HIS A C 1
ATOM 2881 O O . HIS A 1 428 ? 14.716 59.745 18.164 1.00 31.26 428 HIS A O 1
ATOM 2888 N N . LEU A 1 429 ? 16.081 60.779 16.711 1.00 29.91 429 LEU A N 1
ATOM 2889 C CA . LEU A 1 429 ? 16.887 61.400 17.760 1.00 30.24 429 LEU A CA 1
ATOM 2890 C C . LEU A 1 429 ? 16.048 62.409 18.554 1.00 31.45 429 LEU A C 1
ATOM 2891 O O . LEU A 1 429 ? 16.140 62.496 19.790 1.00 31.17 429 LEU A O 1
ATOM 2896 N N . THR A 1 430 ? 15.216 63.163 17.836 1.00 29.16 430 THR A N 1
ATOM 2897 C CA . THR A 1 430 ? 14.367 64.175 18.462 1.00 30.57 430 THR A CA 1
ATOM 2898 C C . THR A 1 430 ? 13.342 63.564 19.403 1.00 30.55 430 THR A C 1
ATOM 2899 O O . THR A 1 430 ? 13.120 64.082 20.499 1.00 32.53 430 THR A O 1
ATOM 2903 N N . ASP A 1 431 ? 12.710 62.475 18.970 1.00 32.24 431 ASP A N 1
ATOM 2904 C CA . ASP A 1 431 ? 11.709 61.794 19.798 1.00 31.56 431 ASP A CA 1
ATOM 2905 C C . ASP A 1 431 ? 12.404 61.234 21.018 1.00 30.03 431 ASP A C 1
ATOM 2906 O O . ASP A 1 431 ? 11.891 61.326 22.130 1.00 30.04 431 ASP A O 1
ATOM 2911 N N . PHE A 1 432 ? 13.586 60.662 20.804 1.00 35.54 432 PHE A N 1
ATOM 2912 C CA . PHE A 1 432 ? 14.371 60.094 21.890 1.00 36.75 432 PHE A CA 1
ATOM 2913 C C . PHE A 1 432 ? 14.631 61.189 22.914 1.00 37.79 432 PHE A C 1
ATOM 2914 O O . PHE A 1 432 ? 14.307 61.044 24.088 1.00 38.53 432 PHE A O 1
ATOM 2930 N N . LYS A 1 434 ? 13.100 63.940 23.356 1.00 39.98 434 LYS A N 1
ATOM 2931 C CA . LYS A 1 434 ? 11.855 64.448 23.918 1.00 42.12 434 LYS A CA 1
ATOM 2932 C C . LYS A 1 434 ? 11.413 63.553 25.071 1.00 42.61 434 LYS A C 1
ATOM 2933 O O . LYS A 1 434 ? 10.848 64.034 26.061 1.00 42.90 434 LYS A O 1
ATOM 2939 N N . ARG A 1 435 ? 11.694 62.258 24.972 1.00 43.93 435 ARG A N 1
ATOM 2940 C CA . ARG A 1 435 ? 11.305 61.357 26.038 1.00 44.29 435 ARG A CA 1
ATOM 2941 C C . ARG A 1 435 ? 12.368 61.238 27.120 1.00 45.43 435 ARG A C 1
ATOM 2942 O O . ARG A 1 435 ? 12.129 60.582 28.123 1.00 47.90 435 ARG A O 1
ATOM 2950 N N . THR A 1 436 ? 13.515 61.895 26.949 1.00 40.66 436 THR A N 1
ATOM 2951 C CA . THR A 1 436 ? 14.577 61.808 27.954 1.00 38.37 436 THR A CA 1
ATOM 2952 C C . THR A 1 436 ? 15.050 63.131 28.556 1.00 36.67 436 THR A C 1
ATOM 2953 O O . THR A 1 436 ? 14.922 63.338 29.751 1.00 37.86 436 THR A O 1
ATOM 2957 N N . ASP A 1 437 ? 15.621 64.006 27.736 1.00 41.58 437 ASP A N 1
ATOM 2958 C CA . ASP A 1 437 ? 16.100 65.314 28.197 1.00 40.19 437 ASP A CA 1
ATOM 2959 C C . ASP A 1 437 ? 16.443 66.155 26.966 1.00 40.23 437 ASP A C 1
ATOM 2960 O O . ASP A 1 437 ? 17.487 65.952 26.324 1.00 40.50 437 ASP A O 1
ATOM 2965 N N . ARG A 1 438 ? 15.554 67.088 26.629 1.00 36.34 438 ARG A N 1
ATOM 2966 C CA . ARG A 1 438 ? 15.755 67.946 25.466 1.00 34.71 438 ARG A CA 1
ATOM 2967 C C . ARG A 1 438 ? 16.973 68.861 25.544 1.00 34.96 438 ARG A C 1
ATOM 2968 O O . ARG A 1 438 ? 17.380 69.433 24.532 1.00 34.68 438 ARG A O 1
ATOM 2976 N N . PHE A 1 439 ? 17.555 69.004 26.731 1.00 25.97 439 PHE A N 1
ATOM 2977 C CA . PHE A 1 439 ? 18.733 69.844 26.865 1.00 26.35 439 PHE A CA 1
ATOM 2978 C C . PHE A 1 439 ? 20.002 69.082 27.208 1.00 27.13 439 PHE A C 1
ATOM 2979 O O . PHE A 1 439 ? 20.982 69.668 27.657 1.00 26.32 439 PHE A O 1
ATOM 2987 N N . ALA A 1 440 ? 19.982 67.770 27.000 1.00 27.21 440 ALA A N 1
ATOM 2988 C CA . ALA A 1 440 ? 21.160 66.950 27.249 1.00 26.57 440 ALA A CA 1
ATOM 2989 C C . ALA A 1 440 ? 22.112 67.247 26.088 1.00 27.65 440 ALA A C 1
ATOM 2990 O O . ALA A 1 440 ? 21.749 67.047 24.921 1.00 28.86 440 ALA A O 1
ATOM 2992 N N . LYS A 1 441 ? 23.318 67.723 26.389 1.00 27.89 441 LYS A N 1
ATOM 2993 C CA . LYS A 1 441 ? 24.264 68.052 25.329 1.00 27.40 441 LYS A CA 1
ATOM 2994 C C . LYS A 1 441 ? 24.605 66.835 24.510 1.00 27.29 441 LYS A C 1
ATOM 2995 O O . LYS A 1 441 ? 25.002 65.805 25.049 1.00 27.29 441 LYS A O 1
ATOM 3001 N N . THR A 1 442 ? 24.469 66.987 23.194 1.00 30.68 442 THR A N 1
ATOM 3002 C CA . THR A 1 442 ? 24.665 65.910 22.222 1.00 28.93 442 THR A CA 1
ATOM 3003 C C . THR A 1 442 ? 25.590 66.256 21.054 1.00 27.50 442 THR A C 1
ATOM 3004 O O . THR A 1 442 ? 25.618 67.395 20.605 1.00 30.11 442 THR A O 1
ATOM 3008 N N . ILE A 1 443 ? 26.320 65.266 20.550 1.00 23.00 443 ILE A N 1
ATOM 3009 C CA . ILE A 1 443 ? 27.218 65.460 19.411 1.00 23.43 443 ILE A CA 1
ATOM 3010 C C . ILE A 1 443 ? 26.857 64.426 18.356 1.00 23.89 443 ILE A C 1
ATOM 3011 O O . ILE A 1 443 ? 26.789 63.239 18.653 1.00 24.79 443 ILE A O 1
ATOM 3016 N N . VAL A 1 444 ? 26.628 64.854 17.121 1.00 26.97 444 VAL A N 1
ATOM 3017 C CA . VAL A 1 444 ? 26.267 63.910 16.066 1.00 26.15 444 VAL A CA 1
ATOM 3018 C C . VAL A 1 444 ? 27.339 63.846 14.994 1.00 26.10 444 VAL A C 1
ATOM 3019 O O . VAL A 1 444 ? 27.618 64.832 14.321 1.00 26.31 444 VAL A O 1
ATOM 3023 N N . PHE A 1 445 ? 27.935 62.674 14.840 1.00 26.47 445 PHE A N 1
ATOM 3024 C CA . PHE A 1 445 ? 28.994 62.487 13.865 1.00 27.21 445 PHE A CA 1
ATOM 3025 C C . PHE A 1 445 ? 28.459 62.053 12.509 1.00 29.74 445 PHE A C 1
ATOM 3026 O O . PHE A 1 445 ? 28.048 60.905 12.322 1.00 32.46 445 PHE A O 1
ATOM 3034 N N . CYS A 1 446 ? 28.496 62.975 11.553 1.00 32.00 446 CYS A N 1
ATOM 3035 C CA . CYS A 1 446 ? 27.987 62.718 10.214 1.00 34.02 446 CYS A CA 1
ATOM 3036 C C . CYS A 1 446 ? 29.062 62.326 9.204 1.00 33.68 446 CYS A C 1
ATOM 3037 O O . CYS A 1 446 ? 30.262 62.357 9.501 1.00 34.89 446 CYS A O 1
ATOM 3040 N N . VAL A 1 447 ? 28.621 61.960 8.006 1.00 29.64 447 VAL A N 1
ATOM 3041 C CA . VAL A 1 447 ? 29.500 61.532 6.919 1.00 27.59 447 VAL A CA 1
ATOM 3042 C C . VAL A 1 447 ? 30.484 62.591 6.413 1.00 27.52 447 VAL A C 1
ATOM 3043 O O . VAL A 1 447 ? 31.671 62.318 6.291 1.00 28.25 447 VAL A O 1
ATOM 3047 N N . ASP A 1 448 ? 29.993 63.778 6.082 1.00 31.14 448 ASP A N 1
ATOM 3048 C CA . ASP A 1 448 ? 30.871 64.870 5.645 1.00 31.96 448 ASP A CA 1
ATOM 3049 C C . ASP A 1 448 ? 30.272 66.182 6.119 1.00 31.63 448 ASP A C 1
ATOM 3050 O O . ASP A 1 448 ? 29.191 66.192 6.715 1.00 31.91 448 ASP A O 1
ATOM 3055 N N . GLN A 1 449 ? 30.958 67.288 5.858 1.00 28.44 449 GLN A N 1
ATOM 3056 C CA . GLN A 1 449 ? 30.471 68.591 6.278 1.00 28.73 449 GLN A CA 1
ATOM 3057 C C . GLN A 1 449 ? 29.096 68.876 5.693 1.00 29.17 449 GLN A C 1
ATOM 3058 O O . GLN A 1 449 ? 28.239 69.462 6.356 1.00 29.03 449 GLN A O 1
ATOM 3064 N N . GLU A 1 450 ? 28.864 68.434 4.464 1.00 34.48 450 GLU A N 1
ATOM 3065 C CA . GLU A 1 450 ? 27.572 68.675 3.831 1.00 35.05 450 GLU A CA 1
ATOM 3066 C C . GLU A 1 450 ? 26.490 67.953 4.636 1.00 33.93 450 GLU A C 1
ATOM 3067 O O . GLU A 1 450 ? 25.416 68.502 4.871 1.00 33.96 450 GLU A O 1
ATOM 3073 N N . HIS A 1 451 ? 26.783 66.724 5.053 1.00 33.03 451 HIS A N 1
ATOM 3074 C CA . HIS A 1 451 ? 25.847 65.911 5.838 1.00 31.06 451 HIS A CA 1
ATOM 3075 C C . HIS A 1 451 ? 25.533 66.592 7.176 1.00 28.47 451 HIS A C 1
ATOM 3076 O O . HIS A 1 451 ? 24.385 66.613 7.633 1.00 27.88 451 HIS A O 1
ATOM 3083 N N . ALA A 1 452 ? 26.572 67.130 7.812 1.00 25.26 452 ALA A N 1
ATOM 3084 C CA . ALA A 1 452 ? 26.443 67.819 9.096 1.00 24.92 452 ALA A CA 1
ATOM 3085 C C . ALA A 1 452 ? 25.502 69.018 9.007 1.00 25.40 452 ALA A C 1
ATOM 3086 O O . ALA A 1 452 ? 24.732 69.269 9.935 1.00 24.59 452 ALA A O 1
ATOM 3088 N N . ASP A 1 453 ? 25.560 69.751 7.893 1.00 22.56 453 ASP A N 1
ATOM 3089 C CA . ASP A 1 453 ? 24.696 70.921 7.694 1.00 23.53 453 ASP A CA 1
ATOM 3090 C C . ASP A 1 453 ? 23.243 70.538 7.459 1.00 24.03 453 ASP A C 1
ATOM 3091 O O . ASP A 1 453 ? 22.338 71.232 7.893 1.00 25.80 453 ASP A O 1
ATOM 3096 N N . GLU A 1 454 ? 23.019 69.438 6.757 1.00 27.91 454 GLU A N 1
ATOM 3097 C CA . GLU A 1 454 ? 21.661 68.999 6.493 1.00 29.94 454 GLU A CA 1
ATOM 3098 C C . GLU A 1 454 ? 21.087 68.437 7.778 1.00 29.70 454 GLU A C 1
ATOM 3099 O O . GLU A 1 454 ? 19.905 68.620 8.066 1.00 28.96 454 GLU A O 1
ATOM 3113 N N . ARG A 1 456 ? 21.947 69.365 10.812 1.00 23.36 456 ARG A N 1
ATOM 3114 C CA . ARG A 1 456 ? 21.693 70.523 11.659 1.00 24.11 456 ARG A CA 1
ATOM 3115 C C . ARG A 1 456 ? 20.360 71.185 11.329 1.00 24.63 456 ARG A C 1
ATOM 3116 O O . ARG A 1 456 ? 19.573 71.464 12.228 1.00 24.40 456 ARG A O 1
ATOM 3124 N N . ARG A 1 457 ? 20.117 71.427 10.040 1.00 29.38 457 ARG A N 1
ATOM 3125 C CA . ARG A 1 457 ? 18.884 72.072 9.594 1.00 28.50 457 ARG A CA 1
ATOM 3126 C C . ARG A 1 457 ? 17.667 71.239 9.932 1.00 29.26 457 ARG A C 1
ATOM 3127 O O . ARG A 1 457 ? 16.665 71.764 10.421 1.00 29.46 457 ARG A O 1
ATOM 3135 N N . ALA A 1 458 ? 17.750 69.938 9.670 1.00 25.52 458 ALA A N 1
ATOM 3136 C CA . ALA A 1 458 ? 16.632 69.055 9.966 1.00 25.32 458 ALA A CA 1
ATOM 3137 C C . ALA A 1 458 ? 16.306 69.078 11.450 1.00 25.87 458 ALA A C 1
ATOM 3138 O O . ALA A 1 458 ? 15.177 69.330 11.853 1.00 27.88 458 ALA A O 1
ATOM 3140 N N . LEU A 1 459 ? 17.318 68.799 12.258 1.00 30.92 459 LEU A N 1
ATOM 3141 C CA . LEU A 1 459 ? 17.175 68.755 13.708 1.00 29.71 459 LEU A CA 1
ATOM 3142 C C . LEU A 1 459 ? 16.616 70.093 14.225 1.00 30.36 459 LEU A C 1
ATOM 3143 O O . LEU A 1 459 ? 15.795 70.120 15.147 1.00 30.16 459 LEU A O 1
ATOM 3148 N N . ASN A 1 460 ? 17.060 71.200 13.625 1.00 29.88 460 ASN A N 1
ATOM 3149 C CA . ASN A 1 460 ? 16.600 72.536 14.024 1.00 29.67 460 ASN A CA 1
ATOM 3150 C C . ASN A 1 460 ? 15.107 72.680 13.820 1.00 29.52 460 ASN A C 1
ATOM 3151 O O . ASN A 1 460 ? 14.384 73.075 14.729 1.00 29.91 460 ASN A O 1
ATOM 3156 N N . ASN A 1 461 ? 14.648 72.357 12.620 1.00 31.75 461 ASN A N 1
ATOM 3157 C CA . ASN A 1 461 ? 13.234 72.459 12.314 1.00 32.94 461 ASN A CA 1
ATOM 3158 C C . ASN A 1 461 ? 12.369 71.485 13.104 1.00 34.44 461 ASN A C 1
ATOM 3159 O O . ASN A 1 461 ? 11.209 71.775 13.370 1.00 35.58 461 ASN A O 1
ATOM 3164 N N . LEU A 1 462 ? 12.924 70.329 13.467 1.00 34.70 462 LEU A N 1
ATOM 3165 C CA . LEU A 1 462 ? 12.188 69.346 14.257 1.00 32.91 462 LEU A CA 1
ATOM 3166 C C . LEU A 1 462 ? 12.026 69.879 15.682 1.00 32.94 462 LEU A C 1
ATOM 3167 O O . LEU A 1 462 ? 11.137 69.458 16.417 1.00 33.47 462 LEU A O 1
ATOM 3172 N N . ASN A 1 463 ? 12.905 70.797 16.074 1.00 30.29 463 ASN A N 1
ATOM 3173 C CA . ASN A 1 463 ? 12.870 71.369 17.424 1.00 29.91 463 ASN A CA 1
ATOM 3174 C C . ASN A 1 463 ? 12.717 72.886 17.368 1.00 30.46 463 ASN A C 1
ATOM 3175 O O . ASN A 1 463 ? 13.241 73.610 18.225 1.00 31.46 463 ASN A O 1
ATOM 3180 N N . SER A 1 464 ? 11.976 73.358 16.367 1.00 35.41 464 SER A N 1
ATOM 3181 C CA . SER A 1 464 ? 11.764 74.787 16.169 1.00 37.62 464 SER A CA 1
ATOM 3182 C C . SER A 1 464 ? 11.072 75.465 17.328 1.00 37.44 464 SER A C 1
ATOM 3183 O O . SER A 1 464 ? 11.092 76.697 17.419 1.00 37.63 464 SER A O 1
ATOM 3186 N N . ASP A 1 465 ? 10.452 74.686 18.212 1.00 36.29 465 ASP A N 1
ATOM 3187 C CA . ASP A 1 465 ? 9.820 75.290 19.374 1.00 35.55 465 ASP A CA 1
ATOM 3188 C C . ASP A 1 465 ? 10.945 75.753 20.278 1.00 37.69 465 ASP A C 1
ATOM 3189 O O . ASP A 1 465 ? 10.811 76.745 20.989 1.00 39.35 465 ASP A O 1
ATOM 3194 N N . LEU A 1 466 ? 12.072 75.044 20.255 1.00 36.51 466 LEU A N 1
ATOM 3195 C CA . LEU A 1 466 ? 13.203 75.455 21.083 1.00 35.93 466 LEU A CA 1
ATOM 3196 C C . LEU A 1 466 ? 14.091 76.424 20.314 1.00 35.08 466 LEU A C 1
ATOM 3197 O O . LEU A 1 466 ? 14.718 77.307 20.910 1.00 33.87 466 LEU A O 1
ATOM 3202 N N . SER A 1 467 ? 14.162 76.241 18.992 1.00 34.44 467 SER A N 1
ATOM 3203 C CA . SER A 1 467 ? 14.965 77.102 18.121 1.00 34.63 467 SER A CA 1
ATOM 3204 C C . SER A 1 467 ? 14.518 78.551 18.255 1.00 36.01 467 SER A C 1
ATOM 3205 O O . SER A 1 467 ? 15.337 79.471 18.239 1.00 35.90 467 SER A O 1
ATOM 3208 N N . ARG A 1 468 ? 13.209 78.741 18.385 1.00 35.36 468 ARG A N 1
ATOM 3209 C CA . ARG A 1 468 ? 12.612 80.065 18.524 1.00 37.56 468 ARG A CA 1
ATOM 3210 C C . ARG A 1 468 ? 12.928 80.707 19.859 1.00 37.25 468 ARG A C 1
ATOM 3211 O O . ARG A 1 468 ? 12.704 81.900 20.046 1.00 38.39 468 ARG A O 1
ATOM 3219 N N . LYS A 1 469 ? 13.463 79.925 20.785 1.00 35.16 469 LYS A N 1
ATOM 3220 C CA . LYS A 1 469 ? 13.806 80.448 22.102 1.00 35.54 469 LYS A CA 1
ATOM 3221 C C . LYS A 1 469 ? 15.320 80.542 22.201 1.00 34.86 469 LYS A C 1
ATOM 3222 O O . LYS A 1 469 ? 15.862 81.479 22.777 1.00 33.78 469 LYS A O 1
ATOM 3228 N N . HIS A 1 470 ? 15.987 79.545 21.625 1.00 40.70 470 HIS A N 1
ATOM 3229 C CA . HIS A 1 470 ? 17.441 79.462 21.607 1.00 37.89 470 HIS A CA 1
ATOM 3230 C C . HIS A 1 470 ? 17.886 79.264 20.147 1.00 37.97 470 HIS A C 1
ATOM 3231 O O . HIS A 1 470 ? 17.929 78.141 19.657 1.00 39.25 470 HIS A O 1
ATOM 3238 N N . PRO A 1 471 ? 18.222 80.349 19.434 1.00 35.57 471 PRO A N 1
ATOM 3239 C CA . PRO A 1 471 ? 18.646 80.246 18.034 1.00 32.91 471 PRO A CA 1
ATOM 3240 C C . PRO A 1 471 ? 19.798 79.279 17.781 1.00 32.68 471 PRO A C 1
ATOM 3241 O O . PRO A 1 471 ? 19.955 78.772 16.674 1.00 31.64 471 PRO A O 1
ATOM 3245 N N . ASP A 1 472 ? 20.597 79.005 18.807 1.00 31.56 472 ASP A N 1
ATOM 3246 C CA . ASP A 1 472 ? 21.732 78.114 18.621 1.00 29.60 472 ASP A CA 1
ATOM 3247 C C . ASP A 1 472 ? 21.553 76.756 19.276 1.00 29.41 472 ASP A C 1
ATOM 3248 O O . ASP A 1 472 ? 22.520 76.171 19.775 1.00 30.32 472 ASP A O 1
ATOM 3253 N N . TYR A 1 473 ? 20.313 76.270 19.282 1.00 23.51 473 TYR A N 1
ATOM 3254 C CA . TYR A 1 473 ? 19.981 74.971 19.858 1.00 23.71 473 TYR A CA 1
ATOM 3255 C C . TYR A 1 473 ? 20.825 73.882 19.188 1.00 25.47 473 TYR A C 1
ATOM 3256 O O . TYR A 1 473 ? 21.368 72.999 19.850 1.00 22.38 473 TYR A O 1
ATOM 3265 N N . VAL A 1 474 ? 20.889 73.930 17.860 1.00 31.58 474 VAL A N 1
ATOM 3266 C CA . VAL A 1 474 ? 21.706 72.987 17.117 1.00 31.56 474 VAL A CA 1
ATOM 3267 C C . VAL A 1 474 ? 22.730 73.849 16.421 1.00 31.02 474 VAL A C 1
ATOM 3268 O O . VAL A 1 474 ? 22.441 74.980 16.034 1.00 30.61 474 VAL A O 1
ATOM 3272 N N . ALA A 1 475 ? 23.935 73.331 16.267 1.00 29.26 475 ALA A N 1
ATOM 3273 C CA . ALA A 1 475 ? 24.959 74.095 15.602 1.00 27.63 475 ALA A CA 1
ATOM 3274 C C . ALA A 1 475 ? 25.919 73.124 14.967 1.00 26.17 475 ALA A C 1
ATOM 3275 O O . ALA A 1 475 ? 26.138 72.021 15.467 1.00 25.85 475 ALA A O 1
ATOM 3277 N N . ARG A 1 476 ? 26.475 73.535 13.842 1.00 23.51 476 ARG A N 1
ATOM 3278 C CA . ARG A 1 476 ? 27.433 72.723 13.136 1.00 22.97 476 ARG A CA 1
ATOM 3279 C C . ARG A 1 476 ? 28.850 73.222 13.417 1.00 25.24 476 ARG A C 1
ATOM 3280 O O . ARG A 1 476 ? 29.123 74.422 13.350 1.00 23.53 476 ARG A O 1
ATOM 3288 N N . VAL A 1 477 ? 29.737 72.296 13.771 1.00 27.31 477 VAL A N 1
ATOM 3289 C CA . VAL A 1 477 ? 31.136 72.622 14.021 1.00 30.90 477 VAL A CA 1
ATOM 3290 C C . VAL A 1 477 ? 31.949 71.836 13.002 1.00 32.94 477 VAL A C 1
ATOM 3291 O O . VAL A 1 477 ? 32.173 70.627 13.147 1.00 32.67 477 VAL A O 1
ATOM 3295 N N . THR A 1 478 ? 32.380 72.536 11.966 1.00 34.88 478 THR A N 1
ATOM 3296 C CA . THR A 1 478 ? 33.139 71.921 10.901 1.00 37.92 478 THR A CA 1
ATOM 3297 C C . THR A 1 478 ? 34.204 72.899 10.451 1.00 39.37 478 THR A C 1
ATOM 3298 O O . THR A 1 478 ? 34.207 74.049 10.888 1.00 39.61 478 THR A O 1
ATOM 3302 N N . SER A 1 479 ? 35.107 72.449 9.586 1.00 41.48 479 SER A N 1
ATOM 3303 C CA . SER A 1 479 ? 36.172 73.325 9.105 1.00 43.43 479 SER A CA 1
ATOM 3304 C C . SER A 1 479 ? 35.596 74.516 8.347 1.00 43.22 479 SER A C 1
ATOM 3305 O O . SER A 1 479 ? 36.102 75.631 8.448 1.00 42.11 479 SER A O 1
ATOM 3308 N N . GLU A 1 480 ? 34.540 74.268 7.580 1.00 41.16 480 GLU A N 1
ATOM 3309 C CA . GLU A 1 480 ? 33.892 75.305 6.788 1.00 41.95 480 GLU A CA 1
ATOM 3310 C C . GLU A 1 480 ? 33.303 76.436 7.637 1.00 41.48 480 GLU A C 1
ATOM 3311 O O . GLU A 1 480 ? 33.266 77.592 7.224 1.00 39.89 480 GLU A O 1
ATOM 3317 N N . GLU A 1 481 ? 32.832 76.088 8.827 1.00 40.82 481 GLU A N 1
ATOM 3318 C CA . GLU A 1 481 ? 32.230 77.061 9.726 1.00 39.59 481 GLU A CA 1
ATOM 3319 C C . GLU A 1 481 ? 33.217 77.967 10.475 1.00 38.83 481 GLU A C 1
ATOM 3320 O O . GLU A 1 481 ? 32.811 78.777 11.301 1.00 36.74 481 GLU A O 1
ATOM 3326 N N . GLY A 1 482 ? 34.508 77.827 10.190 1.00 45.37 482 GLY A N 1
ATOM 3327 C CA . GLY A 1 482 ? 35.535 78.650 10.816 1.00 45.03 482 GLY A CA 1
ATOM 3328 C C . GLY A 1 482 ? 35.377 79.224 12.213 1.00 46.27 482 GLY A C 1
ATOM 3329 O O . GLY A 1 482 ? 35.085 78.499 13.156 1.00 47.02 482 GLY A O 1
ATOM 3330 N N . LYS A 1 483 ? 35.607 80.529 12.345 1.00 45.41 483 LYS A N 1
ATOM 3331 C CA . LYS A 1 483 ? 35.527 81.217 13.629 1.00 44.63 483 LYS A CA 1
ATOM 3332 C C . LYS A 1 483 ? 34.156 81.156 14.274 1.00 43.92 483 LYS A C 1
ATOM 3333 O O . LYS A 1 483 ? 34.041 81.171 15.503 1.00 45.52 483 LYS A O 1
ATOM 3339 N N . ILE A 1 484 ? 33.113 81.125 13.455 1.00 34.67 484 ILE A N 1
ATOM 3340 C CA . ILE A 1 484 ? 31.754 81.047 13.984 1.00 33.75 484 ILE A CA 1
ATOM 3341 C C . ILE A 1 484 ? 31.602 79.661 14.604 1.00 30.89 484 ILE A C 1
ATOM 3342 O O . ILE A 1 484 ? 31.000 79.503 15.661 1.00 31.96 484 ILE A O 1
ATOM 3347 N N . GLY A 1 485 ? 32.167 78.671 13.925 1.00 32.80 485 GLY A N 1
ATOM 3348 C CA . GLY A 1 485 ? 32.121 77.305 14.415 1.00 30.67 485 GLY A CA 1
ATOM 3349 C C . GLY A 1 485 ? 32.771 77.193 15.782 1.00 29.03 485 GLY A C 1
ATOM 3350 O O . GLY A 1 485 ? 32.191 76.641 16.710 1.00 28.59 485 GLY A O 1
ATOM 3351 N N . LYS A 1 486 ? 33.975 77.747 15.907 1.00 25.94 486 LYS A N 1
ATOM 3352 C CA . LYS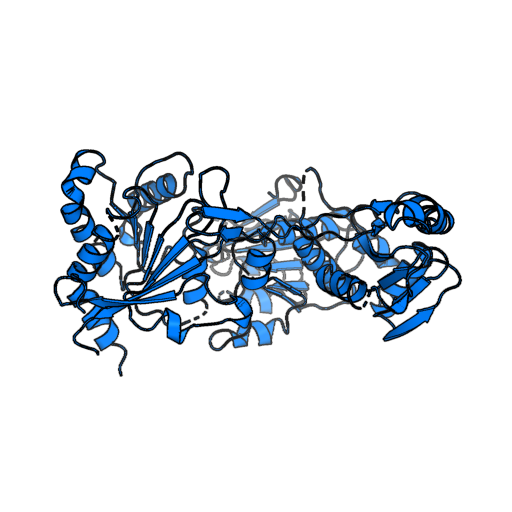 A 1 486 ? 34.727 77.733 17.154 1.00 26.42 486 LYS A CA 1
ATOM 3353 C C . LYS A 1 486 ? 33.901 78.343 18.286 1.00 25.99 486 LYS A C 1
ATOM 3354 O O . LYS A 1 486 ? 33.947 77.873 19.419 1.00 23.28 486 LYS A O 1
ATOM 3360 N N . GLY A 1 487 ? 33.148 79.395 17.971 1.00 26.34 487 GLY A N 1
ATOM 3361 C CA . GLY A 1 487 ? 32.336 80.040 18.982 1.00 26.48 487 GLY A CA 1
ATOM 3362 C C . GLY A 1 487 ? 31.322 79.090 19.582 1.00 28.47 487 GLY A C 1
ATOM 3363 O O . GLY A 1 487 ? 31.175 79.019 20.807 1.00 28.46 487 GLY A O 1
ATOM 3364 N N . HIS A 1 488 ? 30.624 78.363 18.711 1.00 33.77 488 HIS A N 1
ATOM 3365 C CA . HIS A 1 488 ? 29.609 77.402 19.128 1.00 34.66 488 HIS A CA 1
ATOM 3366 C C . HIS A 1 488 ? 30.200 76.277 19.971 1.00 35.12 488 HIS A C 1
ATOM 3367 O O . HIS A 1 488 ? 29.637 75.869 20.987 1.00 34.55 488 HIS A O 1
ATOM 3374 N N . LEU A 1 489 ? 31.340 75.776 19.516 1.00 32.52 489 LEU A N 1
ATOM 3375 C CA . LEU A 1 489 ? 32.038 74.700 20.199 1.00 34.62 489 LEU A CA 1
ATOM 3376 C C . LEU A 1 489 ? 32.431 75.142 21.599 1.00 34.86 489 LEU A C 1
ATOM 3377 O O . LEU A 1 489 ? 32.243 74.414 22.580 1.00 36.53 489 LEU A O 1
ATOM 3382 N N . SER A 1 490 ? 32.985 76.345 21.681 1.00 31.52 490 SER A N 1
ATOM 3383 C CA . SER A 1 490 ? 33.440 76.930 22.934 1.00 30.99 490 SER A CA 1
ATOM 3384 C C . SER A 1 490 ? 32.365 76.968 24.006 1.00 31.18 490 SER A C 1
ATOM 3385 O O . SER A 1 490 ? 32.594 76.571 25.143 1.00 33.20 490 SER A O 1
ATOM 3388 N N . ARG A 1 491 ? 31.190 77.464 23.637 1.00 38.72 491 ARG A N 1
ATOM 3389 C CA . ARG A 1 491 ? 30.060 77.568 24.564 1.00 37.25 491 ARG A CA 1
ATOM 3390 C C . ARG A 1 491 ? 29.515 76.194 24.908 1.00 37.34 491 ARG A C 1
ATOM 3391 O O . ARG A 1 491 ? 29.087 75.946 26.038 1.00 36.99 491 ARG A O 1
ATOM 3399 N N . PHE A 1 492 ? 29.519 75.307 23.920 1.00 34.02 492 PHE A N 1
ATOM 3400 C CA . PHE A 1 492 ? 29.024 73.944 24.096 1.00 32.36 492 PHE A CA 1
ATOM 3401 C C . PHE A 1 492 ? 29.812 73.211 25.188 1.00 33.43 492 PHE A C 1
ATOM 3402 O O . PHE A 1 492 ? 29.256 72.482 26.013 1.00 32.47 492 PHE A O 1
ATOM 3410 N N . GLN A 1 493 ? 31.123 73.421 25.177 1.00 30.80 493 GLN A N 1
ATOM 3411 C CA . GLN A 1 493 ? 32.035 72.803 26.118 1.00 31.85 493 GLN A CA 1
ATOM 3412 C C . GLN A 1 493 ? 31.876 73.294 27.546 1.00 34.66 493 GLN A C 1
ATOM 3413 O O . GLN A 1 493 ? 32.243 72.593 28.491 1.00 35.06 493 GLN A O 1
ATOM 3419 N N . GLU A 1 494 ? 31.320 74.489 27.709 1.00 44.85 494 GLU A N 1
ATOM 3420 C CA . GLU A 1 494 ? 31.150 75.053 29.041 1.00 47.65 494 GLU A CA 1
ATOM 3421 C C . GLU A 1 494 ? 30.101 74.307 29.836 1.00 48.60 494 GLU A C 1
ATOM 3422 O O . GLU A 1 494 ? 29.034 73.978 29.312 1.00 48.81 494 GLU A O 1
ATOM 3428 N N . LEU A 1 495 ? 30.433 74.034 31.098 1.00 41.51 495 LEU A N 1
ATOM 3429 C CA . LEU A 1 495 ? 29.563 73.320 32.033 1.00 41.94 495 LEU A CA 1
ATOM 3430 C C . LEU A 1 495 ? 28.268 74.052 32.370 1.00 42.24 495 LEU A C 1
ATOM 3431 O O . LEU A 1 495 ? 27.211 73.429 32.512 1.00 42.02 495 LEU A O 1
ATOM 3436 N N . GLU A 1 496 ? 28.355 75.373 32.492 1.00 37.73 496 GLU A N 1
ATOM 3437 C CA . GLU A 1 496 ? 27.217 76.198 32.883 1.00 39.77 496 GLU A CA 1
ATOM 3438 C C . GLU A 1 496 ? 26.287 76.733 31.782 1.00 39.13 496 GLU A C 1
ATOM 3439 O O . GLU A 1 496 ? 25.262 77.342 32.097 1.00 40.48 496 GLU A O 1
ATOM 3445 N N . THR A 1 497 ? 26.617 76.515 30.510 1.00 43.03 497 THR A N 1
ATOM 3446 C CA . THR A 1 497 ? 25.779 77.012 29.412 1.00 39.31 497 THR A CA 1
ATOM 3447 C C . THR A 1 497 ? 24.756 75.957 28.979 1.00 38.36 497 THR A C 1
ATOM 3448 O O . THR A 1 497 ? 25.070 74.774 28.960 1.00 39.23 497 THR A O 1
ATOM 3452 N N . SER A 1 498 ? 23.545 76.368 28.611 1.00 33.56 498 SER A N 1
ATOM 3453 C CA . SER A 1 498 ? 22.536 75.389 28.199 1.00 33.75 498 SER A CA 1
ATOM 3454 C C . SER A 1 498 ? 22.501 75.100 26.698 1.00 32.66 498 SER A C 1
ATOM 3455 O O . SER A 1 498 ? 21.962 74.078 26.273 1.00 30.72 498 SER A O 1
ATOM 3458 N N . THR A 1 499 ? 23.070 75.993 25.891 1.00 30.68 499 THR A N 1
ATOM 3459 C CA . THR A 1 499 ? 23.100 75.782 24.446 1.00 31.85 499 THR A CA 1
ATOM 3460 C C . THR A 1 499 ? 24.429 76.252 23.842 1.00 30.00 499 THR A C 1
ATOM 3461 O O . THR A 1 499 ? 25.127 77.075 24.433 1.00 32.22 499 THR A O 1
ATOM 3465 N N . PRO A 1 500 ? 24.797 75.723 22.659 1.00 27.64 500 PRO A N 1
ATOM 3466 C CA . PRO A 1 500 ? 24.086 74.725 21.850 1.00 25.39 500 PRO A CA 1
ATOM 3467 C C . PRO A 1 500 ? 23.867 73.428 22.608 1.00 25.40 500 PRO A C 1
ATOM 3468 O O . PRO A 1 500 ? 24.622 73.091 23.524 1.00 27.43 500 PRO A O 1
ATOM 3472 N N . VAL A 1 501 ? 22.833 72.693 22.239 1.00 23.62 501 VAL A N 1
ATOM 3473 C CA . VAL A 1 501 ? 22.581 71.427 22.880 1.00 23.08 501 VAL A CA 1
ATOM 3474 C C . VAL A 1 501 ? 23.150 70.331 21.973 1.00 23.89 501 VAL A C 1
ATOM 3475 O O . VAL A 1 501 ? 23.779 69.388 22.440 1.00 24.37 501 VAL A O 1
ATOM 3479 N N . ILE A 1 502 ? 22.963 70.505 20.667 1.00 30.21 502 ILE A N 1
ATOM 3480 C CA . ILE A 1 502 ? 23.422 69.559 19.664 1.00 28.56 502 ILE A CA 1
ATOM 3481 C C . ILE A 1 502 ? 24.460 70.146 18.731 1.00 30.16 502 ILE A C 1
ATOM 3482 O O . ILE A 1 502 ? 24.234 71.197 18.142 1.00 32.84 502 ILE A O 1
ATOM 3487 N N . LEU A 1 503 ? 25.586 69.468 18.579 1.00 27.67 503 LEU A N 1
ATOM 3488 C CA . LEU A 1 503 ? 26.608 69.911 17.648 1.00 26.36 503 LEU A CA 1
ATOM 3489 C C . LEU A 1 503 ? 26.704 68.821 16.584 1.00 27.49 503 LEU A C 1
ATOM 3490 O O . LEU A 1 503 ? 26.681 67.632 16.908 1.00 26.65 503 LEU A O 1
ATOM 3495 N N . THR A 1 504 ? 26.777 69.209 15.319 1.00 25.69 504 THR A N 1
ATOM 3496 C CA . THR A 1 504 ? 26.926 68.227 14.261 1.00 25.79 504 THR A CA 1
ATOM 3497 C C . THR A 1 504 ? 28.325 68.486 13.713 1.00 28.40 504 THR A C 1
ATOM 3498 O O . THR A 1 504 ? 28.802 69.629 13.702 1.00 26.68 504 THR A O 1
ATOM 3502 N N . THR A 1 505 ? 28.986 67.425 13.284 1.00 28.77 505 THR A N 1
ATOM 3503 C CA . THR A 1 505 ? 30.319 67.538 12.745 1.00 31.42 505 THR A CA 1
ATOM 3504 C C . THR A 1 505 ? 30.532 66.295 11.888 1.00 34.25 505 THR A C 1
ATOM 3505 O O . THR A 1 505 ? 29.613 65.506 11.688 1.00 35.30 505 THR A O 1
ATOM 3509 N N . SER A 1 506 ? 31.733 66.141 11.361 1.00 45.01 506 SER A N 1
ATOM 3510 C CA . SER A 1 506 ? 32.043 64.967 10.574 1.00 49.53 506 SER A CA 1
ATOM 3511 C C . SER A 1 506 ? 33.328 64.355 11.151 1.00 52.00 506 SER A C 1
ATOM 3512 O O . SER A 1 506 ? 33.301 63.267 11.758 1.00 52.18 506 SER A O 1
ATOM 3515 N N . GLN A 1 507 ? 34.434 65.085 11.009 1.00 51.59 507 GLN A N 1
ATOM 3516 C CA . GLN A 1 507 ? 35.734 64.635 11.487 1.00 53.28 507 GLN A CA 1
ATOM 3517 C C . GLN A 1 507 ? 36.328 65.487 12.622 1.00 52.82 507 GLN A C 1
ATOM 3518 O O . GLN A 1 507 ? 36.763 64.946 13.638 1.00 52.44 507 GLN A O 1
ATOM 3524 N N . LEU A 1 508 ? 36.319 66.808 12.461 1.00 40.45 508 LEU A N 1
ATOM 3525 C CA . LEU A 1 508 ? 36.874 67.736 13.449 1.00 40.21 508 LEU A CA 1
ATOM 3526 C C . LEU A 1 508 ? 36.676 67.456 14.954 1.00 39.86 508 LEU A C 1
ATOM 3527 O O . LEU A 1 508 ? 37.603 67.654 15.751 1.00 39.17 508 LEU A O 1
ATOM 3532 N N . LEU A 1 509 ? 35.487 67.016 15.356 1.00 38.93 509 LEU A N 1
ATOM 3533 C CA . LEU A 1 509 ? 35.271 66.776 16.775 1.00 38.25 509 LEU A CA 1
ATOM 3534 C C . LEU A 1 509 ? 35.590 65.372 17.256 1.00 38.08 509 LEU A C 1
ATOM 3535 O O . LEU A 1 509 ? 35.306 65.035 18.400 1.00 37.15 509 LEU A O 1
ATOM 3540 N N . THR A 1 510 ? 36.185 64.546 16.408 1.00 46.49 510 THR A N 1
ATOM 3541 C CA . THR A 1 510 ? 36.538 63.218 16.867 1.00 49.78 510 THR A CA 1
ATOM 3542 C C . THR A 1 510 ? 37.524 63.416 18.025 1.00 51.84 510 THR A C 1
ATOM 3543 O O . THR A 1 510 ? 37.414 62.751 19.052 1.00 53.27 510 THR A O 1
ATOM 3547 N N . THR A 1 511 ? 38.485 64.329 17.854 1.00 57.78 511 THR A N 1
ATOM 3548 C CA . THR A 1 511 ? 39.456 64.646 18.911 1.00 58.53 511 THR A CA 1
ATOM 3549 C C . THR A 1 511 ? 39.381 66.149 19.177 1.00 60.03 511 THR A C 1
ATOM 3550 O O . THR A 1 511 ? 40.205 66.698 19.901 1.00 61.59 511 THR A O 1
ATOM 3554 N N . GLY A 1 512 ? 38.387 66.802 18.587 1.00 62.30 512 GLY A N 1
ATOM 3555 C CA . GLY A 1 512 ? 38.229 68.230 18.753 1.00 63.70 512 GLY A CA 1
ATOM 3556 C C . GLY A 1 512 ? 37.500 68.717 19.999 1.00 63.82 512 GLY A C 1
ATOM 3557 O O . GLY A 1 512 ? 37.794 69.812 20.484 1.00 64.44 512 GLY A O 1
ATOM 3558 N N . VAL A 1 513 ? 36.573 67.929 20.535 1.00 61.94 513 VAL A N 1
ATOM 3559 C CA . VAL A 1 513 ? 35.790 68.335 21.699 1.00 62.76 513 VAL A CA 1
ATOM 3560 C C . VAL A 1 513 ? 36.230 67.860 23.066 1.00 62.52 513 VAL A C 1
ATOM 3561 O O . VAL A 1 513 ? 36.610 66.710 23.258 1.00 63.42 513 VAL A O 1
ATOM 3565 N N . ASP A 1 514 ? 36.152 68.760 24.034 1.00 59.56 514 ASP A N 1
ATOM 3566 C CA . ASP A 1 514 ? 36.437 68.435 25.416 1.00 56.68 514 ASP A CA 1
ATOM 3567 C C . ASP A 1 514 ? 35.250 69.019 26.142 1.00 54.61 514 ASP A C 1
ATOM 3568 O O . ASP A 1 514 ? 35.311 70.139 26.636 1.00 55.14 514 ASP A O 1
ATOM 3573 N N . ALA A 1 515 ? 34.160 68.261 26.190 1.00 39.13 515 ALA A N 1
ATOM 3574 C CA . ALA A 1 515 ? 32.943 68.712 26.845 1.00 35.79 515 ALA A CA 1
ATOM 3575 C C . ALA A 1 515 ? 32.468 67.640 27.818 1.00 34.59 515 ALA A C 1
ATOM 3576 O O . ALA A 1 515 ? 31.797 66.685 27.422 1.00 33.48 515 ALA A O 1
ATOM 3578 N N . PRO A 1 516 ? 32.817 67.777 29.107 1.00 45.81 516 PRO A N 1
ATOM 3579 C CA . PRO A 1 516 ? 32.406 66.786 30.105 1.00 44.41 516 PRO A CA 1
ATOM 3580 C C . PRO A 1 516 ? 30.898 66.529 30.287 1.00 43.27 516 PRO A C 1
ATOM 3581 O O . PRO A 1 516 ? 30.499 65.401 30.548 1.00 43.73 516 PRO A O 1
ATOM 3585 N N . THR A 1 517 ? 30.056 67.547 30.152 1.00 34.40 517 THR A N 1
ATOM 3586 C CA . THR A 1 517 ? 28.628 67.316 30.309 1.00 32.80 517 THR A CA 1
ATOM 3587 C C . THR A 1 517 ? 27.952 66.727 29.067 1.00 32.94 517 THR A C 1
ATOM 3588 O O . THR A 1 517 ? 26.722 66.721 28.975 1.00 31.30 517 THR A O 1
ATOM 3592 N N . CYS A 1 518 ? 28.740 66.249 28.108 1.00 32.36 518 CYS A N 1
ATOM 3593 C CA . CYS A 1 518 ? 28.164 65.632 26.918 1.00 32.77 518 CYS A CA 1
ATOM 3594 C C . CYS A 1 518 ? 27.474 64.342 27.381 1.00 31.82 518 CYS A C 1
ATOM 3595 O O . CYS A 1 518 ? 28.109 63.459 27.971 1.00 30.52 518 CYS A O 1
ATOM 3598 N N . LYS A 1 519 ? 26.181 64.233 27.090 1.00 32.96 519 LYS A N 1
ATOM 3599 C CA . LYS A 1 519 ? 25.399 63.087 27.520 1.00 32.79 519 LYS A CA 1
ATOM 3600 C C . LYS A 1 519 ? 24.973 62.120 26.419 1.00 33.43 519 LYS A C 1
ATOM 3601 O O . LYS A 1 519 ? 24.589 60.993 26.716 1.00 34.76 519 LYS A O 1
ATOM 3607 N N . ASN A 1 520 ? 25.023 62.557 25.161 1.00 29.21 520 ASN A N 1
ATOM 3608 C CA . ASN A 1 520 ? 24.656 61.698 24.029 1.00 28.14 520 ASN A CA 1
ATOM 3609 C C . ASN A 1 520 ? 25.716 61.752 22.946 1.00 27.17 520 ASN A C 1
ATOM 3610 O O . ASN A 1 520 ? 26.106 62.823 22.511 1.00 29.20 520 ASN A O 1
ATOM 3615 N N . VAL A 1 521 ? 26.176 60.592 22.507 1.00 30.53 521 VAL A N 1
ATOM 3616 C CA . VAL A 1 521 ? 27.165 60.512 21.443 1.00 30.33 521 VAL A CA 1
ATOM 3617 C C . VAL A 1 521 ? 26.448 59.796 20.304 1.00 31.46 521 VAL A C 1
ATOM 3618 O O . VAL A 1 521 ? 26.083 58.627 20.428 1.00 31.50 521 VAL A O 1
ATOM 3622 N N . VAL A 1 522 ? 26.244 60.494 19.192 1.00 27.55 522 VAL A N 1
ATOM 3623 C CA . VAL A 1 522 ? 25.505 59.932 18.067 1.00 27.78 522 VAL A CA 1
ATOM 3624 C C . VAL A 1 522 ? 26.280 59.584 16.786 1.00 27.86 522 VAL A C 1
ATOM 3625 O O . VAL A 1 522 ? 26.982 60.420 16.218 1.00 29.55 522 VAL A O 1
ATOM 3629 N N . LEU A 1 523 ? 26.107 58.356 16.316 1.00 31.15 523 LEU A N 1
ATOM 3630 C CA . LEU A 1 523 ? 26.790 57.869 15.116 1.00 32.98 523 LEU A CA 1
ATOM 3631 C C . LEU A 1 523 ? 25.947 57.882 13.829 1.00 33.32 523 LEU A C 1
ATOM 3632 O O . LEU A 1 523 ? 24.979 57.133 13.698 1.00 31.67 523 LEU A O 1
ATOM 3637 N N . ALA A 1 524 ? 26.326 58.724 12.877 1.00 27.42 524 ALA A N 1
ATOM 3638 C CA . ALA A 1 524 ? 25.601 58.800 11.613 1.00 27.71 524 ALA A CA 1
ATOM 3639 C C . ALA A 1 524 ? 26.618 58.819 10.499 1.00 28.67 524 ALA A C 1
ATOM 3640 O O . ALA A 1 524 ? 26.469 59.530 9.516 1.00 31.41 524 ALA A O 1
ATOM 3642 N N . ARG A 1 525 ? 27.651 58.011 10.658 1.00 32.99 525 ARG A N 1
ATOM 3643 C CA . ARG A 1 525 ? 28.711 57.966 9.679 1.00 33.23 525 ARG A CA 1
ATOM 3644 C C . ARG A 1 525 ? 29.403 56.624 9.643 1.00 33.07 525 ARG A C 1
ATOM 3645 O O . ARG A 1 525 ? 29.245 55.797 10.536 1.00 32.75 525 ARG A O 1
ATOM 3653 N N . VAL A 1 526 ? 30.189 56.440 8.594 1.00 34.81 526 VAL A N 1
ATOM 3654 C CA . VAL A 1 526 ? 30.963 55.239 8.412 1.00 33.00 526 VAL A CA 1
ATOM 3655 C C . VAL A 1 526 ? 32.244 55.455 9.192 1.00 32.62 526 VAL A C 1
ATOM 3656 O O . VAL A 1 526 ? 33.019 56.360 8.881 1.00 32.94 526 VAL A O 1
ATOM 3660 N N . VAL A 1 527 ? 32.441 54.664 10.237 1.00 32.15 527 VAL A N 1
ATOM 3661 C CA . VAL A 1 527 ? 33.670 54.751 11.010 1.00 32.51 527 VAL A CA 1
ATOM 3662 C C . VAL A 1 527 ? 34.610 53.789 10.288 1.00 34.94 527 VAL A C 1
ATOM 3663 O O . VAL A 1 527 ? 34.294 52.606 10.127 1.00 32.50 527 VAL A O 1
ATOM 3667 N N . ASN A 1 528 ? 35.752 54.286 9.830 1.00 53.43 528 ASN A N 1
ATOM 3668 C CA . ASN A 1 528 ? 36.654 53.416 9.100 1.00 57.89 528 ASN A CA 1
ATOM 3669 C C . ASN A 1 528 ? 37.827 52.856 9.889 1.00 57.94 528 ASN A C 1
ATOM 3670 O O . ASN A 1 528 ? 38.670 52.159 9.320 1.00 59.57 528 ASN A O 1
ATOM 3675 N N . SER A 1 529 ? 37.890 53.136 11.190 1.00 45.82 529 SER A N 1
ATOM 3676 C CA . SER A 1 529 ? 38.985 52.603 12.006 1.00 42.27 529 SER A CA 1
ATOM 3677 C C . SER A 1 529 ? 38.668 52.496 13.499 1.00 41.04 529 SER A C 1
ATOM 3678 O O . SER A 1 529 ? 37.836 53.227 14.031 1.00 41.19 529 SER A O 1
ATOM 3689 N N . SER A 1 531 ? 40.648 53.239 16.007 1.00 30.05 531 SER A N 1
ATOM 3690 C CA . SER A 1 531 ? 41.127 54.438 16.696 1.00 31.51 531 SER A CA 1
ATOM 3691 C C . SER A 1 531 ? 40.074 55.535 16.648 1.00 32.60 531 SER A C 1
ATOM 3692 O O . SER A 1 531 ? 39.823 56.199 17.647 1.00 33.83 531 SER A O 1
ATOM 3695 N N . GLU A 1 532 ? 39.445 55.703 15.486 1.00 31.45 532 GLU A N 1
ATOM 3696 C CA . GLU A 1 532 ? 38.410 56.722 15.311 1.00 30.93 532 GLU A CA 1
ATOM 3697 C C . GLU A 1 532 ? 37.192 56.385 16.142 1.00 28.76 532 GLU A C 1
ATOM 3698 O O . GLU A 1 532 ? 36.603 57.258 16.747 1.00 30.22 532 GLU A O 1
ATOM 3704 N N . PHE A 1 533 ? 36.819 55.114 16.171 1.00 30.90 533 PHE A N 1
ATOM 3705 C CA . PHE A 1 533 ? 35.661 54.705 16.944 1.00 30.09 533 PHE A CA 1
ATOM 3706 C C . PHE A 1 533 ? 35.832 55.074 18.420 1.00 29.70 533 PHE A C 1
ATOM 3707 O O . PHE A 1 533 ? 34.950 55.674 19.034 1.00 27.71 533 PHE A O 1
ATOM 3715 N N . LYS A 1 534 ? 36.978 54.702 18.978 1.00 29.97 534 LYS A N 1
ATOM 3716 C CA . LYS A 1 534 ? 37.268 54.976 20.379 1.00 30.57 534 LYS A CA 1
ATOM 3717 C C . LYS A 1 534 ? 37.365 56.459 20.708 1.00 31.92 534 LYS A C 1
ATOM 3718 O O . LYS A 1 534 ? 37.109 56.864 21.842 1.00 32.11 534 LYS A O 1
ATOM 3724 N N . GLN A 1 535 ? 37.756 57.265 19.727 1.00 32.49 535 GLN A N 1
ATOM 3725 C CA . GLN A 1 535 ? 37.851 58.702 19.918 1.00 33.32 535 GLN A CA 1
ATOM 3726 C C . GLN A 1 535 ? 36.432 59.252 19.991 1.00 33.98 535 GLN A C 1
ATOM 3727 O O . GLN A 1 535 ? 36.135 60.140 20.793 1.00 36.73 535 GLN A O 1
ATOM 3733 N N . ILE A 1 536 ? 35.554 58.715 19.151 1.00 24.66 536 ILE A N 1
ATOM 3734 C CA . ILE A 1 536 ? 34.174 59.155 19.124 1.00 23.28 536 ILE A CA 1
ATOM 3735 C C . ILE A 1 536 ? 33.536 58.817 20.459 1.00 22.55 536 ILE A C 1
ATOM 3736 O O . ILE A 1 536 ? 32.993 59.699 21.137 1.00 19.71 536 ILE A O 1
ATOM 3741 N N . VAL A 1 537 ? 33.644 57.552 20.857 1.00 25.84 537 VAL A N 1
ATOM 3742 C CA . VAL A 1 537 ? 33.082 57.098 22.128 1.00 22.44 537 VAL A CA 1
ATOM 3743 C C . VAL A 1 537 ? 33.671 57.849 23.335 1.00 22.83 537 VAL A C 1
ATOM 3744 O O . VAL A 1 537 ? 32.995 58.059 24.343 1.00 20.63 537 VAL A O 1
ATOM 3748 N N . GLY A 1 538 ? 34.926 58.278 23.211 1.00 25.27 538 GLY A N 1
ATOM 3749 C CA . GLY A 1 538 ? 35.573 59.010 24.280 1.00 26.03 538 GLY A CA 1
ATOM 3750 C C . GLY A 1 538 ? 35.085 60.441 24.425 1.00 29.15 538 GLY A C 1
ATOM 3751 O O . GLY A 1 538 ? 35.580 61.188 25.273 1.00 29.58 538 GLY A O 1
ATOM 3752 N N . ARG A 1 539 ? 34.130 60.845 23.598 1.00 27.99 539 ARG A N 1
ATOM 3753 C CA . ARG A 1 539 ? 33.608 62.196 23.702 1.00 28.34 539 ARG A CA 1
ATOM 3754 C C . ARG A 1 539 ? 32.700 62.286 24.913 1.00 27.66 539 ARG A C 1
ATOM 3755 O O . ARG A 1 539 ? 32.481 63.369 25.470 1.00 26.54 539 ARG A O 1
ATOM 3763 N N . GLY A 1 540 ? 32.160 61.144 25.319 1.00 24.55 540 GLY A N 1
ATOM 3764 C CA . GLY A 1 540 ? 31.257 61.149 26.451 1.00 21.15 540 GLY A CA 1
ATOM 3765 C C . GLY A 1 540 ? 31.680 60.452 27.725 1.00 21.39 540 GLY A C 1
ATOM 3766 O O . GLY A 1 540 ? 30.918 60.463 28.682 1.00 22.55 540 GLY A O 1
ATOM 3767 N N . THR A 1 541 ? 32.878 59.874 27.766 1.00 21.86 541 THR A N 1
ATOM 3768 C CA . THR A 1 541 ? 33.329 59.147 28.954 1.00 23.16 541 THR A CA 1
ATOM 3769 C C . THR A 1 541 ? 33.782 59.986 30.139 1.00 27.30 541 THR A C 1
ATOM 3770 O O . THR A 1 541 ? 34.070 59.448 31.204 1.00 26.85 541 THR A O 1
ATOM 3774 N N . ARG A 1 542 ? 33.868 61.296 29.959 1.00 34.26 542 ARG A N 1
ATOM 3775 C CA . ARG A 1 542 ? 34.296 62.178 31.036 1.00 39.08 542 ARG A CA 1
ATOM 3776 C C . ARG A 1 542 ? 33.197 62.324 32.106 1.00 41.24 542 ARG A C 1
ATOM 3777 O O . ARG A 1 542 ? 32.015 62.439 31.780 1.00 42.96 542 ARG A O 1
ATOM 3785 N N . LEU A 1 543 ? 33.582 62.307 33.383 1.00 45.53 543 LEU A N 1
ATOM 3786 C CA . LEU A 1 543 ? 32.622 62.442 34.481 1.00 45.30 543 LEU A CA 1
ATOM 3787 C C . LEU A 1 543 ? 32.502 63.865 35.030 1.00 46.50 543 LEU A C 1
ATOM 3788 O O . LEU A 1 543 ? 33.475 64.624 35.080 1.00 46.14 543 LEU A O 1
ATOM 3793 N N . ARG A 1 544 ? 31.285 64.211 35.441 1.00 41.35 544 ARG A N 1
ATOM 3794 C CA . ARG A 1 544 ? 30.979 65.525 35.993 1.00 42.51 544 ARG A CA 1
ATOM 3795 C C . ARG A 1 544 ? 29.742 65.404 36.874 1.00 44.70 544 ARG A C 1
ATOM 3796 O O . ARG A 1 544 ? 28.700 66.018 36.618 1.00 45.63 544 ARG A O 1
ATOM 3804 N N . GLU A 1 545 ? 29.875 64.573 37.900 1.00 38.89 545 GLU A N 1
ATOM 3805 C CA . GLU A 1 545 ? 28.830 64.305 38.884 1.00 38.02 545 GLU A CA 1
ATOM 3806 C C . GLU A 1 545 ? 28.342 65.654 39.357 1.00 38.66 545 GLU A C 1
ATOM 3807 O O . GLU A 1 545 ? 27.170 65.846 39.700 1.00 38.97 545 GLU A O 1
ATOM 3813 N N . ASP A 1 546 ? 29.291 66.580 39.372 1.00 48.62 546 ASP A N 1
ATOM 3814 C CA . ASP A 1 546 ? 29.105 67.964 39.775 1.00 49.00 546 ASP A CA 1
ATOM 3815 C C . ASP A 1 546 ? 27.885 68.546 39.051 1.00 48.74 546 ASP A C 1
ATOM 3816 O O . ASP A 1 546 ? 26.991 69.129 39.666 1.00 48.22 546 ASP A O 1
ATOM 3821 N N . TYR A 1 547 ? 27.863 68.355 37.736 1.00 48.10 547 TYR A N 1
ATOM 3822 C CA . TYR A 1 547 ? 26.807 68.847 36.862 1.00 48.74 547 TYR A CA 1
ATOM 3823 C C . TYR A 1 547 ? 25.862 67.755 36.350 1.00 48.04 547 TYR A C 1
ATOM 3824 O O . TYR A 1 547 ? 25.426 67.797 35.203 1.00 48.08 547 TYR A O 1
ATOM 3833 N N . GLY A 1 548 ? 25.557 66.776 37.197 1.00 44.29 548 GLY A N 1
ATOM 3834 C CA . GLY A 1 548 ? 24.659 65.706 36.795 1.00 42.79 548 GLY A CA 1
ATOM 3835 C C . GLY A 1 548 ? 25.172 64.771 35.714 1.00 42.36 548 GLY A C 1
ATOM 3836 O O . GLY A 1 548 ? 24.394 64.024 35.113 1.00 42.69 548 GLY A O 1
ATOM 3837 N N . LYS A 1 549 ? 26.476 64.789 35.461 1.00 37.88 549 LYS A N 1
ATOM 3838 C CA . LYS A 1 549 ? 27.041 63.920 34.438 1.00 35.89 549 LYS A CA 1
ATOM 3839 C C . LYS A 1 549 ? 27.668 62.673 35.056 1.00 36.36 549 LYS A C 1
ATOM 3840 O O . LYS A 1 549 ? 28.776 62.734 35.593 1.00 34.31 549 LYS A O 1
ATOM 3846 N N . LEU A 1 550 ? 26.959 61.547 34.979 1.00 43.23 550 LEU A N 1
ATOM 3847 C CA . LEU A 1 550 ? 27.461 60.286 35.530 1.00 43.55 550 LEU A CA 1
ATOM 3848 C C . LEU A 1 550 ? 27.611 59.150 34.522 1.00 43.64 550 LEU A C 1
ATOM 3849 O O . LEU A 1 550 ? 28.395 58.229 34.743 1.00 45.83 550 LEU A O 1
ATOM 3854 N N . TRP A 1 551 ? 26.855 59.204 33.432 1.00 37.37 551 TRP A N 1
ATOM 3855 C CA . TRP A 1 551 ? 26.933 58.185 32.386 1.00 36.51 551 TRP A CA 1
ATOM 3856 C C . TRP A 1 551 ? 26.442 58.794 31.084 1.00 34.62 551 TRP A C 1
ATOM 3857 O O . TRP A 1 551 ? 25.963 59.924 31.078 1.00 33.81 551 TRP A O 1
ATOM 3868 N N . PHE A 1 552 ? 26.569 58.062 29.982 1.00 31.67 552 PHE A N 1
ATOM 3869 C CA . PHE A 1 552 ? 26.107 58.585 28.703 1.00 30.04 552 PHE A CA 1
ATOM 3870 C C . PHE A 1 552 ? 25.553 57.535 27.747 1.00 31.57 552 PHE A C 1
ATOM 3871 O O . PHE A 1 552 ? 25.723 56.334 27.961 1.00 32.74 552 PHE A O 1
ATOM 3879 N N . ASN A 1 553 ? 24.889 58.007 26.692 1.00 30.56 553 ASN A N 1
ATOM 3880 C CA . ASN A 1 553 ? 24.290 57.154 25.667 1.00 30.63 553 ASN A CA 1
ATOM 3881 C C . ASN A 1 553 ? 25.054 57.208 24.363 1.00 30.06 553 ASN A C 1
ATOM 3882 O O . ASN A 1 553 ? 25.591 58.242 23.994 1.00 31.01 553 ASN A O 1
ATOM 3887 N N . ILE A 1 554 ? 25.088 56.080 23.672 1.00 36.26 554 ILE A N 1
ATOM 3888 C CA . ILE A 1 554 ? 25.696 56.001 22.361 1.00 35.20 554 ILE A CA 1
ATOM 3889 C C . ILE A 1 554 ? 24.577 55.513 21.450 1.00 36.38 554 ILE A C 1
ATOM 3890 O O . ILE A 1 554 ? 24.205 54.341 21.490 1.00 35.44 554 ILE A O 1
ATOM 3895 N N . ILE A 1 555 ? 23.992 56.432 20.689 1.00 28.73 555 ILE A N 1
ATOM 3896 C CA . ILE A 1 555 ? 22.929 56.089 19.755 1.00 29.30 555 ILE A CA 1
ATOM 3897 C C . ILE A 1 555 ? 23.624 55.791 18.419 1.00 30.07 555 ILE A C 1
ATOM 3898 O O . ILE A 1 555 ? 24.293 56.656 17.847 1.00 30.44 555 ILE A O 1
ATOM 3903 N N . ASP A 1 556 ? 23.492 54.551 17.948 1.00 41.27 556 ASP A N 1
ATOM 3904 C CA . ASP A 1 556 ? 24.135 54.083 16.708 1.00 41.81 556 ASP A CA 1
ATOM 3905 C C . ASP A 1 556 ? 23.160 53.901 15.534 1.00 41.86 556 ASP A C 1
ATOM 3906 O O . ASP A 1 556 ? 22.377 52.943 15.507 1.00 42.24 556 ASP A O 1
ATOM 3911 N N . TYR A 1 557 ? 23.231 54.801 14.554 1.00 37.61 557 TYR A N 1
ATOM 3912 C CA . TYR A 1 557 ? 22.357 54.759 13.378 1.00 36.36 557 TYR A CA 1
ATOM 3913 C C . TYR A 1 557 ? 22.999 54.049 12.199 1.00 38.64 557 TYR A C 1
ATOM 3914 O O . TYR A 1 557 ? 22.351 53.840 11.172 1.00 38.76 557 TYR A O 1
ATOM 3923 N N . THR A 1 558 ? 24.271 53.691 12.336 1.00 34.45 558 THR A N 1
ATOM 3924 C CA . THR A 1 558 ? 24.964 52.993 11.267 1.00 35.65 558 THR A CA 1
ATOM 3925 C C . THR A 1 558 ? 24.459 51.553 11.207 1.00 37.93 558 THR A C 1
ATOM 3926 O O . THR A 1 558 ? 24.474 50.919 10.151 1.00 38.25 558 THR A O 1
ATOM 3930 N N . GLY A 1 559 ? 23.999 51.043 12.344 1.00 53.19 559 GLY A N 1
ATOM 3931 C CA . GLY A 1 559 ? 23.508 49.682 12.392 1.00 54.03 559 GLY A CA 1
ATOM 3932 C C . GLY A 1 559 ? 24.644 48.693 12.210 1.00 54.69 559 GLY A C 1
ATOM 3933 O O . GLY A 1 559 ? 24.529 47.725 11.447 1.00 56.00 559 GLY A O 1
ATOM 3934 N N . SER A 1 560 ? 25.756 48.940 12.902 1.00 42.23 560 SER A N 1
ATOM 3935 C CA . SER A 1 560 ? 26.906 48.053 12.805 1.00 40.70 560 SER A CA 1
ATOM 3936 C C . SER A 1 560 ? 28.164 48.538 13.522 1.00 39.95 560 SER A C 1
ATOM 3937 O O . SER A 1 560 ? 28.874 47.722 14.124 1.00 40.38 560 SER A O 1
ATOM 3940 N N . ALA A 1 561 ? 28.449 49.841 13.470 1.00 41.49 561 ALA A N 1
ATOM 3941 C CA . ALA A 1 561 ? 29.643 50.390 14.116 1.00 38.19 561 ALA A CA 1
ATOM 3942 C C . ALA A 1 561 ? 29.886 49.817 15.508 1.00 39.44 561 ALA A C 1
ATOM 3943 O O . ALA A 1 561 ? 30.960 49.282 15.775 1.00 39.32 561 ALA A O 1
ATOM 3945 N N . THR A 1 562 ? 28.893 49.913 16.387 1.00 41.95 562 THR A N 1
ATOM 3946 C CA . THR A 1 562 ? 29.042 49.400 17.743 1.00 44.04 562 THR A CA 1
ATOM 3947 C C . THR A 1 562 ? 29.242 47.880 17.818 1.00 45.57 562 THR A C 1
ATOM 3948 O O . THR A 1 562 ? 29.714 47.378 18.837 1.00 46.02 562 THR A O 1
ATOM 3952 N N . GLN A 1 563 ? 28.891 47.146 16.761 1.00 39.58 563 GLN A N 1
ATOM 3953 C CA . GLN A 1 563 ? 29.078 45.689 16.768 1.00 40.25 563 GLN A CA 1
ATOM 3954 C C . GLN A 1 563 ? 30.448 45.406 16.170 1.00 40.57 563 GLN A C 1
ATOM 3955 O O . GLN A 1 563 ? 31.224 44.592 16.660 1.00 41.62 563 GLN A O 1
ATOM 3961 N N . ASN A 1 564 ? 30.732 46.121 15.099 1.00 44.51 564 ASN A N 1
ATOM 3962 C CA . ASN A 1 564 ? 31.989 45.996 14.382 1.00 44.34 564 ASN A CA 1
ATOM 3963 C C . ASN A 1 564 ? 33.212 46.316 15.253 1.00 43.43 564 ASN A C 1
ATOM 3964 O O . ASN A 1 564 ? 34.200 45.589 15.215 1.00 44.14 564 ASN A O 1
ATOM 3969 N N . PHE A 1 565 ? 33.152 47.401 16.026 1.00 33.99 565 PHE A N 1
ATOM 3970 C CA . PHE A 1 565 ? 34.272 47.810 16.861 1.00 32.14 565 PHE A CA 1
ATOM 3971 C C . PHE A 1 565 ? 34.113 47.437 18.334 1.00 31.27 565 PHE A C 1
ATOM 3972 O O . PHE A 1 565 ? 34.761 48.018 19.204 1.00 29.68 565 PHE A O 1
ATOM 3980 N N . ALA A 1 566 ? 33.264 46.452 18.613 1.00 39.02 566 ALA A N 1
ATOM 3981 C CA . ALA A 1 566 ? 33.064 45.999 19.981 1.00 39.01 566 ALA A CA 1
ATOM 3982 C C . ALA A 1 566 ? 34.419 45.552 20.533 1.00 39.40 566 ALA A C 1
ATOM 3983 O O . ALA A 1 566 ? 35.152 44.802 19.885 1.00 37.89 566 ALA A O 1
ATOM 3985 N N . ASP A 1 567 ? 34.745 46.008 21.736 1.00 34.98 567 ASP A N 1
ATOM 3986 C CA . ASP A 1 567 ? 36.037 45.689 22.338 1.00 34.49 567 ASP A CA 1
ATOM 3987 C C . ASP A 1 567 ? 35.887 45.602 23.856 1.00 34.59 567 ASP A C 1
ATOM 3988 O O . ASP A 1 567 ? 36.163 46.558 24.571 1.00 35.84 567 ASP A O 1
ATOM 3993 N N . PRO A 1 568 ? 35.456 44.443 24.367 1.00 33.78 568 PRO A N 1
ATOM 3994 C CA . PRO A 1 568 ? 35.262 44.237 25.805 1.00 32.18 568 PRO A CA 1
ATOM 3995 C C . PRO A 1 568 ? 36.544 44.291 26.641 1.00 31.69 568 PRO A C 1
ATOM 3996 O O . PRO A 1 568 ? 36.526 44.701 27.802 1.00 29.75 568 PRO A O 1
ATOM 4000 N N . ASP A 1 569 ? 37.658 43.889 26.048 1.00 33.38 569 ASP A N 1
ATOM 4001 C CA . ASP A 1 569 ? 38.925 43.896 26.766 1.00 32.26 569 ASP A CA 1
ATOM 4002 C C . ASP A 1 569 ? 39.332 45.301 27.171 1.00 30.07 569 ASP A C 1
ATOM 4003 O O . ASP A 1 569 ? 39.714 45.528 28.309 1.00 31.52 569 ASP A O 1
ATOM 4008 N N . PHE A 1 570 ? 39.237 46.248 26.249 1.00 34.68 570 PHE A N 1
ATOM 4009 C CA . PHE A 1 570 ? 39.602 47.619 26.551 1.00 33.30 570 PHE A CA 1
ATOM 4010 C C . PHE A 1 570 ? 38.423 48.442 27.074 1.00 34.86 570 PHE A C 1
ATOM 4011 O O . PHE A 1 570 ? 38.602 49.311 27.939 1.00 35.59 570 PHE A O 1
ATOM 4019 N N . ASP A 1 571 ? 37.220 48.165 26.575 1.00 31.00 571 ASP A N 1
ATOM 4020 C CA . ASP A 1 571 ? 36.049 48.935 26.991 1.00 32.77 571 ASP A CA 1
ATOM 4021 C C . ASP A 1 571 ? 35.129 48.280 28.007 1.00 33.13 571 ASP A C 1
ATOM 4022 O O . ASP A 1 571 ? 34.339 48.975 28.637 1.00 34.36 571 ASP A O 1
ATOM 4027 N N . GLY A 1 572 ? 35.227 46.965 28.179 1.00 34.35 572 GLY A N 1
ATOM 4028 C CA . GLY A 1 572 ? 34.312 46.299 29.088 1.00 34.71 572 GLY A CA 1
ATOM 4029 C C . GLY A 1 572 ? 32.994 46.242 28.325 1.00 34.70 572 GLY A C 1
ATOM 4030 O O . GLY A 1 572 ? 32.953 46.657 27.170 1.00 35.22 572 GLY A O 1
ATOM 4031 N N . TYR A 1 573 ? 31.926 45.735 28.933 1.00 40.53 573 TYR A N 1
ATOM 4032 C CA . TYR A 1 573 ? 30.626 45.655 28.258 1.00 41.58 573 TYR A CA 1
ATOM 4033 C C . TYR A 1 573 ? 29.783 46.848 28.679 1.00 41.15 573 TYR A C 1
ATOM 4034 O O . TYR A 1 573 ? 30.020 47.451 29.728 1.00 41.19 573 TYR A O 1
ATOM 4043 N N . PRO A 1 574 ? 28.793 47.225 27.861 1.00 37.15 574 PRO A N 1
ATOM 4044 C CA . PRO A 1 574 ? 27.994 48.371 28.295 1.00 37.45 574 PRO A CA 1
ATOM 4045 C C . PRO A 1 574 ? 26.943 47.950 29.317 1.00 39.14 574 PRO A C 1
ATOM 4046 O O . PRO A 1 574 ? 26.563 46.780 29.380 1.00 39.63 574 PRO A O 1
ATOM 4050 N N . GLU A 1 575 ? 26.491 48.900 30.129 1.00 42.40 575 GLU A N 1
ATOM 4051 C CA . GLU A 1 575 ? 25.487 48.617 31.138 1.00 43.89 575 GLU A CA 1
ATOM 4052 C C . GLU A 1 575 ? 24.255 48.062 30.448 1.00 44.54 575 GLU A C 1
ATOM 4053 O O . GLU A 1 575 ? 23.779 46.986 30.787 1.00 46.04 575 GLU A O 1
ATOM 4059 N N . ILE A 1 576 ? 23.746 48.798 29.473 1.00 39.03 576 ILE A N 1
ATOM 4060 C CA . ILE A 1 576 ? 22.583 48.362 28.724 1.00 38.54 576 ILE A CA 1
ATOM 4061 C C . ILE A 1 576 ? 22.935 48.416 27.251 1.00 37.87 576 ILE A C 1
ATOM 4062 O O . ILE A 1 576 ? 23.729 49.253 26.815 1.00 37.07 576 ILE A O 1
ATOM 4067 N N . GLU A 1 577 ? 22.342 47.513 26.489 1.00 40.32 577 GLU A N 1
ATOM 4068 C CA . GLU A 1 577 ? 22.565 47.470 25.066 1.00 40.43 577 GLU A CA 1
ATOM 4069 C C . GLU A 1 577 ? 21.334 46.913 24.399 1.00 41.26 577 GLU A C 1
ATOM 4070 O O . GLU A 1 577 ? 20.981 45.749 24.608 1.00 41.23 577 GLU A O 1
ATOM 4076 N N . ASP A 1 578 ? 20.651 47.749 23.625 1.00 46.89 578 ASP A N 1
ATOM 4077 C CA . ASP A 1 578 ? 19.491 47.283 22.893 1.00 46.55 578 ASP A CA 1
ATOM 4078 C C . ASP A 1 578 ? 19.514 47.781 21.464 1.00 44.57 578 ASP A C 1
ATOM 4079 O O . ASP A 1 578 ? 20.304 48.648 21.101 1.00 45.00 578 ASP A O 1
ATOM 4084 N N . GLU A 1 579 ? 18.642 47.201 20.658 1.00 44.29 579 GLU A N 1
ATOM 4085 C CA . GLU A 1 579 ? 18.542 47.494 19.248 1.00 42.37 579 GLU A CA 1
ATOM 4086 C C . GLU A 1 579 ? 17.076 47.706 18.902 1.00 42.12 579 GLU A C 1
ATOM 4087 O O . GLU A 1 579 ? 16.203 47.023 19.438 1.00 42.49 579 GLU A O 1
ATOM 4093 N N . VAL A 1 580 ? 16.804 48.678 18.041 1.00 46.70 580 VAL A N 1
ATOM 4094 C CA . VAL A 1 580 ? 15.434 48.944 17.631 1.00 45.29 580 VAL A CA 1
ATOM 4095 C C . VAL A 1 580 ? 15.396 49.075 16.122 1.00 45.54 580 VAL A C 1
ATOM 4096 O O . VAL A 1 580 ? 16.368 49.518 15.504 1.00 46.98 580 VAL A O 1
ATOM 4100 N N . VAL A 1 581 ? 14.291 48.644 15.523 1.00 38.09 581 VAL A N 1
ATOM 4101 C CA . VAL A 1 581 ? 14.121 48.737 14.081 1.00 37.29 581 VAL A CA 1
ATOM 4102 C C . VAL A 1 581 ? 13.329 50.001 13.801 1.00 37.67 581 VAL A C 1
ATOM 4103 O O . VAL A 1 581 ? 12.402 50.356 14.533 1.00 37.80 581 VAL A O 1
ATOM 4107 N N . ILE A 1 582 ? 13.680 50.694 12.738 1.00 39.47 582 ILE A N 1
ATOM 4108 C CA . ILE A 1 582 ? 13.011 51.948 12.456 1.00 40.38 582 ILE A CA 1
ATOM 4109 C C . ILE A 1 582 ? 12.586 52.009 10.990 1.00 40.49 582 ILE A C 1
ATOM 4110 O O . ILE A 1 582 ? 13.284 51.459 10.133 1.00 40.23 582 ILE A O 1
ATOM 4115 N N . ASP A 1 583 ? 11.440 52.632 10.702 1.00 43.38 583 ASP A N 1
ATOM 4116 C CA . ASP A 1 583 ? 10.967 52.724 9.310 1.00 46.37 583 ASP A CA 1
ATOM 4117 C C . ASP A 1 583 ? 11.590 53.907 8.585 1.00 46.65 583 ASP A C 1
ATOM 4118 O O . ASP A 1 583 ? 12.413 54.622 9.155 1.00 46.18 583 ASP A O 1
ATOM 4123 N N . GLU A 1 584 ? 11.198 54.115 7.332 1.00 50.04 584 GLU A N 1
ATOM 4124 C CA . GLU A 1 584 ? 11.759 55.211 6.552 1.00 49.79 584 GLU A CA 1
ATOM 4125 C C . GLU A 1 584 ? 11.438 56.609 7.053 1.00 48.31 584 GLU A C 1
ATOM 4126 O O . GLU A 1 584 ? 11.963 57.568 6.514 1.00 49.33 584 GLU A O 1
ATOM 4132 N N . ASP A 1 585 ? 10.596 56.736 8.075 1.00 43.73 585 ASP A N 1
ATOM 4133 C CA . ASP A 1 585 ? 10.268 58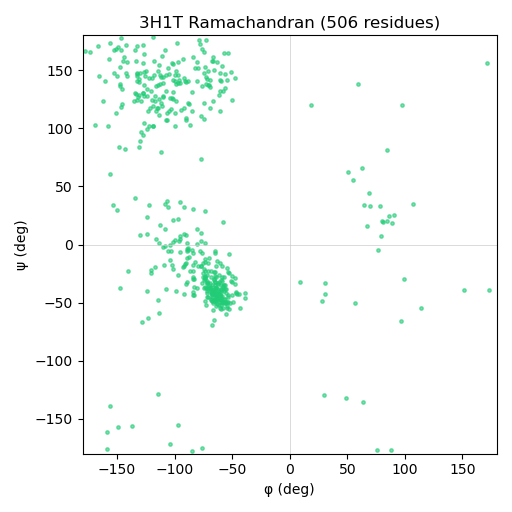.063 8.619 1.00 44.31 585 ASP A CA 1
ATOM 4134 C C . ASP A 1 585 ? 10.903 58.266 9.993 1.00 44.16 585 ASP A C 1
ATOM 4135 O O . ASP A 1 585 ? 10.738 59.321 10.613 1.00 43.87 585 ASP A O 1
ATOM 4140 N N . GLY A 1 586 ? 11.605 57.241 10.470 1.00 35.36 586 GLY A N 1
ATOM 4141 C CA . GLY A 1 586 ? 12.241 57.325 11.767 1.00 35.64 586 GLY A CA 1
ATOM 4142 C C . GLY A 1 586 ? 11.313 56.976 12.921 1.00 36.50 586 GLY A C 1
ATOM 4143 O O . GLY A 1 586 ? 11.566 57.370 14.066 1.00 33.54 586 GLY A O 1
ATOM 4144 N N . GLU A 1 587 ? 10.222 56.267 12.629 1.00 47.71 587 GLU A N 1
ATOM 4145 C CA . GLU A 1 587 ? 9.293 55.820 13.670 1.00 49.67 587 GLU A CA 1
ATOM 4146 C C . GLU A 1 587 ? 9.717 54.365 13.906 1.00 50.43 587 GLU A C 1
ATOM 4147 O O . GLU A 1 587 ? 10.005 53.645 12.945 1.00 49.34 587 GLU A O 1
ATOM 4153 N N . GLU A 1 588 ? 9.774 53.927 15.159 1.00 52.56 588 GLU A N 1
ATOM 4154 C CA . GLU A 1 588 ? 10.169 52.544 15.402 1.00 54.54 588 GLU A CA 1
ATOM 4155 C C . GLU A 1 588 ? 9.029 51.601 15.003 1.00 54.32 588 GLU A C 1
ATOM 4156 O O . GLU A 1 588 ? 7.852 51.973 15.051 1.00 53.74 588 GLU A O 1
ATOM 4162 N N . VAL A 1 589 ? 9.382 50.374 14.634 1.00 68.16 589 VAL A N 1
ATOM 4163 C CA . VAL A 1 589 ? 8.389 49.390 14.246 1.00 69.71 589 VAL A CA 1
ATOM 4164 C C . VAL A 1 589 ? 8.588 48.113 15.054 1.00 70.31 589 VAL A C 1
ATOM 4165 O O . VAL A 1 589 ? 9.690 47.856 15.548 1.00 69.01 589 VAL A O 1
ATOM 4169 N N . VAL A 1 590 ? 7.536 47.310 15.193 1.00 71.46 590 VAL A N 1
ATOM 4170 C CA . VAL A 1 590 ? 7.630 46.081 15.983 1.00 70.15 590 VAL A CA 1
ATOM 4171 C C . VAL A 1 590 ? 7.059 44.809 15.357 1.00 72.93 590 VAL A C 1
ATOM 4172 O O . VAL A 1 590 ? 6.640 44.860 14.184 1.00 75.74 590 VAL A O 1
#

Sequence (508 aa):
SALNEADTCRVYVTPKLKESGWENNPSAITEQYTFTDGRVQFKGSKVQRGEQKRADYLLKYTRDFPIAVVEAKPENSPVGQGQQAKDYAEILGLKFAYSTNGHEILEFDYTTGEEQLLSRFPTPDELFKRLCGDEGIKDEDLDTLLSPYHHVPRYYQQIAINRAVQSVLQGKKRSLITATGTGKTVVAFQISWKLWSARWNRTGDYRKPRILFLADTFTPFGDARHKIEGVVKSREIYFAIYQSIPGLYKEFPQDFFDLIIIDECHWREILEYFEPAFQIGTATPLREDNRDTYRYFGNPIYTYSLRQGIDDGFLAPYRVHRVISEVDATKDFERVIALKARTDAFAKHLTDFKRTDRFAKTIVFCVDQEHADERRALNNLNSDLSRKHPDYVARVTSEEGKIGKGHLSRFQELETSTPVILTTSQLLTTGVDAPTCKNVVLARVVNSSEFKQIVGRGTRLREDYGKLWFNIIDYTGSATQNFADPDFDGYPEIEDEVVIDEDGEEVV

Solvent-accessible surface area: 23606 Å² total

Nearest PDB structures (foldseek):
  3h1t-assembly1_A  TM=1.001E+00  e=0.000E+00  Vibrio vulnificus YJ016
  4beb-assembly3_C  TM=5.475E-01  e=3.699E-14  Escherichia coli
  2w00-assembly2_B  TM=5.734E-01  e=1.478E-12  Escherichia coli
  6exn-assembly1_V  TM=6.264E-01  e=1.287E-05  Saccharomyces cerevisiae S288C
  5gn1-assembly2_B  TM=6.552E-01  e=7.023E-02  Saccharomyces cerevisiae S288C